Protein AF-A0A840PFW7-F1 (afdb_monomer)

Organism: NCBI:txid1073253

pLDDT: mean 84.64, std 14.19, range [33.84, 98.75]

Solvent-accessible surface area (backbone atoms only — not comparable to full-atom values): 25858 Å² total; per-residue (Å²): 127,57,93,66,44,46,68,50,74,43,65,90,55,100,63,45,54,35,30,38,37,31,68,19,96,83,47,12,40,34,32,40,43,28,38,37,36,69,55,19,37,50,51,53,52,53,48,34,71,78,39,75,85,53,45,71,45,33,34,38,40,28,43,68,51,62,42,33,45,44,3,53,70,33,62,46,54,100,86,50,59,48,51,75,46,33,21,41,46,25,34,53,49,29,65,75,56,61,69,59,58,80,94,44,68,87,52,66,64,69,74,63,93,66,42,60,46,68,47,47,81,44,73,43,63,82,44,62,34,38,40,38,48,46,60,39,21,44,31,57,11,32,25,30,41,38,27,72,92,65,28,35,33,37,36,30,66,68,37,40,38,68,38,42,60,65,29,82,47,46,33,70,74,46,27,32,53,49,38,53,60,54,53,73,71,56,30,63,31,28,42,26,14,33,58,64,76,41,28,46,65,49,54,48,53,49,31,53,50,46,51,49,47,53,56,53,50,51,54,33,51,75,73,68,49,53,62,77,57,41,48,72,65,58,85,52,70,87,59,65,79,28,43,55,66,34,23,38,29,27,36,46,38,42,48,41,43,76,76,63,49,94,68,55,71,68,54,37,51,46,49,20,53,50,32,56,56,31,82,45,53,73,46,74,47,63,56,58,53,82,92,75,54,51,73,65,44,33,50,68,71,59,72,51,96,76,94,51,79,82,49,55,67,41,72,80,55,72,55,42,66,57,33,33,45,37,80,42,46,76,57,34,68,66,50,50,59,55,59,50,48,58,75,72,43,86,57,57,67,56,64,48,38,53,44,49,43,38,33,16,47,79,60,34,18,64,49,58,33,52,57,45,52,59,51,30,47,74,62,67,50,49,72,70,58,60,48,44,53,70,51,62,74,88,78,46,95,60,54,75,58,54,48,25,46,53,48,46,40,53,36,39,76,73,68,74,46,79,54,72,65,46,50,53,51,37,60,76,77,41,53,72,70,38,50,53,46,51,58,49,42,46,54,50,44,46,52,48,30,50,51,40,61,69,27,22,47,58,70,56,77,89,75,50,84,85,80,79,55,84,84,67,65,44,83,73,130

InterPro domains:
  IPR001279 Metallo-beta-lactamase [PF00753] (83-194)
  IPR003779 Alkyl hydroperoxide reductase AhpD/CMD-like [PF02627] (329-400)
  IPR029032 AhpD-like [G3DSA:1.20.1290.10] (322-461)
  IPR029032 AhpD-like [SSF69118] (283-462)
  IPR036866 Ribonuclease Z/Hydroxyacylglutathione hydrolase-like [G3DSA:3.60.15.10] (1-219)
  IPR036866 Ribonuclease Z/Hydroxyacylglutathione hydrolase-like [SSF56281] (13-244)

Radius of gyration: 27.75 Å; Cα contacts (8 Å, |Δi|>4): 831; chains: 1; bounding box: 67×52×81 Å

Secondary structure (DSSP, 8-state):
--SS-EEEPPPSSTT---EEEE--SS-EEEE---SSHHHHHHHHHHHHHHSTT--EEEEE-----GGGTGGGGGG-BTTB-PEEE--HHHHHHHHH--SPPGGGTTPPP---S---TTEEEEEETTEEEEEEEE-SSSSSSEEEEEETTTTEEEEEEEEETTB----SSS-HHHHHHHHHHHHTT--SEEEEEESS-B-HHHHHHHHHHHHHHHHHHHHHHHTT--HHHHHHH---GGGGGSB-GGGHHHHHHHHHHHTT----HHHHHHHHHHHHHHTSPPPSS----GGG--HHHHHHTT-SS---HHHHHHHHS--HHHHHHTTSHHHHHHHHHHHHHHHTSSS-HHHHHHHHHHHHHHTT-HHHHHHHHHHHHHTT--HHHHHHTTS-GGGS---HHHHHHHHHHHHHHHHS---HHHHHHHHTTS-HHHHHHHHHHHHHHHHHHHHHHHHTPPPPGGG-S--PPTT------

Foldseek 3Di:
DFPFKDKDADDQPDFFWIKIKGFAQPEIEIEFAALALVSRLVVVVVCCVVPPPYAHQEYEYFAQDNGGFQNQCNQDDPNDGHHYAYEQQRLVVLVVVQAHDPVSHPGGGDRDPHHPYQKDWDDHNNFIKIWGWAALALARIGIKIAGLVRLEIEGAQLAAFLAQAQSLHGDLVSSLVVLVVSLVSQRQWYRYRHDDIDGSVSSVVRSVQSVLCVVQLVVCVVVVHDLLRSLVPRDSDVSVRGPDSLSSSNVSVNVSVVVPDPDDSVNSVVSSVCSSVCVLPDFLQWFADPVNQDPLLCVLLVVPDDDDPVVPVCNVPPASLSSRCSVVSVVSNVLVVLVVDLCPDDDQQLLLLLLLLLLCQLLLQLQSNLVSVVVNVVSPDDPVNSLCSNDDLVVDPDDQLSSLLSQLLVCCSPPVDDDPVSVVSNVVPDDPRVVVSSNSSSVSSNVVSCSCVVRSRGHDCVSPDRDDHPPRVHRDD

Nearest PDB structures (foldseek):
  8d2z-assembly2_B  TM=8.231E-01  e=5.778E-14  Burkholderia cenocepacia
  5ls3-assembly2_A  TM=8.507E-01  e=9.630E-10  Pseudomonas aeruginosa
  4bp0-assembly1_A  TM=8.178E-01  e=1.299E-09  Pseudomonas aeruginosa
  5ls3-assembly1_B  TM=8.412E-01  e=3.520E-09  Pseudomonas aeruginosa
  2cg2-assembly1_A-2  TM=4.890E-01  e=1.698E-11  Pseudomonas aeruginosa PAO1

Sequence (477 aa):
MSRHVWAGVGDDGRQGGNHAFLPNATESLLVNVARDEWSTRRLAAALTAVLPGASVGRVVVTDAASYRTWGHRGLAEDGAGPAFLVSDLVAAELRRRPAPPAELAGAEALLPAAGFGTGVELRAGGTVVELMELGPAFADGNTVVWVPEDRTLITGDVVCAGTHPAAWSGSLPAWHAACERLAALRPAVVVPGHGPVTGHAGLIDFRDYLEHLLTEVDARFARGMPVEEAAVDIPLGGWSEWAHPENLAVTVATRYRELGATMSESESETVAAEIAAGLRPRPRIAPLPPGERDARTRMALGVADGDSAIFEFHRANLPNIHTTLVRHPDLYEQTVPIARGVVSGVLPPRDRELTILRSAWRCGAVYQWSHHRHVALGVGLTEAEIDLLSHDIDKGAWAPHEAAVLSLVDELNATAAVTEETWAALAAHFTTQQLIELVTLVGEYHKVSFQLNAWRVPVEAWVGPIRLPSGWPGLRP

Mean predicted aligned error: 14.56 Å

Structure (mmCIF, N/CA/C/O backbone):
data_AF-A0A840PFW7-F1
#
_entry.id   AF-A0A840PFW7-F1
#
loop_
_atom_site.group_PDB
_atom_site.id
_atom_site.type_symbol
_atom_site.label_atom_id
_atom_site.label_alt_id
_atom_site.label_comp_id
_atom_site.label_asym_id
_atom_site.label_entity_id
_atom_site.label_seq_id
_atom_site.pdbx_PDB_ins_code
_atom_site.Cartn_x
_atom_site.Cartn_y
_atom_site.Cartn_z
_atom_site.occupancy
_atom_site.B_iso_or_equiv
_atom_site.auth_seq_id
_atom_site.auth_comp_id
_atom_site.auth_asym_id
_atom_site.auth_atom_id
_atom_site.pdbx_PDB_model_num
ATOM 1 N N . MET A 1 1 ? -24.369 1.161 4.594 1.00 69.25 1 MET A N 1
ATOM 2 C CA . MET A 1 1 ? -24.560 1.380 6.047 1.00 69.25 1 MET A CA 1
ATOM 3 C C . MET A 1 1 ? -25.753 0.578 6.534 1.00 69.25 1 MET A C 1
ATOM 5 O O . MET A 1 1 ? -26.565 0.188 5.698 1.00 69.25 1 MET A O 1
ATOM 9 N N . SER A 1 2 ? -25.823 0.297 7.839 1.00 80.25 2 SER A N 1
ATOM 10 C CA . SER A 1 2 ? -26.935 -0.436 8.459 1.00 80.25 2 SER A CA 1
ATOM 11 C C . SER A 1 2 ? -27.941 0.522 9.101 1.00 80.25 2 SER A C 1
ATOM 13 O O . SER A 1 2 ? -27.800 1.740 9.007 1.00 80.25 2 SER A O 1
ATOM 15 N N . ARG A 1 3 ? -28.985 -0.027 9.727 1.00 82.75 3 ARG A N 1
ATOM 16 C CA . ARG A 1 3 ? -30.076 0.757 10.315 1.00 82.75 3 ARG A CA 1
ATOM 17 C C . ARG A 1 3 ? -29.603 1.665 11.455 1.00 82.75 3 ARG A C 1
ATOM 19 O O . ARG A 1 3 ? -30.127 2.767 11.593 1.00 82.75 3 ARG A O 1
ATOM 26 N N . HIS A 1 4 ? -28.634 1.213 12.247 1.00 86.56 4 HIS A N 1
ATOM 27 C CA . HIS A 1 4 ? -28.192 1.882 13.470 1.00 86.56 4 HIS A CA 1
ATOM 28 C C . HIS A 1 4 ? -26.725 2.334 13.443 1.00 86.56 4 HIS A C 1
ATOM 30 O O . HIS A 1 4 ? -26.284 2.978 14.392 1.00 86.56 4 HIS A O 1
ATOM 36 N N . VAL A 1 5 ? -25.961 2.021 12.389 1.00 89.12 5 VAL A N 1
ATOM 37 C CA . VAL A 1 5 ? -24.526 2.338 12.309 1.00 89.12 5 VAL A CA 1
ATOM 38 C C . VAL A 1 5 ? -24.219 3.178 11.079 1.00 89.12 5 VAL A C 1
ATOM 40 O O . VAL A 1 5 ? -24.452 2.758 9.941 1.00 89.12 5 VAL A O 1
ATOM 43 N N . TRP A 1 6 ? -23.607 4.332 11.328 1.00 88.94 6 TRP A N 1
ATOM 44 C CA . TRP A 1 6 ? -23.008 5.193 10.321 1.00 88.94 6 TRP A CA 1
ATOM 45 C C . TRP A 1 6 ? -21.493 4.993 10.289 1.00 88.94 6 TRP A C 1
ATOM 47 O O . TRP A 1 6 ? -20.883 4.759 11.326 1.00 88.94 6 TRP A O 1
ATOM 57 N N . ALA A 1 7 ? -20.876 5.082 9.114 1.00 88.56 7 ALA A N 1
ATOM 58 C CA . ALA A 1 7 ? -19.428 4.958 8.939 1.00 88.56 7 ALA A CA 1
ATOM 59 C C . ALA A 1 7 ? -18.844 6.224 8.298 1.00 88.56 7 ALA A C 1
ATOM 61 O O . ALA A 1 7 ? -19.289 6.654 7.236 1.00 88.56 7 ALA A O 1
ATOM 62 N N . GLY A 1 8 ? -17.838 6.812 8.935 1.00 81.81 8 GLY A N 1
ATOM 63 C CA . GLY A 1 8 ? -16.985 7.816 8.311 1.00 81.81 8 GLY A CA 1
ATOM 64 C C . GLY A 1 8 ? -15.821 7.101 7.644 1.00 81.81 8 GLY A C 1
ATOM 65 O O . GLY A 1 8 ? -14.981 6.549 8.350 1.00 81.81 8 GLY A O 1
ATOM 66 N N . VAL A 1 9 ? -15.798 7.075 6.313 1.00 78.38 9 VAL A N 1
ATOM 67 C CA . VAL A 1 9 ? -14.682 6.496 5.555 1.00 78.38 9 VAL A CA 1
ATOM 68 C C . VAL A 1 9 ? -13.654 7.598 5.329 1.00 78.38 9 VAL A C 1
ATOM 70 O O . VAL A 1 9 ? -14.006 8.656 4.805 1.00 78.38 9 VAL A O 1
ATOM 73 N N . GLY A 1 10 ? -12.426 7.384 5.798 1.00 66.88 10 GLY A N 1
ATOM 74 C CA . GLY A 1 10 ? -11.323 8.310 5.544 1.00 66.88 10 GLY A CA 1
ATOM 75 C C . GLY A 1 10 ? -10.890 8.248 4.079 1.00 66.88 10 GLY A C 1
ATOM 76 O O . GLY A 1 10 ? -11.031 7.204 3.446 1.00 66.88 10 GLY A O 1
ATOM 77 N N . ASP A 1 11 ? -10.355 9.346 3.537 1.00 57.59 11 ASP A N 1
ATOM 78 C CA . ASP A 1 11 ? -9.577 9.256 2.297 1.00 57.59 11 ASP A CA 1
ATOM 79 C C . ASP A 1 11 ? -8.350 8.385 2.607 1.00 57.59 11 ASP A C 1
ATOM 81 O O . ASP A 1 11 ? -7.602 8.686 3.541 1.00 57.59 11 ASP A O 1
ATOM 85 N N . ASP A 1 12 ? -8.129 7.339 1.813 1.00 49.19 12 ASP A N 1
ATOM 86 C CA . ASP A 1 12 ? -7.020 6.367 1.867 1.00 49.19 12 ASP A CA 1
ATOM 87 C C . ASP A 1 12 ? -5.623 6.984 1.612 1.00 49.19 12 ASP A C 1
ATOM 89 O O . ASP A 1 12 ? -4.639 6.309 1.314 1.00 49.19 12 ASP A O 1
ATOM 93 N N . GLY A 1 13 ? -5.505 8.302 1.776 1.00 47.62 13 GLY A N 1
ATOM 94 C CA . GLY A 1 13 ? -4.243 8.996 1.942 1.00 47.62 13 GLY A CA 1
ATOM 95 C C . GLY A 1 13 ? -3.579 8.679 3.284 1.00 47.62 13 GLY A C 1
ATOM 96 O O . GLY A 1 13 ? -4.109 7.999 4.156 1.00 47.62 13 GLY A O 1
ATOM 97 N N . ARG A 1 14 ? -2.375 9.226 3.470 1.00 43.28 14 ARG A N 1
ATOM 98 C CA . ARG A 1 14 ? -1.397 8.707 4.435 1.00 43.28 14 ARG A CA 1
ATOM 99 C C . ARG A 1 14 ? -1.840 8.518 5.897 1.00 43.28 14 ARG A C 1
ATOM 101 O O . ARG A 1 14 ? -1.081 7.827 6.556 1.00 43.28 14 ARG A O 1
ATOM 108 N N . GLN A 1 15 ? -2.926 9.095 6.449 1.00 47.41 15 GLN A N 1
ATOM 109 C CA . GLN A 1 15 ? -3.142 9.095 7.920 1.00 47.41 15 GLN A CA 1
ATOM 110 C C . GLN A 1 15 ? -4.601 9.181 8.464 1.00 47.41 15 GLN A C 1
ATOM 112 O O . GLN A 1 15 ? -4.779 9.630 9.599 1.00 47.41 15 GLN A O 1
ATOM 117 N N . GLY A 1 16 ? -5.652 8.772 7.736 1.00 60.75 16 GLY A N 1
ATOM 118 C CA . GLY A 1 16 ? -7.042 8.807 8.246 1.00 60.75 16 GLY A CA 1
ATOM 119 C C . GLY A 1 16 ? -7.728 7.439 8.273 1.00 60.75 16 GLY A C 1
ATOM 120 O O . GLY A 1 16 ? -8.198 6.986 7.240 1.00 60.75 16 GLY A O 1
ATOM 121 N N . GLY A 1 17 ? -7.814 6.791 9.441 1.00 77.69 17 GLY A N 1
ATOM 122 C CA . GLY A 1 17 ? -8.575 5.542 9.590 1.00 77.69 17 GLY A CA 1
ATOM 123 C C . GLY A 1 17 ? -10.091 5.766 9.560 1.00 77.69 17 GLY A C 1
ATOM 124 O O . GLY A 1 17 ? -10.577 6.869 9.792 1.00 77.69 17 GLY A O 1
ATOM 125 N N . ASN A 1 18 ? -10.856 4.704 9.327 1.00 89.06 18 ASN A N 1
ATOM 126 C CA . ASN A 1 18 ? -12.312 4.744 9.385 1.00 89.06 18 ASN A CA 1
ATOM 127 C C . ASN A 1 18 ? -12.826 4.963 10.815 1.00 89.06 18 ASN A C 1
ATOM 129 O O . ASN A 1 18 ? -12.234 4.518 11.809 1.00 89.06 18 ASN A O 1
ATOM 133 N N . HIS A 1 19 ? -14.001 5.584 10.878 1.00 90.00 19 HIS A N 1
ATOM 134 C CA . HIS A 1 19 ? -14.769 5.862 12.085 1.00 90.00 19 HIS A CA 1
ATOM 135 C C . HIS A 1 19 ? -16.154 5.230 11.978 1.00 90.00 19 HIS A C 1
ATOM 137 O O . HIS A 1 19 ? -16.695 5.075 10.880 1.00 90.00 19 HIS A O 1
ATOM 143 N N . ALA A 1 20 ? -16.777 4.930 13.115 1.00 91.31 20 ALA A N 1
ATOM 144 C CA . ALA A 1 20 ? -18.183 4.540 13.144 1.00 91.31 20 ALA A CA 1
ATOM 145 C C . ALA A 1 20 ? -18.962 5.359 14.165 1.00 91.31 20 ALA A C 1
ATOM 147 O O . ALA A 1 20 ? -18.426 5.778 15.185 1.00 91.31 20 ALA A O 1
ATOM 148 N N . PHE A 1 21 ? -20.239 5.580 13.893 1.00 90.00 21 PHE A N 1
ATOM 149 C CA . PHE A 1 21 ? -21.115 6.375 14.729 1.00 90.00 21 PHE A CA 1
ATOM 150 C C . PHE A 1 21 ? -22.456 5.677 14.913 1.00 90.00 21 PHE A C 1
ATOM 152 O O . PHE A 1 21 ? -23.112 5.295 13.942 1.00 90.00 21 PHE A O 1
ATOM 159 N N . LEU A 1 22 ? -22.858 5.516 16.171 1.00 90.00 22 LEU A N 1
ATOM 160 C CA . LEU A 1 22 ? -24.139 4.941 16.550 1.00 90.00 22 LEU A CA 1
ATOM 161 C C . LEU A 1 22 ? -24.967 6.039 17.235 1.00 90.00 22 LEU A C 1
ATOM 163 O O . LEU A 1 22 ? -24.693 6.373 18.395 1.00 90.00 22 LEU A O 1
ATOM 167 N N . PRO A 1 23 ? -25.946 6.636 16.529 1.00 82.31 23 PRO A N 1
ATOM 168 C CA . PRO A 1 23 ? -26.764 7.702 17.082 1.00 82.31 23 PRO A CA 1
ATOM 169 C C . PRO A 1 23 ? -27.674 7.226 18.208 1.00 82.31 23 PRO A C 1
ATOM 171 O O . PRO A 1 23 ? -28.191 6.110 18.204 1.00 82.31 23 PRO A O 1
ATOM 174 N N . ASN A 1 24 ? -27.948 8.138 19.133 1.00 74.56 24 ASN A N 1
ATOM 175 C CA . ASN A 1 24 ? -28.931 7.977 20.194 1.00 74.56 24 ASN A CA 1
ATOM 176 C C . ASN A 1 24 ? -29.612 9.327 20.452 1.00 74.56 24 ASN A C 1
ATOM 178 O O . ASN A 1 24 ? -28.971 10.371 20.369 1.00 74.56 24 ASN A O 1
ATOM 182 N N . ALA A 1 25 ? -30.897 9.295 20.808 1.00 64.25 25 ALA A N 1
ATOM 183 C CA . ALA A 1 25 ? -31.677 10.475 21.167 1.00 64.25 25 ALA A CA 1
ATOM 184 C C . ALA A 1 25 ? -31.125 11.242 22.386 1.00 64.25 25 ALA A C 1
ATOM 186 O O . ALA A 1 25 ? -31.429 12.421 22.533 1.00 64.25 25 ALA A O 1
ATOM 187 N N . THR A 1 26 ? -30.347 10.590 23.262 1.00 64.12 26 THR A N 1
ATOM 188 C CA . THR A 1 26 ? -29.738 11.230 24.443 1.00 64.12 26 THR A CA 1
ATOM 189 C C . THR A 1 26 ? -28.213 11.310 24.393 1.00 64.12 26 THR A C 1
ATOM 191 O O . THR A 1 26 ? -27.660 12.347 24.740 1.00 64.12 26 THR A O 1
ATOM 194 N N . GLU A 1 27 ? -27.526 10.234 23.997 1.00 71.06 27 GLU A N 1
ATOM 195 C CA . GLU A 1 27 ? -26.059 10.150 24.050 1.00 71.06 27 GLU A CA 1
ATOM 196 C C . GLU A 1 27 ? -25.512 9.166 23.004 1.00 71.06 27 GLU A C 1
ATOM 198 O O . GLU A 1 27 ? -25.718 7.953 23.130 1.00 71.06 27 GLU A O 1
ATOM 203 N N . SER A 1 28 ? -24.842 9.668 21.963 1.00 83.81 28 SER A N 1
ATOM 204 C CA . SER A 1 28 ? -24.348 8.842 20.851 1.00 83.81 28 SER A CA 1
ATOM 205 C C . SER A 1 28 ? -22.973 8.233 21.137 1.00 83.81 28 SER A C 1
ATOM 207 O O . SER A 1 28 ? -22.177 8.789 21.902 1.00 83.81 28 SER A O 1
ATOM 209 N N . LEU A 1 29 ? -22.695 7.096 20.494 1.00 89.94 29 LEU A N 1
ATOM 210 C CA . LEU A 1 29 ? -21.421 6.385 20.583 1.00 89.94 29 LEU A CA 1
ATOM 211 C C . LEU A 1 29 ? -20.590 6.654 19.328 1.00 89.94 29 LEU A C 1
ATOM 213 O O . LEU A 1 29 ? -21.018 6.340 18.216 1.00 89.94 29 LEU A O 1
ATOM 217 N N . LEU A 1 30 ? -19.391 7.196 19.513 1.00 91.44 30 LEU A N 1
ATOM 218 C CA . LEU A 1 30 ? -18.383 7.304 18.464 1.00 91.44 30 LEU A CA 1
ATOM 219 C C . LEU A 1 30 ? -17.370 6.167 18.617 1.00 91.44 30 LEU A C 1
ATOM 221 O O . LEU A 1 30 ? -16.937 5.863 19.724 1.00 91.44 30 LEU A O 1
ATOM 225 N N . VAL A 1 31 ? -16.964 5.552 17.516 1.00 92.88 31 VAL A N 1
ATOM 226 C CA . VAL A 1 31 ? -15.852 4.604 17.470 1.00 92.88 31 VAL A CA 1
ATOM 227 C C . VAL A 1 31 ? -14.697 5.292 16.765 1.00 92.88 31 VAL A C 1
ATOM 229 O O . VAL A 1 31 ? -14.806 5.612 15.580 1.00 92.88 31 VAL A O 1
ATOM 232 N N . ASN A 1 32 ? -13.609 5.475 17.514 1.00 91.88 32 ASN A N 1
ATOM 233 C CA . ASN A 1 32 ? -12.382 6.171 17.148 1.00 91.88 32 ASN A CA 1
ATOM 234 C C . ASN A 1 32 ? -12.543 7.676 16.914 1.00 91.88 32 ASN A C 1
ATOM 236 O O . ASN A 1 32 ? -13.381 8.129 16.136 1.00 91.88 32 ASN A O 1
ATOM 240 N N . VAL A 1 33 ? -11.672 8.459 17.549 1.00 88.94 33 VAL A N 1
ATOM 241 C CA . VAL A 1 33 ? -11.466 9.872 17.196 1.00 88.94 33 VAL A CA 1
ATOM 242 C C . VAL A 1 33 ? -10.490 9.969 16.030 1.00 88.94 33 VAL A C 1
ATOM 244 O O . VAL A 1 33 ? -9.912 8.962 15.631 1.00 88.94 33 VAL A O 1
ATOM 247 N N . ALA A 1 34 ? -10.308 11.159 15.463 1.00 86.25 34 ALA A N 1
ATOM 248 C CA . ALA A 1 34 ? -9.293 11.364 14.440 1.00 86.25 34 ALA A CA 1
ATOM 249 C C . ALA A 1 34 ? -7.901 11.560 15.063 1.00 86.25 34 ALA A C 1
ATOM 251 O O . ALA A 1 34 ? -7.736 11.661 16.284 1.00 86.25 34 ALA A O 1
ATOM 252 N N . ARG A 1 35 ? -6.895 11.637 14.191 1.00 84.00 35 ARG A N 1
ATOM 253 C CA . ARG A 1 35 ? -5.484 11.795 14.549 1.00 84.00 35 ARG A CA 1
ATOM 254 C C . ARG A 1 35 ? -5.212 12.999 15.448 1.00 84.00 35 ARG A C 1
ATOM 256 O O . ARG A 1 35 ? -4.419 12.903 16.375 1.00 84.00 35 ARG A O 1
ATOM 263 N N . ASP A 1 36 ? -5.833 14.130 15.154 1.00 85.06 36 ASP A N 1
ATOM 264 C CA . ASP A 1 36 ? -5.580 15.407 15.814 1.00 85.06 36 ASP A CA 1
ATOM 265 C C . ASP A 1 36 ? -6.899 16.111 16.161 1.00 85.06 36 ASP A C 1
ATOM 267 O O . ASP A 1 36 ? -7.971 15.761 15.661 1.00 85.06 36 ASP A O 1
ATOM 271 N N . GLU A 1 37 ? -6.835 17.101 17.052 1.00 86.44 37 GLU A N 1
ATOM 272 C CA . GLU A 1 37 ? -8.031 17.789 17.542 1.00 86.44 37 GLU A CA 1
ATOM 273 C C . GLU A 1 37 ? -8.816 18.491 16.432 1.00 86.44 37 GLU A C 1
ATOM 275 O O . GLU A 1 37 ? -10.044 18.547 16.489 1.00 86.44 37 GLU A O 1
ATOM 280 N N . TRP A 1 38 ? -8.131 19.050 15.432 1.00 84.62 38 TRP A N 1
ATOM 281 C CA . TRP A 1 38 ? -8.783 19.753 14.331 1.00 84.62 38 TRP A CA 1
ATOM 282 C C . TRP A 1 38 ? -9.580 18.776 13.468 1.00 84.62 38 TRP A C 1
ATOM 284 O O . TRP A 1 38 ? -10.758 19.015 13.188 1.00 84.62 38 TRP A O 1
ATOM 294 N N . SER A 1 39 ? -8.976 17.642 13.124 1.00 84.94 39 SER A N 1
ATOM 295 C CA . SER A 1 39 ? -9.620 16.558 12.387 1.00 84.94 39 SER A CA 1
ATOM 296 C C . SER A 1 39 ? -10.806 15.989 13.171 1.00 84.94 39 SER A C 1
ATOM 298 O O . SER A 1 39 ? -11.882 15.786 12.606 1.00 84.94 39 SER A O 1
ATOM 300 N N . THR A 1 40 ? -10.671 15.832 14.491 1.00 87.62 40 THR A N 1
ATOM 301 C CA . THR A 1 40 ? -11.763 15.362 15.356 1.00 87.62 40 THR A CA 1
ATOM 302 C C . THR A 1 40 ? -12.915 16.364 15.430 1.00 87.62 40 THR A C 1
ATOM 304 O O . THR A 1 40 ? -14.073 15.959 15.336 1.00 87.62 40 THR A O 1
ATOM 307 N N . ARG A 1 41 ? -12.640 17.674 15.522 1.00 86.56 41 ARG A N 1
ATOM 308 C CA . ARG A 1 41 ? -13.688 18.712 15.461 1.00 86.56 41 ARG A CA 1
ATOM 309 C C . ARG A 1 41 ? -14.433 18.681 14.129 1.00 86.56 41 ARG A C 1
ATOM 311 O O . ARG A 1 41 ? -15.648 18.852 14.104 1.00 86.56 41 ARG A O 1
ATOM 318 N N . ARG A 1 42 ? -13.731 18.435 13.017 1.00 85.50 42 ARG A N 1
ATOM 319 C CA . ARG A 1 42 ? -14.366 18.287 11.698 1.00 85.50 42 ARG A CA 1
ATOM 320 C C . ARG A 1 42 ? -15.238 17.043 11.611 1.00 85.50 42 ARG A C 1
ATOM 322 O O . ARG A 1 42 ? -16.341 17.140 11.080 1.00 85.50 42 ARG A O 1
ATOM 329 N N . LEU A 1 43 ? -14.775 15.915 12.149 1.00 84.56 43 LEU A N 1
ATOM 330 C CA . LEU A 1 43 ? -15.575 14.697 12.261 1.00 84.56 43 LEU A CA 1
ATOM 331 C C . LEU A 1 43 ? -16.854 14.965 13.067 1.00 84.56 43 LEU A C 1
ATOM 333 O O . LEU A 1 43 ? -17.945 14.681 12.583 1.00 84.56 43 LEU A O 1
ATOM 337 N N . ALA A 1 44 ? -16.738 15.591 14.241 1.00 82.88 44 ALA A N 1
ATOM 338 C CA . ALA A 1 44 ? -17.885 15.961 15.070 1.00 82.88 44 ALA A CA 1
ATOM 339 C C . ALA A 1 44 ? -18.856 16.904 14.337 1.00 82.88 44 ALA A C 1
ATOM 341 O O . ALA A 1 44 ? -20.060 16.662 14.328 1.00 82.88 44 ALA A O 1
ATOM 342 N N . ALA A 1 45 ? -18.347 17.930 13.649 1.00 82.31 45 ALA A N 1
ATOM 343 C CA . ALA A 1 45 ? -19.174 18.848 12.869 1.00 82.31 45 ALA A CA 1
ATOM 344 C C . ALA A 1 45 ? -19.916 18.143 11.718 1.00 82.31 45 ALA A C 1
ATOM 346 O O . ALA A 1 45 ? -21.091 18.423 11.480 1.00 82.31 45 ALA A O 1
ATOM 347 N N . ALA A 1 46 ? -19.255 17.210 11.023 1.00 81.44 46 ALA A N 1
ATOM 348 C CA . ALA A 1 46 ? -19.881 16.408 9.974 1.00 81.44 46 ALA A CA 1
ATOM 349 C C . ALA A 1 46 ? -20.991 15.507 10.538 1.00 81.44 46 ALA A C 1
ATOM 351 O O . ALA A 1 46 ? -22.062 15.407 9.941 1.00 81.44 46 ALA A O 1
ATOM 352 N N . LEU A 1 47 ? -20.774 14.910 11.715 1.00 79.81 47 LEU A N 1
ATOM 353 C CA . LEU A 1 47 ? -21.789 14.117 12.410 1.00 79.81 47 LEU A CA 1
ATOM 354 C C . LEU A 1 47 ? -23.009 14.964 12.782 1.00 79.81 47 LEU A C 1
ATOM 356 O O . LEU A 1 47 ? -24.127 14.582 12.447 1.00 79.81 47 LEU A O 1
ATOM 360 N N . THR A 1 48 ? -22.807 16.140 13.382 1.00 80.75 48 THR A N 1
ATOM 361 C CA . THR A 1 48 ? -23.897 17.066 13.736 1.00 80.75 48 THR A CA 1
ATOM 362 C C . THR A 1 48 ? -24.681 17.538 12.511 1.00 80.75 48 THR A C 1
ATOM 364 O O . THR A 1 48 ? -25.893 17.733 12.591 1.00 80.75 48 THR A O 1
ATOM 367 N N . ALA A 1 49 ? -24.021 17.705 11.362 1.00 81.88 49 ALA A N 1
ATOM 368 C CA . ALA A 1 49 ? -24.685 18.094 10.120 1.00 81.88 49 ALA A CA 1
ATOM 369 C C . ALA A 1 49 ? -25.606 16.991 9.567 1.00 81.88 49 ALA A C 1
ATOM 371 O O . ALA A 1 49 ? -26.681 17.294 9.050 1.00 81.88 49 ALA A O 1
ATOM 372 N N . VAL A 1 50 ? -25.201 15.721 9.678 1.00 77.38 50 VAL A N 1
ATOM 373 C CA . VAL A 1 50 ? -25.999 14.570 9.214 1.00 77.38 50 VAL A CA 1
ATOM 374 C C . VAL A 1 50 ? -27.072 14.186 10.237 1.00 77.38 50 VAL A C 1
ATOM 376 O O . VAL A 1 50 ? -28.154 13.736 9.860 1.00 77.38 50 VAL A O 1
ATOM 379 N N . LEU A 1 51 ? -26.795 14.379 11.529 1.00 78.25 51 LEU A N 1
ATOM 380 C CA . LEU A 1 51 ? -27.655 13.990 12.646 1.00 78.25 51 LEU A CA 1
ATOM 381 C C . LEU A 1 51 ? -27.825 15.174 13.616 1.00 78.25 51 LEU A C 1
ATOM 383 O O . LEU A 1 51 ? -27.200 15.205 14.681 1.00 78.25 51 LEU A O 1
ATOM 387 N N . PRO A 1 52 ? -28.671 16.165 13.263 1.00 75.88 52 PRO A N 1
ATOM 388 C CA . PRO A 1 52 ? -28.872 17.355 14.082 1.00 75.88 52 PRO A CA 1
ATOM 389 C C . PRO A 1 52 ? -29.332 17.009 15.502 1.00 75.88 52 PRO A C 1
ATOM 391 O O . PRO A 1 52 ? -30.307 16.283 15.690 1.00 75.88 52 PRO A O 1
ATOM 394 N N . GLY A 1 53 ? -28.639 17.557 16.503 1.00 71.88 53 GLY A N 1
ATOM 395 C CA . GLY A 1 53 ? -28.933 17.332 17.923 1.00 71.88 53 GLY A CA 1
ATOM 396 C C . GLY A 1 53 ? -28.247 16.111 18.541 1.00 71.88 53 GLY A C 1
ATOM 397 O O . GLY A 1 53 ? -28.408 15.881 19.737 1.00 71.88 53 GLY A O 1
ATOM 398 N N . ALA A 1 54 ? -27.467 15.347 17.772 1.00 73.06 54 ALA A N 1
ATOM 399 C CA . ALA A 1 54 ? -26.644 14.284 18.329 1.00 73.06 54 ALA A CA 1
ATOM 400 C C . ALA A 1 54 ? -25.430 14.864 19.077 1.00 73.06 54 ALA A C 1
ATOM 402 O O . ALA A 1 54 ? -24.674 15.659 18.523 1.00 73.06 54 ALA A O 1
ATOM 403 N N . SER A 1 55 ? -25.221 14.433 20.321 1.00 77.12 55 SER A N 1
ATOM 404 C CA . SER A 1 55 ? -23.996 14.683 21.088 1.00 77.12 55 SER A CA 1
ATOM 405 C C . SER A 1 55 ? -23.187 13.390 21.232 1.00 77.12 55 SER A C 1
ATOM 407 O O . SER A 1 55 ? -23.749 12.295 21.351 1.00 77.12 55 SER A O 1
ATOM 409 N N . VAL A 1 56 ? -21.856 13.505 21.207 1.00 85.06 56 VAL A N 1
ATOM 410 C CA . VAL A 1 56 ? -20.942 12.387 21.484 1.00 85.06 56 VAL A CA 1
ATOM 411 C C . VAL A 1 56 ? -20.683 12.356 22.982 1.00 85.06 56 VAL A C 1
ATOM 413 O O . VAL A 1 56 ? -19.933 13.185 23.486 1.00 85.06 56 VAL A O 1
ATOM 416 N N . GLY A 1 57 ? -21.292 11.414 23.700 1.00 84.38 57 GLY A N 1
ATOM 417 C CA . GLY A 1 57 ? -21.014 11.251 25.132 1.00 84.38 57 GLY A CA 1
ATOM 418 C C . GLY A 1 57 ? -20.111 10.067 25.454 1.00 84.38 57 GLY A C 1
ATOM 419 O O . GLY A 1 57 ? -19.455 10.065 26.494 1.00 84.38 57 GLY A O 1
ATOM 420 N N . ARG A 1 58 ? -19.978 9.102 24.532 1.00 90.06 58 ARG A N 1
ATOM 421 C CA . ARG A 1 58 ? -19.029 7.989 24.664 1.00 90.06 58 ARG A CA 1
ATOM 422 C C . ARG A 1 58 ? -18.199 7.798 23.412 1.00 90.06 58 ARG A C 1
ATOM 424 O O . ARG A 1 58 ? -18.712 7.882 22.296 1.00 90.06 58 ARG A O 1
ATOM 431 N N . VAL A 1 59 ? -16.932 7.465 23.620 1.00 92.38 59 VAL A N 1
ATOM 432 C CA . VAL A 1 59 ? -15.986 7.110 22.563 1.00 92.38 59 VAL A CA 1
ATOM 433 C C . VAL A 1 59 ? -15.414 5.729 22.847 1.00 92.38 59 VAL A C 1
ATOM 435 O O . VAL A 1 59 ? -14.809 5.528 23.894 1.00 92.38 59 VAL A O 1
ATOM 438 N N . VAL A 1 60 ? -15.561 4.790 21.916 1.00 94.38 60 VAL A N 1
ATOM 439 C CA . VAL A 1 60 ? -14.812 3.527 21.926 1.00 94.38 60 VAL A CA 1
ATOM 440 C C . VAL A 1 60 ? -13.503 3.737 21.183 1.00 94.38 60 VAL A C 1
ATOM 442 O O . VAL A 1 60 ? -13.515 4.238 20.059 1.00 94.38 60 VAL A O 1
ATOM 445 N N . VAL A 1 61 ? -12.388 3.337 21.784 1.00 93.81 61 VAL A N 1
ATOM 446 C CA . VAL A 1 61 ? -11.079 3.326 21.120 1.00 93.81 61 VAL A CA 1
ATOM 447 C C . VAL A 1 61 ? -10.737 1.890 20.761 1.00 93.81 61 VAL A C 1
ATOM 449 O O . VAL A 1 61 ? -10.685 1.031 21.642 1.00 93.81 61 VAL A O 1
ATOM 452 N N . THR A 1 62 ? -10.531 1.624 19.471 1.00 94.38 62 THR A N 1
ATOM 453 C CA . THR A 1 62 ? -10.293 0.259 18.990 1.00 94.38 62 THR A CA 1
ATOM 454 C C . THR A 1 62 ? -8.893 -0.235 19.303 1.00 94.38 62 THR A C 1
ATOM 456 O O . THR A 1 62 ? -8.731 -1.410 19.580 1.00 94.38 62 THR A O 1
ATOM 459 N N . ASP A 1 63 ? -7.888 0.631 19.301 1.00 91.88 63 ASP A N 1
ATOM 460 C CA . ASP A 1 63 ? -6.488 0.265 19.517 1.00 91.88 63 ASP A CA 1
ATOM 461 C C . ASP A 1 63 ? -5.666 1.524 19.842 1.00 91.88 63 ASP A C 1
ATOM 463 O O . ASP A 1 63 ? -6.170 2.650 19.803 1.00 91.88 63 ASP A O 1
ATOM 467 N N . ALA A 1 64 ? -4.396 1.340 20.203 1.00 88.12 64 ALA A N 1
ATOM 468 C CA . ALA A 1 64 ? -3.511 2.430 20.603 1.00 88.12 64 ALA A CA 1
ATOM 469 C C . ALA A 1 64 ? -2.880 3.201 19.420 1.00 88.12 64 ALA A C 1
ATOM 471 O O . ALA A 1 64 ? -1.974 4.010 19.644 1.00 88.12 64 ALA A O 1
ATOM 472 N N . ALA A 1 65 ? -3.308 2.975 18.170 1.00 85.00 65 ALA A N 1
ATOM 473 C CA . ALA A 1 65 ? -2.690 3.621 17.017 1.00 85.00 65 ALA A CA 1
ATOM 474 C C . ALA A 1 65 ? -2.874 5.146 17.038 1.00 85.00 65 ALA A C 1
ATOM 476 O O . ALA A 1 65 ? -3.912 5.696 17.428 1.00 85.00 65 ALA A O 1
ATOM 477 N N . SER A 1 66 ? -1.838 5.862 16.599 1.00 77.44 66 SER A N 1
ATOM 478 C CA . SER A 1 66 ? -1.755 7.315 16.766 1.00 77.44 66 SER A CA 1
ATOM 479 C C . SER A 1 66 ? -2.814 8.083 15.964 1.00 77.44 66 SER A C 1
ATOM 481 O O . SER A 1 66 ? -3.361 9.084 16.423 1.00 77.44 66 SER A O 1
ATOM 483 N N . TYR A 1 67 ? -3.187 7.595 14.786 1.00 77.88 67 TYR A N 1
ATOM 484 C CA . TYR A 1 67 ? -4.185 8.246 13.936 1.00 77.88 67 TYR A CA 1
ATOM 485 C C . TYR A 1 67 ? -5.628 8.130 14.453 1.00 77.88 67 TYR A C 1
ATOM 487 O O . TYR A 1 67 ? -6.532 8.671 13.818 1.00 77.88 67 TYR A O 1
ATOM 495 N N . ARG A 1 68 ? -5.860 7.471 15.600 1.00 83.62 68 ARG A N 1
ATOM 496 C CA . ARG A 1 68 ? -7.200 7.317 16.188 1.00 83.62 68 ARG A CA 1
ATOM 497 C C . ARG A 1 68 ? -7.327 7.596 17.692 1.00 83.62 68 ARG A C 1
ATOM 499 O O . ARG A 1 68 ? -8.392 7.377 18.269 1.00 83.62 68 ARG A O 1
ATOM 506 N N . THR A 1 69 ? -6.267 8.101 18.329 1.00 84.19 69 THR A N 1
ATOM 507 C CA . THR A 1 69 ? -6.189 8.275 19.797 1.00 84.19 69 THR A CA 1
ATOM 508 C C . THR A 1 69 ? -5.850 9.699 20.248 1.00 84.19 69 THR A C 1
ATOM 510 O O . THR A 1 69 ? -6.333 10.152 21.289 1.00 84.19 69 THR A O 1
ATOM 513 N N . TRP A 1 70 ? -5.060 10.445 19.473 1.00 86.12 70 TRP A N 1
ATOM 514 C CA . TRP A 1 70 ? -4.511 11.735 19.917 1.00 86.12 70 TRP A CA 1
ATOM 515 C C . TRP A 1 70 ? -5.449 12.927 19.711 1.00 86.12 70 TRP A C 1
ATOM 517 O O . TRP A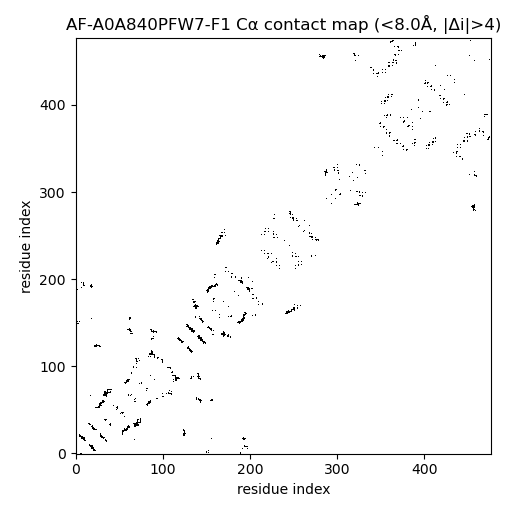 1 70 ? -5.353 13.911 20.437 1.00 86.12 70 TRP A O 1
ATOM 527 N N . GLY A 1 71 ? -6.426 12.841 18.807 1.00 86.25 71 GLY A N 1
ATOM 528 C CA . GLY A 1 71 ? -7.378 13.928 18.572 1.00 86.25 71 GLY A CA 1
ATOM 529 C C . GLY A 1 71 ? -8.501 14.040 19.603 1.00 86.25 71 GLY A C 1
ATOM 530 O O . GLY A 1 71 ? -9.449 14.791 19.380 1.00 86.25 71 GLY A O 1
ATOM 531 N N . HIS A 1 72 ? -8.442 13.293 20.706 1.00 87.88 72 HIS A N 1
ATOM 532 C CA . HIS A 1 72 ? -9.555 13.118 21.639 1.00 87.88 72 HIS A CA 1
ATOM 533 C C . HIS A 1 72 ? -9.990 14.410 22.350 1.00 87.88 72 HIS A C 1
ATOM 535 O O . HIS A 1 72 ? -11.181 14.603 22.595 1.00 87.88 72 HIS A O 1
ATOM 541 N N . ARG A 1 73 ? -9.058 15.340 22.608 1.00 87.19 73 ARG A N 1
ATOM 542 C CA . ARG A 1 73 ? -9.360 16.671 23.165 1.00 87.19 73 ARG A CA 1
ATOM 543 C C . ARG A 1 73 ? -10.201 17.545 22.231 1.00 87.19 73 ARG A C 1
ATOM 545 O O . ARG A 1 73 ? -10.861 18.466 22.700 1.00 87.19 73 ARG A O 1
ATOM 552 N N . GLY A 1 74 ? -10.273 17.209 20.941 1.00 86.06 74 GLY A N 1
ATOM 553 C CA . GLY A 1 74 ? -11.148 17.881 19.981 1.00 86.06 74 GLY A CA 1
ATOM 554 C C . GLY A 1 74 ? -12.646 17.746 20.286 1.00 86.06 74 GLY A C 1
ATOM 555 O O . GLY A 1 74 ? -13.423 18.516 19.733 1.00 86.06 74 GLY A O 1
ATOM 556 N N . LEU A 1 75 ? -13.046 16.809 21.158 1.00 86.44 75 LEU A N 1
ATOM 557 C CA . LEU A 1 75 ? -14.434 16.615 21.607 1.00 86.44 75 LEU A CA 1
ATOM 558 C C . LEU A 1 75 ? -14.748 17.252 22.970 1.00 86.44 75 LEU A C 1
ATOM 560 O O . LEU A 1 75 ? -15.863 17.095 23.458 1.00 86.44 75 LEU A O 1
ATOM 564 N N . ALA A 1 76 ? -13.785 17.905 23.628 1.00 83.62 76 ALA A N 1
ATOM 565 C CA . ALA A 1 76 ? -14.035 18.543 24.917 1.00 83.62 76 ALA A CA 1
ATOM 566 C C . ALA A 1 76 ? -14.721 19.907 24.719 1.00 83.62 76 ALA A C 1
ATOM 568 O O . ALA A 1 76 ? -14.146 20.801 24.098 1.00 83.62 76 ALA A O 1
ATOM 569 N N . GLU A 1 77 ? -15.915 20.077 25.287 1.00 68.56 77 GLU A N 1
ATOM 570 C CA . GLU A 1 77 ? -16.640 21.353 25.351 1.00 68.56 77 GLU A CA 1
ATOM 571 C C . GLU A 1 77 ? -16.700 21.821 26.814 1.00 68.56 77 GLU A C 1
ATOM 573 O O . GLU A 1 77 ? -16.983 21.035 27.717 1.00 68.56 77 GLU A O 1
ATOM 578 N N . ASP A 1 78 ? -16.368 23.090 27.079 1.00 64.31 78 ASP A N 1
ATOM 579 C CA . ASP A 1 78 ? -16.417 23.718 28.415 1.00 64.31 78 ASP A CA 1
ATOM 580 C C . ASP A 1 78 ? -15.698 22.949 29.550 1.00 64.31 78 ASP A C 1
ATOM 582 O O . ASP A 1 78 ? -16.005 23.098 30.734 1.00 64.31 78 ASP A O 1
ATOM 586 N N . GLY A 1 79 ? -14.700 22.131 29.200 1.00 59.88 79 GLY A N 1
ATOM 587 C CA . GLY A 1 79 ? -13.910 21.332 30.143 1.00 59.88 79 GLY A CA 1
ATOM 588 C C . GLY A 1 79 ? -14.497 19.955 30.482 1.00 59.88 79 GLY A C 1
ATOM 589 O O . GLY A 1 79 ? -13.834 19.186 31.180 1.00 59.88 79 GLY A O 1
ATOM 590 N N . ALA A 1 80 ? -15.677 19.606 29.960 1.00 68.88 80 ALA A N 1
ATOM 591 C CA . ALA A 1 80 ? -16.233 18.256 30.012 1.00 68.88 80 ALA A CA 1
ATOM 592 C C . ALA A 1 80 ? -16.011 17.544 28.663 1.00 68.88 80 ALA A C 1
ATOM 594 O O . ALA A 1 80 ? -16.299 18.085 27.599 1.00 68.88 80 ALA A O 1
ATOM 595 N N . GLY A 1 81 ? -15.459 16.331 28.697 1.00 79.69 81 GLY A N 1
ATOM 596 C CA . GLY A 1 81 ? -15.265 15.487 27.512 1.00 79.69 81 GLY A CA 1
ATOM 597 C C . GLY A 1 81 ? -16.113 14.215 27.577 1.00 79.69 81 GLY A C 1
ATOM 598 O O . GLY A 1 81 ? -16.634 13.890 28.648 1.00 79.69 81 GLY A O 1
ATOM 599 N N . PRO A 1 82 ? -16.239 13.473 26.464 1.00 88.00 82 PRO A N 1
ATOM 600 C CA . PRO A 1 82 ? -16.933 12.191 26.463 1.00 88.00 82 PRO A CA 1
ATOM 601 C C . PRO A 1 82 ? -16.222 11.166 27.355 1.00 88.00 82 PRO A C 1
ATOM 603 O O . PRO A 1 82 ? -15.016 11.247 27.601 1.00 88.00 82 PRO A O 1
ATOM 606 N N . ALA A 1 83 ? -16.961 10.153 27.799 1.00 89.25 83 ALA A N 1
ATOM 607 C CA . ALA A 1 83 ? -16.383 8.990 28.454 1.00 89.25 83 ALA A CA 1
ATOM 608 C C . ALA A 1 83 ? -15.689 8.087 27.420 1.00 89.25 83 ALA A C 1
ATOM 610 O O . ALA A 1 83 ? -16.302 7.650 26.444 1.00 89.25 83 ALA A O 1
ATOM 611 N N . PHE A 1 84 ? -14.414 7.779 27.649 1.00 91.50 84 PHE A N 1
ATOM 612 C CA . PHE A 1 84 ? -13.646 6.872 26.797 1.00 91.50 84 PHE A CA 1
ATOM 613 C C . PHE A 1 84 ? -13.771 5.436 27.297 1.00 91.50 84 PHE A C 1
ATOM 615 O O . PHE A 1 84 ? -13.526 5.145 28.467 1.00 91.50 84 PHE A O 1
ATOM 622 N N . LEU A 1 85 ? -14.147 4.542 26.391 1.00 93.44 85 LEU A N 1
ATOM 623 C CA . LEU A 1 85 ? -14.286 3.113 26.603 1.00 93.44 85 LEU A CA 1
ATOM 624 C C . LEU A 1 85 ? -13.149 2.414 25.868 1.00 93.44 85 LEU A C 1
ATOM 626 O O . LEU A 1 85 ? -13.050 2.473 24.641 1.00 93.44 85 LEU A O 1
ATOM 630 N N . VAL A 1 86 ? -12.293 1.757 26.636 1.00 93.69 86 VAL A N 1
ATOM 631 C CA . VAL A 1 86 ? -11.144 1.003 26.138 1.00 93.69 86 VAL A CA 1
ATOM 632 C C . VAL A 1 86 ? -11.126 -0.360 26.815 1.00 93.69 86 VAL A C 1
ATOM 634 O O . VAL A 1 86 ? -11.584 -0.482 27.954 1.00 93.69 86 VAL A O 1
ATOM 637 N N . SER A 1 87 ? -10.598 -1.382 26.149 1.00 95.19 87 SER A N 1
ATOM 638 C CA . SER A 1 87 ? -10.361 -2.666 26.809 1.00 95.19 87 SER A CA 1
ATOM 639 C C . SER A 1 87 ? -9.162 -2.590 27.768 1.00 95.19 87 SER A C 1
ATOM 641 O O . SER A 1 87 ? -8.408 -1.610 27.760 1.00 95.19 87 SER A O 1
ATOM 643 N N . ASP A 1 88 ? -8.958 -3.618 28.593 1.00 94.81 88 ASP A N 1
ATOM 644 C CA . ASP A 1 88 ? -7.831 -3.667 29.533 1.00 94.81 88 ASP A CA 1
ATOM 645 C C . ASP A 1 88 ? -6.479 -3.716 28.806 1.00 94.81 88 ASP A C 1
ATOM 647 O O . ASP A 1 88 ? -5.530 -3.036 29.212 1.00 94.81 88 ASP A O 1
ATOM 651 N N . LEU A 1 89 ? -6.395 -4.461 27.701 1.00 93.75 89 LEU A N 1
ATOM 652 C CA . LEU A 1 89 ? -5.213 -4.528 26.844 1.00 93.75 89 LEU A CA 1
ATOM 653 C C . LEU A 1 89 ? -4.923 -3.186 26.162 1.00 93.75 89 LEU A C 1
ATOM 655 O O . LEU A 1 89 ? -3.778 -2.731 26.197 1.00 93.75 89 LEU A O 1
ATOM 659 N N . VAL A 1 90 ? -5.944 -2.510 25.617 1.00 93.19 90 VAL A N 1
ATOM 660 C CA . VAL A 1 90 ? -5.781 -1.175 25.010 1.00 93.19 90 VAL A CA 1
ATOM 661 C C . VAL A 1 90 ? -5.331 -0.159 26.066 1.00 93.19 90 VAL A C 1
ATOM 663 O O . VAL A 1 90 ? -4.380 0.590 25.843 1.00 93.19 90 VAL A O 1
ATOM 666 N N . ALA A 1 91 ? -5.940 -0.164 27.258 1.00 92.88 91 ALA A N 1
ATOM 667 C CA . ALA A 1 91 ? -5.524 0.694 28.370 1.00 92.88 91 ALA A CA 1
ATOM 668 C C . ALA A 1 91 ? -4.077 0.419 28.810 1.00 92.88 91 ALA A C 1
ATOM 670 O O . ALA A 1 91 ? -3.329 1.336 29.160 1.00 92.88 91 ALA A O 1
ATOM 671 N N . ALA A 1 92 ? -3.665 -0.851 28.836 1.00 91.50 92 ALA A N 1
ATOM 672 C CA . ALA A 1 92 ? -2.294 -1.230 29.151 1.00 91.50 92 ALA A CA 1
ATOM 673 C C . ALA A 1 92 ? -1.304 -0.730 28.088 1.00 91.50 92 ALA A C 1
ATOM 675 O O . ALA A 1 92 ? -0.242 -0.231 28.458 1.00 91.50 92 ALA A O 1
ATOM 676 N N . GLU A 1 93 ? -1.642 -0.828 26.801 1.00 89.88 93 GLU A N 1
ATOM 677 C CA . GLU A 1 93 ? -0.799 -0.352 25.699 1.00 89.88 93 GLU A CA 1
ATOM 678 C C . GLU A 1 93 ? -0.662 1.177 25.691 1.00 89.88 93 GLU A C 1
ATOM 680 O O . GLU A 1 93 ? 0.460 1.687 25.672 1.00 89.88 93 GLU A O 1
ATOM 685 N N . LEU A 1 94 ? -1.770 1.914 25.838 1.00 88.94 94 LEU A N 1
ATOM 686 C CA . LEU A 1 94 ? -1.764 3.382 25.939 1.00 88.94 94 LEU A CA 1
ATOM 687 C C . LEU A 1 94 ? -0.878 3.884 27.092 1.00 88.94 94 LEU A C 1
ATOM 689 O O . LEU A 1 94 ? -0.135 4.850 26.938 1.00 88.94 94 LEU A O 1
ATOM 693 N N . ARG A 1 95 ? -0.881 3.190 28.239 1.00 88.69 95 ARG A N 1
ATOM 694 C CA . ARG A 1 95 ? -0.012 3.533 29.381 1.00 88.69 95 ARG A CA 1
ATOM 695 C C . ARG A 1 95 ? 1.473 3.282 29.119 1.00 88.69 95 ARG A C 1
ATOM 697 O O . ARG A 1 95 ? 2.302 3.964 29.716 1.00 88.69 95 ARG A O 1
ATOM 704 N N . ARG A 1 96 ? 1.825 2.324 28.252 1.00 85.50 96 ARG A N 1
ATOM 705 C CA . ARG A 1 96 ? 3.223 2.070 27.856 1.00 85.50 96 ARG A CA 1
ATOM 706 C C . ARG A 1 96 ? 3.752 3.114 26.872 1.00 85.50 96 ARG A C 1
ATOM 708 O O . ARG A 1 96 ? 4.963 3.310 26.817 1.00 85.50 96 ARG A O 1
ATOM 715 N N . ARG A 1 97 ? 2.870 3.792 26.128 1.00 76.25 97 ARG A N 1
ATOM 716 C CA . ARG A 1 97 ? 3.216 4.780 25.091 1.00 76.25 97 ARG A CA 1
ATOM 717 C C . ARG A 1 97 ? 2.625 6.174 25.396 1.00 76.25 97 ARG A C 1
ATOM 719 O O . ARG A 1 97 ? 1.817 6.675 24.620 1.00 76.25 97 ARG A O 1
ATOM 726 N N . PRO A 1 98 ? 3.018 6.838 26.504 1.00 69.75 98 PRO A N 1
ATOM 727 C CA . PRO A 1 98 ? 2.380 8.083 26.940 1.00 69.75 98 PRO A CA 1
ATOM 728 C C . PRO A 1 98 ? 2.834 9.336 26.171 1.00 69.75 98 PRO A C 1
ATOM 730 O O . PRO A 1 98 ? 2.312 10.417 26.428 1.00 69.75 98 PRO A O 1
ATOM 733 N N . ALA A 1 99 ? 3.824 9.240 25.278 1.00 75.69 99 ALA A N 1
ATOM 734 C CA . ALA A 1 99 ? 4.345 10.386 24.534 1.00 75.69 99 ALA A CA 1
ATOM 735 C C . ALA A 1 99 ? 3.729 10.462 23.125 1.00 75.69 99 ALA A C 1
ATOM 737 O O . ALA A 1 99 ? 3.668 9.431 22.449 1.00 75.69 99 ALA A O 1
ATOM 738 N N . PRO A 1 100 ? 3.306 11.654 22.659 1.00 75.38 100 PRO A N 1
ATOM 739 C CA . PRO A 1 100 ? 2.810 11.811 21.300 1.00 75.38 100 PRO A CA 1
ATOM 740 C C . PRO A 1 100 ? 3.927 11.589 20.274 1.00 75.38 100 PRO A C 1
ATOM 742 O O . PRO A 1 100 ? 5.093 11.887 20.557 1.00 75.38 100 PRO A O 1
ATOM 745 N N . PRO A 1 101 ? 3.585 11.139 19.053 1.00 71.75 101 PRO A N 1
ATOM 746 C CA . PRO A 1 101 ? 4.495 11.220 17.916 1.00 71.75 101 PRO A CA 1
ATOM 747 C C . PRO A 1 101 ? 5.030 12.648 17.743 1.00 71.75 101 PRO A C 1
ATOM 749 O O . PRO A 1 101 ? 4.323 13.612 18.037 1.00 71.75 101 PRO A O 1
ATOM 752 N N . ALA A 1 102 ? 6.246 12.801 17.209 1.00 74.38 102 ALA A N 1
ATOM 753 C CA . ALA A 1 102 ? 6.901 14.109 17.059 1.00 74.38 102 ALA A CA 1
ATOM 754 C C . ALA A 1 102 ? 6.045 15.141 16.294 1.00 74.38 102 ALA A C 1
ATOM 756 O O . ALA A 1 102 ? 6.054 16.327 16.610 1.00 74.38 102 ALA A O 1
ATOM 7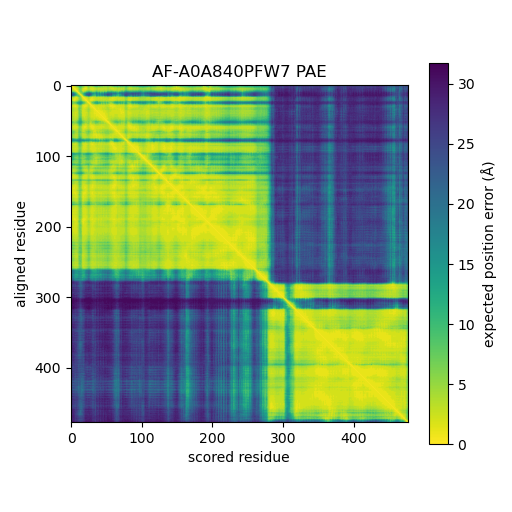57 N N . GLU A 1 103 ? 5.266 14.675 15.318 1.00 71.75 103 GLU A N 1
ATOM 758 C CA . GLU A 1 103 ? 4.343 15.478 14.505 1.00 71.75 103 GLU A CA 1
ATOM 759 C C . GLU A 1 103 ? 3.157 16.051 15.304 1.00 71.75 103 GLU A C 1
ATOM 761 O O . GLU A 1 103 ? 2.533 17.017 14.875 1.00 71.75 103 GLU A O 1
ATOM 766 N N . LEU A 1 104 ? 2.847 15.458 16.459 1.00 75.62 104 LEU A N 1
ATOM 767 C CA . LEU A 1 104 ? 1.768 15.843 17.371 1.00 75.62 104 LEU A CA 1
ATOM 768 C C . LEU A 1 104 ? 2.334 16.362 18.703 1.00 75.62 104 LEU A C 1
ATOM 770 O O . LEU A 1 104 ? 1.717 16.206 19.758 1.00 75.62 104 LEU A O 1
ATOM 774 N N . ALA A 1 105 ? 3.530 16.960 18.672 1.00 78.38 105 ALA A N 1
ATOM 775 C CA . ALA A 1 105 ? 4.174 17.511 19.857 1.00 78.38 105 ALA A CA 1
ATOM 776 C C . ALA A 1 105 ? 3.241 18.485 20.601 1.00 78.38 105 ALA A C 1
ATOM 778 O O . ALA A 1 105 ? 2.736 19.449 20.027 1.00 78.38 105 ALA A O 1
ATOM 779 N N . GLY A 1 106 ? 3.028 18.228 21.894 1.00 79.25 106 GLY A N 1
ATOM 780 C CA . GLY A 1 106 ? 2.131 19.013 22.748 1.00 79.25 106 GLY A CA 1
ATOM 781 C C . GLY A 1 106 ? 0.701 18.476 22.854 1.00 79.25 106 GLY A C 1
ATOM 782 O O . GLY A 1 106 ? -0.043 18.972 23.696 1.00 79.25 106 GLY A O 1
ATOM 783 N N . ALA A 1 107 ? 0.323 17.456 22.072 1.00 83.44 107 ALA A N 1
ATOM 784 C CA . ALA A 1 107 ? -0.932 16.743 22.289 1.00 83.44 107 ALA A CA 1
ATOM 785 C C . ALA A 1 107 ? -0.913 16.019 23.645 1.00 83.44 107 ALA A C 1
ATOM 787 O O . ALA A 1 107 ? 0.100 15.447 24.055 1.00 83.44 107 ALA A O 1
ATOM 788 N N . GLU A 1 108 ? -2.045 16.044 24.343 1.00 85.19 108 GLU A N 1
ATOM 789 C CA . GLU A 1 108 ? -2.205 15.318 25.598 1.00 85.19 108 GLU A CA 1
ATOM 790 C C . GLU A 1 108 ? -2.459 13.836 25.320 1.00 85.19 108 GLU A C 1
ATOM 792 O O . GLU A 1 108 ? -3.113 13.491 24.338 1.00 85.19 108 GLU A O 1
ATOM 797 N N . ALA A 1 109 ? -1.937 12.952 26.169 1.00 84.38 109 ALA A N 1
ATOM 798 C CA . ALA A 1 109 ? -2.165 11.520 26.045 1.00 84.38 109 ALA A CA 1
ATOM 799 C C . ALA A 1 109 ? -3.526 11.126 26.621 1.00 84.38 109 ALA A C 1
ATOM 801 O O . ALA A 1 109 ? -3.894 11.538 27.722 1.00 84.38 109 ALA A O 1
ATOM 802 N N . LEU A 1 110 ? -4.245 10.257 25.909 1.00 85.44 110 LEU A N 1
ATOM 803 C CA . LEU A 1 110 ? -5.407 9.587 26.476 1.00 85.44 110 LEU A CA 1
ATOM 804 C C . LEU A 1 110 ? -4.910 8.517 27.455 1.00 85.44 110 LEU A C 1
ATOM 806 O O . LEU A 1 110 ? -4.319 7.522 27.040 1.00 85.44 110 LEU A O 1
ATOM 810 N N . LEU A 1 111 ? -5.167 8.711 28.750 1.00 85.25 111 LEU A N 1
ATOM 811 C CA . LEU A 1 111 ? -4.758 7.789 29.815 1.00 85.25 111 LEU A CA 1
ATOM 812 C C . LEU A 1 111 ? -5.985 7.255 30.573 1.00 85.25 111 LEU A C 1
ATOM 814 O O . LEU A 1 111 ? -6.356 7.801 31.615 1.00 85.25 111 LEU A O 1
ATOM 818 N N . PRO A 1 112 ? -6.639 6.193 30.070 1.00 82.56 112 PRO A N 1
ATOM 819 C CA . PRO A 1 112 ? -7.797 5.598 30.727 1.00 82.56 112 PRO A CA 1
ATOM 820 C C . PRO A 1 112 ? -7.421 5.022 32.098 1.00 82.56 112 PRO A C 1
ATOM 822 O O . PRO A 1 112 ? -6.433 4.296 32.233 1.00 82.56 112 PRO A O 1
ATOM 825 N N . ALA A 1 113 ? -8.220 5.326 33.126 1.00 76.31 113 ALA A N 1
ATOM 826 C CA . ALA A 1 113 ? -7.973 4.844 34.489 1.00 76.31 113 ALA A CA 1
ATOM 827 C C . ALA A 1 113 ? -8.174 3.321 34.622 1.00 76.31 113 ALA A C 1
ATOM 829 O O . ALA A 1 113 ? -7.437 2.657 35.352 1.00 76.31 113 ALA A O 1
ATOM 830 N N . ALA A 1 114 ? -9.151 2.772 33.896 1.00 85.06 114 ALA A N 1
ATOM 831 C CA . ALA A 1 114 ? -9.476 1.351 33.831 1.00 85.06 114 ALA A CA 1
ATOM 832 C C . ALA A 1 114 ? -10.041 1.010 32.444 1.00 85.06 114 ALA A C 1
ATOM 834 O O . ALA A 1 114 ? -10.607 1.886 31.784 1.00 85.06 114 ALA A O 1
ATOM 835 N N . GLY A 1 115 ? -9.880 -0.242 32.016 1.00 91.69 115 GLY A N 1
ATOM 836 C CA . GLY A 1 115 ? -10.586 -0.781 30.860 1.00 91.69 115 GLY A CA 1
ATOM 837 C C . GLY A 1 115 ? -11.876 -1.495 31.270 1.00 91.69 115 GLY A C 1
ATOM 838 O O . GLY A 1 115 ? -12.214 -1.583 32.453 1.00 91.69 115 GLY A O 1
ATOM 839 N N . PHE A 1 116 ? -12.627 -1.980 30.281 1.00 93.50 116 PHE A N 1
ATOM 840 C CA . PHE A 1 116 ? -13.871 -2.728 30.503 1.00 93.50 116 PHE A CA 1
ATOM 841 C C . PHE A 1 116 ? -13.673 -4.250 30.661 1.00 93.50 116 PHE A C 1
ATOM 843 O O . PHE A 1 116 ? -14.659 -4.986 30.707 1.00 93.50 116 PHE A O 1
ATOM 850 N N . GLY A 1 117 ? -12.434 -4.749 30.740 1.00 92.69 117 GLY A N 1
ATOM 851 C CA . GLY A 1 117 ? -12.145 -6.187 30.739 1.00 92.69 117 GLY A CA 1
ATOM 852 C C . GLY A 1 117 ? -12.293 -6.846 29.363 1.00 92.69 117 GLY A C 1
ATOM 853 O O . GLY A 1 117 ? -12.070 -6.221 28.328 1.00 92.69 117 GLY A O 1
ATOM 854 N N . THR A 1 118 ? -12.687 -8.125 29.351 1.00 90.81 118 THR A N 1
ATOM 855 C CA . THR A 1 118 ? -12.736 -8.962 28.132 1.00 90.81 118 THR A CA 1
ATOM 856 C C . THR A 1 118 ? -13.913 -8.650 27.200 1.00 90.81 118 THR A C 1
ATOM 858 O O . THR A 1 118 ? -13.906 -9.026 26.025 1.00 90.81 118 THR A O 1
ATOM 861 N N . GLY A 1 119 ? -14.929 -7.954 27.706 1.00 93.94 119 GLY A N 1
ATOM 862 C CA . GLY A 1 119 ? -16.062 -7.482 26.927 1.00 93.94 119 GLY A CA 1
ATOM 863 C C . GLY A 1 119 ? -17.145 -6.850 27.793 1.00 93.94 119 GLY A C 1
ATOM 864 O O . GLY A 1 119 ? -17.257 -7.142 28.984 1.00 93.94 119 GLY A O 1
ATOM 865 N N . VAL A 1 120 ? -17.950 -5.981 27.188 1.00 95.44 120 VAL A N 1
ATOM 866 C CA . VAL A 1 120 ? -19.071 -5.311 27.855 1.00 95.44 120 VAL A CA 1
ATOM 867 C C . VAL A 1 120 ? -20.231 -5.109 26.889 1.00 95.44 120 VAL A C 1
ATOM 869 O O . VAL A 1 120 ? -20.042 -4.710 25.741 1.00 95.44 120 VAL A O 1
ATOM 872 N N . GLU A 1 121 ? -21.447 -5.366 27.365 1.00 94.62 121 GLU A N 1
ATOM 873 C CA . GLU A 1 121 ? -22.673 -5.008 26.655 1.00 94.62 121 GLU A CA 1
ATOM 874 C C . GLU A 1 121 ? -23.103 -3.592 27.050 1.00 94.62 121 GLU A C 1
ATOM 876 O O . GLU A 1 121 ? -23.174 -3.242 28.231 1.00 94.62 121 GLU A O 1
ATOM 881 N N . LEU A 1 122 ? -23.418 -2.772 26.053 1.00 89.62 122 LEU A N 1
ATOM 882 C CA . LEU A 1 122 ? -23.892 -1.407 26.206 1.00 89.62 122 LEU A CA 1
ATOM 883 C C . LEU A 1 122 ? -25.186 -1.218 25.421 1.00 89.62 122 LEU A C 1
ATOM 885 O O . LEU A 1 122 ? -25.434 -1.866 24.407 1.00 89.62 122 LEU A O 1
ATOM 889 N N . ARG A 1 123 ? -26.003 -0.264 25.866 1.00 85.31 123 ARG A N 1
ATOM 890 C CA . ARG A 1 123 ? -27.160 0.207 25.104 1.00 85.31 123 ARG A CA 1
ATOM 891 C C . ARG A 1 123 ? -26.873 1.586 24.531 1.00 85.31 123 ARG A C 1
ATOM 893 O O . ARG A 1 123 ? -26.654 2.524 25.294 1.00 85.31 123 ARG A O 1
ATOM 900 N N . ALA A 1 124 ? -26.931 1.702 23.208 1.00 78.56 124 ALA A N 1
ATOM 901 C CA . ALA A 1 124 ? -26.853 2.965 22.479 1.00 78.56 124 ALA A CA 1
ATOM 902 C C . ALA A 1 124 ? -28.185 3.182 21.749 1.00 78.56 124 ALA A C 1
ATOM 904 O O . ALA A 1 124 ? -28.510 2.455 20.817 1.00 78.56 124 ALA A O 1
ATOM 905 N N . GLY A 1 125 ? -29.012 4.118 22.226 1.00 68.50 125 GLY A N 1
ATOM 906 C CA . GLY A 1 125 ? -30.304 4.421 21.590 1.00 68.50 125 GLY A CA 1
ATOM 907 C C . GLY A 1 125 ? -31.328 3.281 21.606 1.00 68.50 125 GLY A C 1
ATOM 908 O O . GLY A 1 125 ? -32.225 3.259 20.774 1.00 68.50 125 GLY A O 1
ATOM 909 N N . GLY A 1 126 ? -31.204 2.331 22.540 1.00 77.44 126 GLY A N 1
ATOM 910 C CA . GLY A 1 126 ? -32.045 1.128 22.606 1.00 77.44 126 GLY A CA 1
ATOM 911 C C . GLY A 1 126 ? -31.446 -0.090 21.897 1.00 77.44 126 GLY A C 1
ATOM 912 O O . GLY A 1 126 ? -31.795 -1.213 22.265 1.00 77.44 126 GLY A O 1
ATOM 913 N N . THR A 1 127 ? -30.488 0.123 20.993 1.00 87.25 127 THR A N 1
ATOM 914 C CA . THR A 1 127 ? -29.723 -0.922 20.305 1.00 87.25 127 THR A CA 1
ATOM 915 C C . THR A 1 127 ? -28.685 -1.528 21.246 1.00 87.25 127 THR A C 1
ATOM 917 O O . THR A 1 127 ? -27.979 -0.804 21.956 1.00 87.25 127 THR A O 1
ATOM 920 N N . VAL A 1 128 ? -28.600 -2.858 21.264 1.00 92.31 128 VAL A N 1
ATOM 921 C CA . VAL A 1 128 ? -27.557 -3.590 21.993 1.00 92.31 128 VAL A CA 1
ATOM 922 C C . VAL A 1 128 ? -26.252 -3.521 21.206 1.00 92.31 128 VAL A C 1
ATOM 924 O O . VAL A 1 128 ? -26.227 -3.786 20.004 1.00 92.31 128 VAL A O 1
ATOM 927 N N . VAL A 1 129 ? -25.180 -3.152 21.897 1.00 94.38 129 VAL A N 1
ATOM 928 C CA . VAL A 1 129 ? -23.825 -3.033 21.364 1.00 94.38 129 VAL A CA 1
ATOM 929 C C . VAL A 1 129 ? -22.897 -3.838 22.260 1.00 94.38 129 VAL A C 1
ATOM 931 O O . VAL A 1 129 ? -22.820 -3.587 23.459 1.00 94.38 129 VAL A O 1
ATOM 934 N N . GLU A 1 130 ? -22.177 -4.787 21.685 1.00 96.69 130 GLU A N 1
ATOM 935 C CA . GLU A 1 130 ? -21.202 -5.612 22.391 1.00 96.69 130 GLU A CA 1
ATOM 936 C C . GLU A 1 130 ? -19.795 -5.118 22.059 1.00 96.69 130 GLU A C 1
ATOM 938 O O . GLU A 1 130 ? -19.380 -5.120 20.898 1.00 96.69 130 GLU A O 1
ATOM 943 N N . LEU A 1 131 ? -19.052 -4.686 23.075 1.00 97.31 131 LEU A N 1
ATOM 944 C CA . LEU A 1 131 ? -17.620 -4.437 22.958 1.00 97.31 131 LEU A CA 1
ATOM 945 C C . LEU A 1 131 ? -16.883 -5.718 23.323 1.00 97.31 131 LEU A C 1
ATOM 947 O O . LEU A 1 131 ? -17.149 -6.302 24.373 1.00 97.31 131 LEU A O 1
ATOM 951 N N . MET A 1 132 ? -15.953 -6.146 22.477 1.00 96.94 132 MET A N 1
ATOM 952 C CA . MET A 1 132 ? -15.145 -7.341 22.712 1.00 96.94 132 MET A CA 1
ATOM 953 C C . MET A 1 132 ? -13.667 -6.982 22.683 1.00 96.94 132 MET A C 1
ATOM 955 O O . MET A 1 132 ? -13.200 -6.345 21.738 1.00 96.94 132 MET A O 1
ATOM 959 N N . GLU A 1 133 ? -12.933 -7.436 23.694 1.00 96.31 133 GLU A N 1
ATOM 960 C CA . GLU A 1 133 ? -11.477 -7.391 23.689 1.00 96.31 133 GLU A CA 1
ATOM 961 C C . GLU A 1 133 ? -10.910 -8.534 22.835 1.00 96.31 133 GLU A C 1
ATOM 963 O O . GLU A 1 133 ? -11.321 -9.697 22.946 1.00 96.31 133 GLU A O 1
ATOM 968 N N . LEU A 1 134 ? -9.940 -8.191 21.992 1.00 94.62 134 LEU A N 1
ATOM 969 C CA . LEU A 1 134 ? -9.117 -9.098 21.204 1.00 94.62 134 LEU A CA 1
ATOM 970 C C . LEU A 1 134 ? -7.653 -8.705 21.401 1.00 94.62 134 LEU A C 1
ATOM 972 O O . LEU A 1 134 ? -7.314 -7.523 21.403 1.00 94.62 134 LEU A O 1
ATOM 976 N N . GLY A 1 135 ? -6.756 -9.671 21.523 1.00 85.25 135 GLY A N 1
ATOM 977 C CA . GLY A 1 135 ? -5.344 -9.337 21.612 1.00 85.25 135 GLY A CA 1
ATOM 978 C C . GLY A 1 135 ? -4.470 -10.493 22.082 1.00 85.25 135 GLY A C 1
ATOM 979 O O . GLY A 1 135 ? -4.933 -11.307 22.887 1.00 85.25 135 GLY A O 1
ATOM 980 N N . PRO A 1 136 ? -3.216 -10.562 21.606 1.00 92.19 136 PRO A N 1
ATOM 981 C CA . PRO A 1 136 ? -2.647 -9.706 20.555 1.00 92.19 136 PRO A CA 1
ATOM 982 C C . PRO A 1 136 ? -3.298 -9.961 19.178 1.00 92.19 136 PRO A C 1
ATOM 984 O O . PRO A 1 136 ? -3.760 -11.065 18.902 1.00 92.19 136 PRO A O 1
ATOM 987 N N . ALA A 1 137 ? -3.386 -8.928 18.336 1.00 94.25 137 ALA A N 1
ATOM 988 C CA . ALA A 1 137 ? -3.826 -9.018 16.937 1.00 94.25 137 ALA A CA 1
ATOM 989 C C . ALA A 1 137 ? -3.056 -7.989 16.086 1.00 94.25 137 ALA A C 1
ATOM 991 O O . ALA A 1 137 ? -1.842 -8.129 15.986 1.00 94.25 137 ALA A O 1
ATOM 992 N N . PHE A 1 138 ? -3.715 -6.962 15.529 1.00 91.94 138 PHE A N 1
ATOM 993 C CA . PHE A 1 138 ? -3.046 -5.834 14.856 1.00 91.94 138 PHE A CA 1
ATOM 994 C C . PHE A 1 138 ? -2.176 -5.010 15.815 1.00 91.94 138 PHE A C 1
ATOM 996 O O . PHE A 1 138 ? -1.106 -4.546 15.441 1.00 91.94 138 PHE A O 1
ATOM 1003 N N . ALA A 1 139 ? -2.657 -4.823 17.043 1.00 91.19 139 ALA A N 1
ATOM 1004 C CA . ALA A 1 139 ? -1.921 -4.246 18.163 1.00 91.19 139 ALA A CA 1
ATOM 1005 C C . ALA A 1 139 ? -1.898 -5.230 19.347 1.00 91.19 139 ALA A C 1
ATOM 1007 O O . ALA A 1 139 ? -2.504 -6.311 19.279 1.00 91.19 139 ALA A O 1
ATOM 1008 N N . ASP A 1 140 ? -1.235 -4.869 20.452 1.00 90.75 140 ASP A N 1
ATOM 1009 C CA . ASP A 1 140 ? -1.218 -5.711 21.658 1.00 90.75 140 ASP A CA 1
ATOM 1010 C C . ASP A 1 140 ? -2.635 -5.845 22.235 1.00 90.75 140 ASP A C 1
ATOM 1012 O O . ASP A 1 140 ? -3.046 -6.929 22.654 1.00 90.75 140 ASP A O 1
ATOM 1016 N N . GLY A 1 141 ? -3.389 -4.741 22.224 1.00 93.19 141 GLY A N 1
ATOM 1017 C CA . GLY A 1 141 ? -4.799 -4.694 22.592 1.00 93.19 141 GLY A CA 1
ATOM 1018 C C . GLY A 1 141 ? -5.671 -4.149 21.474 1.00 93.19 141 GLY A C 1
ATOM 1019 O O . GLY A 1 141 ? -5.337 -3.154 20.840 1.00 93.19 141 GLY A O 1
ATOM 1020 N N . ASN A 1 142 ? -6.816 -4.790 21.258 1.00 95.31 142 ASN A N 1
ATOM 1021 C CA . ASN A 1 142 ? -7.781 -4.411 20.238 1.00 95.31 142 ASN A CA 1
ATOM 1022 C C . ASN A 1 142 ? -9.195 -4.515 20.829 1.00 95.31 142 ASN A C 1
ATOM 1024 O O . ASN A 1 142 ? -9.518 -5.443 21.568 1.00 95.31 142 ASN A O 1
ATOM 1028 N N . THR A 1 143 ? -10.058 -3.571 20.488 1.00 96.56 143 THR A N 1
ATOM 1029 C CA . THR A 1 143 ? -11.482 -3.562 20.807 1.00 96.56 143 THR A CA 1
ATOM 1030 C C . THR A 1 143 ? -12.260 -3.582 19.508 1.00 96.56 143 THR A C 1
ATOM 1032 O O . THR A 1 143 ? -12.038 -2.748 18.632 1.00 96.56 143 THR A O 1
ATOM 1035 N N . VAL A 1 144 ? -13.213 -4.499 19.405 1.00 97.38 144 VAL A N 1
ATOM 1036 C CA . VAL A 1 144 ? -14.176 -4.528 18.302 1.00 97.38 144 VAL A CA 1
ATOM 1037 C C . VAL A 1 144 ? -15.580 -4.272 18.827 1.00 97.38 144 VAL A C 1
ATOM 1039 O O . VAL A 1 144 ? -15.896 -4.589 19.975 1.00 97.38 144 VAL A O 1
ATOM 1042 N N . VAL A 1 145 ? -16.425 -3.703 17.974 1.00 97.44 145 VAL A N 1
ATOM 1043 C CA . VAL A 1 145 ? -17.809 -3.355 18.296 1.00 97.44 145 VAL A CA 1
ATOM 1044 C C . VAL A 1 145 ? -18.738 -4.200 17.441 1.00 97.44 145 VAL A C 1
ATOM 1046 O O . VAL A 1 145 ? -18.701 -4.126 16.213 1.00 97.44 145 VAL A O 1
ATOM 1049 N N . TRP A 1 146 ? -19.585 -4.993 18.082 1.00 97.69 146 TRP A N 1
ATOM 1050 C CA . TRP A 1 146 ? -20.585 -5.819 17.424 1.00 97.69 146 TRP A CA 1
ATOM 1051 C C . TRP A 1 146 ? -21.988 -5.299 17.717 1.00 97.69 146 TRP A C 1
ATOM 1053 O O . TRP A 1 146 ? -22.342 -5.030 18.862 1.00 97.69 146 TRP A O 1
ATOM 1063 N N . VAL A 1 147 ? -22.790 -5.152 16.665 1.00 97.00 147 VAL A N 1
ATOM 1064 C CA . VAL A 1 147 ? -24.197 -4.750 16.747 1.00 97.00 147 VAL A CA 1
ATOM 1065 C C . VAL A 1 147 ? -25.043 -5.921 16.238 1.00 97.00 147 VAL A C 1
ATOM 1067 O O . VAL A 1 147 ? -25.258 -6.024 15.025 1.00 97.00 147 VAL A O 1
ATOM 1070 N N . PRO A 1 148 ? -25.510 -6.826 17.126 1.00 96.31 148 PRO A N 1
ATOM 1071 C CA . PRO A 1 148 ? -26.159 -8.075 16.725 1.00 96.31 148 PRO A CA 1
ATOM 1072 C C . PRO A 1 148 ? -27.405 -7.876 15.860 1.00 96.31 148 PRO A C 1
ATOM 1074 O O . PRO A 1 148 ? -27.594 -8.603 14.887 1.00 96.31 148 PRO A O 1
ATOM 1077 N N . GLU A 1 149 ? -28.234 -6.881 16.196 1.00 94.56 149 GLU A N 1
ATOM 1078 C CA . GLU A 1 149 ? -29.491 -6.597 15.488 1.00 94.56 149 GLU A CA 1
ATOM 1079 C C . GLU A 1 149 ? -29.253 -6.266 14.008 1.00 94.56 149 GLU A C 1
ATOM 1081 O O . GLU A 1 149 ? -29.973 -6.749 13.135 1.00 94.56 149 GLU A O 1
ATOM 1086 N N . ASP A 1 150 ? -28.194 -5.507 13.723 1.00 95.12 150 ASP A N 1
ATOM 1087 C CA . ASP A 1 150 ? -27.820 -5.107 12.365 1.00 95.12 150 ASP A CA 1
ATOM 1088 C C . ASP A 1 150 ? -26.876 -6.106 11.685 1.00 95.12 150 ASP A C 1
ATOM 1090 O O . ASP A 1 150 ? -26.632 -6.018 10.480 1.00 95.12 150 ASP A O 1
ATOM 1094 N N . ARG A 1 151 ? -26.308 -7.035 12.460 1.00 97.69 151 ARG A N 1
ATOM 1095 C CA . ARG A 1 151 ? -25.140 -7.837 12.086 1.00 97.69 151 ARG A CA 1
ATOM 1096 C C . ARG A 1 151 ? -23.988 -6.975 11.552 1.00 97.69 151 ARG A C 1
ATOM 1098 O O . ARG A 1 151 ? -23.323 -7.357 10.584 1.00 97.69 151 ARG A O 1
ATOM 1105 N N . THR A 1 152 ? -23.759 -5.823 12.178 1.00 98.06 152 THR A N 1
ATOM 1106 C CA . THR A 1 152 ? -22.678 -4.896 11.819 1.00 98.06 152 THR A CA 1
ATOM 1107 C C . THR A 1 152 ? -21.510 -5.057 12.779 1.00 98.06 152 THR A C 1
ATOM 1109 O O . THR A 1 152 ? -21.684 -4.962 13.994 1.00 98.06 152 THR A O 1
ATOM 1112 N N . LEU A 1 153 ? -20.317 -5.272 12.228 1.00 98.31 153 LEU A N 1
ATOM 1113 C CA . LEU A 1 153 ? -19.068 -5.387 12.971 1.00 98.31 153 LEU A CA 1
ATOM 1114 C C . LEU A 1 153 ? -18.151 -4.207 12.640 1.00 98.31 153 LEU A C 1
ATOM 1116 O O . LEU A 1 153 ? -17.855 -3.974 11.472 1.00 98.31 153 LEU A O 1
ATOM 1120 N N . ILE A 1 154 ? -17.681 -3.484 13.652 1.00 97.62 154 ILE A N 1
ATOM 1121 C CA . ILE A 1 154 ? -16.660 -2.438 13.516 1.00 97.62 154 ILE A CA 1
ATOM 1122 C C . ILE A 1 154 ? -15.381 -2.966 14.152 1.00 97.62 154 ILE A C 1
ATOM 1124 O O . ILE A 1 154 ? -15.363 -3.282 15.342 1.00 97.62 154 ILE A O 1
ATOM 1128 N N . THR A 1 155 ? -14.328 -3.109 13.357 1.00 96.12 155 THR A N 1
ATOM 1129 C CA . THR A 1 155 ? -13.173 -3.935 13.745 1.00 96.12 155 THR A CA 1
ATOM 1130 C C . THR A 1 155 ? -11.958 -3.140 14.196 1.00 96.12 155 THR A C 1
ATOM 1132 O O . THR A 1 155 ? -11.002 -3.738 14.682 1.00 96.12 155 THR A O 1
ATOM 1135 N N . GLY A 1 156 ? -11.941 -1.822 13.969 1.00 92.19 156 GLY A N 1
ATOM 1136 C CA . GLY A 1 156 ? -10.666 -1.108 13.911 1.00 92.19 156 GLY A CA 1
ATOM 1137 C C . GLY A 1 156 ? -9.720 -1.810 12.934 1.00 92.19 156 GLY A C 1
ATOM 1138 O O . GLY A 1 156 ? -10.167 -2.484 11.999 1.00 92.19 156 GLY A O 1
ATOM 1139 N N . ASP A 1 157 ? -8.423 -1.718 13.186 1.00 92.81 157 ASP A N 1
ATOM 1140 C CA . ASP A 1 157 ? -7.403 -2.262 12.284 1.00 92.81 157 ASP A CA 1
ATOM 1141 C C . ASP A 1 157 ? -7.224 -3.783 12.381 1.00 92.81 157 ASP A C 1
ATOM 1143 O O . ASP A 1 157 ? -6.373 -4.351 11.706 1.00 92.81 157 ASP A O 1
ATOM 1147 N N . VAL A 1 158 ? -8.087 -4.483 13.133 1.00 95.81 158 VAL A N 1
ATOM 1148 C CA . VAL A 1 158 ? -8.179 -5.952 13.060 1.00 95.81 158 VAL A CA 1
ATOM 1149 C C . VAL A 1 158 ? -8.586 -6.408 11.650 1.00 95.81 158 VAL A C 1
ATOM 1151 O O . VAL A 1 158 ? -8.245 -7.520 11.260 1.00 95.81 158 VAL A O 1
ATOM 1154 N N . VAL A 1 159 ? -9.266 -5.562 10.866 1.00 96.38 159 VAL A N 1
ATOM 1155 C CA . VAL A 1 159 ? -9.491 -5.775 9.427 1.00 96.38 159 VAL A CA 1
ATOM 1156 C C . VAL A 1 159 ? -9.150 -4.495 8.672 1.00 96.38 159 VAL A C 1
ATOM 1158 O O . VAL A 1 159 ? -9.692 -3.435 8.990 1.00 96.38 159 VAL A O 1
ATOM 1161 N N . CYS A 1 160 ? -8.324 -4.617 7.632 1.00 93.31 160 CYS A N 1
ATOM 1162 C CA . CYS A 1 160 ? -7.992 -3.543 6.692 1.00 93.31 160 CYS A CA 1
ATOM 1163 C C . CYS A 1 160 ? -8.312 -4.012 5.267 1.00 93.31 160 CYS A C 1
ATOM 1165 O O . CYS A 1 160 ? -7.574 -4.798 4.682 1.00 93.31 160 CYS A O 1
ATOM 1167 N N . ALA A 1 161 ? -9.447 -3.582 4.717 1.00 90.62 161 ALA A N 1
ATOM 1168 C CA . ALA A 1 161 ? -9.941 -4.115 3.449 1.00 90.62 161 ALA A CA 1
ATOM 1169 C C . ALA A 1 161 ? -9.205 -3.481 2.258 1.00 90.62 161 ALA A C 1
ATOM 1171 O O . ALA A 1 161 ? -9.285 -2.272 2.066 1.00 90.62 161 ALA A O 1
ATOM 1172 N N . GLY A 1 162 ? -8.525 -4.279 1.429 1.00 86.50 162 GLY A N 1
ATOM 1173 C CA . GLY A 1 162 ? -7.831 -3.759 0.241 1.00 86.50 162 GLY A CA 1
ATOM 1174 C C . GLY A 1 162 ? -6.564 -2.957 0.557 1.00 86.50 162 GLY A C 1
ATOM 1175 O O . GLY A 1 162 ? -6.137 -2.125 -0.242 1.00 86.50 162 GLY A O 1
ATOM 1176 N N . THR A 1 163 ? -5.983 -3.147 1.740 1.00 87.19 163 THR A N 1
ATOM 1177 C CA . THR A 1 163 ? -4.805 -2.409 2.203 1.00 87.19 163 THR A CA 1
ATOM 1178 C C . THR A 1 163 ? -3.864 -3.346 2.934 1.00 87.19 163 THR A C 1
ATOM 1180 O O . THR A 1 163 ? -4.307 -4.133 3.766 1.00 87.19 163 THR A O 1
ATOM 1183 N N . HIS A 1 164 ? -2.563 -3.215 2.685 1.00 88.88 164 HIS A N 1
ATOM 1184 C CA . HIS A 1 164 ? -1.536 -3.830 3.514 1.00 88.88 164 HIS A CA 1
ATOM 1185 C C . HIS A 1 164 ? -1.366 -3.013 4.808 1.00 88.88 164 HIS A C 1
ATOM 1187 O O . HIS A 1 164 ? -0.953 -1.850 4.761 1.00 88.88 164 HIS A O 1
ATOM 1193 N N . PRO A 1 165 ? -1.695 -3.570 5.984 1.00 88.31 165 PRO A N 1
ATOM 1194 C CA . PRO A 1 165 ? -1.536 -2.870 7.252 1.00 88.31 165 PRO A CA 1
ATOM 1195 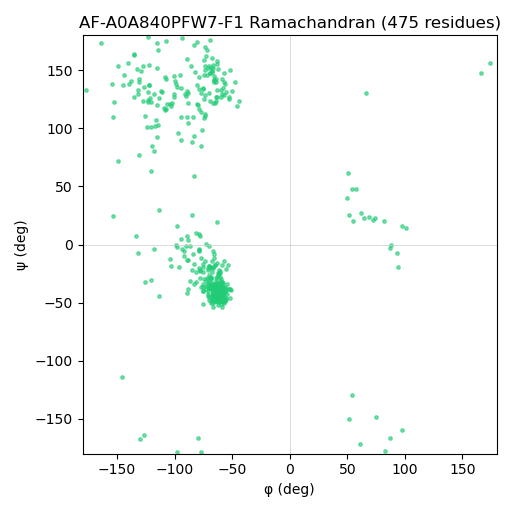C C . PRO A 1 165 ? -0.100 -2.973 7.773 1.00 88.31 165 PRO A C 1
ATOM 1197 O O . PRO A 1 165 ? 0.577 -3.982 7.572 1.00 88.31 165 PRO A O 1
ATOM 1200 N N . ALA A 1 166 ? 0.347 -1.940 8.487 1.00 85.50 166 ALA A N 1
ATOM 1201 C CA . ALA A 1 166 ? 1.622 -1.927 9.198 1.00 85.50 166 ALA A CA 1
ATOM 1202 C C . ALA A 1 166 ? 1.415 -2.345 10.662 1.00 85.50 166 ALA A C 1
ATOM 1204 O O . ALA A 1 166 ? 1.150 -1.499 11.519 1.00 85.50 166 ALA A O 1
ATOM 1205 N N . ALA A 1 167 ? 1.513 -3.644 10.954 1.00 84.75 167 ALA A N 1
ATOM 1206 C CA . ALA A 1 167 ? 1.398 -4.152 12.322 1.00 84.75 167 ALA A CA 1
ATOM 1207 C C . ALA A 1 167 ? 2.737 -4.036 13.065 1.00 84.75 167 ALA A C 1
ATOM 1209 O O . ALA A 1 167 ? 3.607 -4.903 12.968 1.00 84.75 167 ALA A O 1
ATOM 1210 N N . TRP A 1 168 ? 2.913 -2.923 13.781 1.00 79.75 168 TRP A N 1
ATOM 1211 C CA . TRP A 1 168 ? 4.119 -2.620 14.566 1.00 79.75 168 TRP A CA 1
ATOM 1212 C C . TRP A 1 168 ? 4.201 -3.423 15.872 1.00 79.75 168 TRP A C 1
ATOM 1214 O O . TRP A 1 168 ? 5.277 -3.879 16.276 1.00 79.75 168 TRP A O 1
ATOM 1224 N N . SER A 1 169 ? 3.049 -3.577 16.524 1.00 76.94 169 SER A N 1
ATOM 1225 C CA . SER A 1 169 ? 2.816 -4.409 17.707 1.00 76.94 169 SER A CA 1
ATOM 1226 C C . SER A 1 169 ? 1.840 -5.540 17.355 1.00 76.94 169 SER A C 1
ATOM 1228 O O . SER A 1 169 ? 1.339 -5.593 16.238 1.00 76.94 169 SER A O 1
ATOM 1230 N N . GLY A 1 170 ? 1.602 -6.482 18.269 1.00 86.62 170 GLY A N 1
ATOM 1231 C CA . GLY A 1 170 ? 0.676 -7.592 18.029 1.00 86.62 170 GLY A CA 1
ATOM 1232 C C . GLY A 1 170 ? 1.320 -8.908 17.578 1.00 86.62 170 GLY A C 1
ATOM 1233 O O . GLY A 1 170 ? 2.484 -9.179 17.873 1.00 86.62 170 GLY A O 1
ATOM 1234 N N . SER A 1 171 ? 0.510 -9.779 16.964 1.00 92.88 171 SER A N 1
ATOM 1235 C CA . SER A 1 171 ? 0.938 -11.132 16.587 1.00 92.88 171 SER A CA 1
ATOM 1236 C C . SER A 1 171 ? 0.180 -11.679 15.383 1.00 92.88 171 SER A C 1
ATOM 1238 O O . SER A 1 171 ? -1.040 -11.821 15.455 1.00 92.88 171 SER A O 1
ATOM 1240 N N . LEU A 1 172 ? 0.877 -12.059 14.305 1.00 94.19 172 LEU A N 1
ATOM 1241 C CA . LEU A 1 172 ? 0.218 -12.545 13.078 1.00 94.19 172 LEU A CA 1
ATOM 1242 C C . LEU A 1 172 ? -0.625 -13.819 13.308 1.00 94.19 172 LEU A C 1
ATOM 1244 O O . LEU A 1 172 ? -1.783 -13.830 12.883 1.00 94.19 172 LEU A O 1
ATOM 1248 N N . PRO A 1 173 ? -0.140 -14.876 14.001 1.00 96.44 173 PRO A N 1
ATOM 1249 C CA . PRO A 1 173 ? -0.961 -16.059 14.275 1.00 96.44 173 PRO A CA 1
ATOM 1250 C C . PRO A 1 173 ? -2.205 -15.745 15.110 1.00 96.44 173 PRO A C 1
ATOM 1252 O O . PRO A 1 173 ? -3.294 -16.254 14.835 1.00 96.44 173 PRO A O 1
ATOM 1255 N N . ALA A 1 174 ? -2.058 -14.896 16.131 1.00 96.69 174 ALA A N 1
ATOM 1256 C CA . ALA A 1 174 ? -3.171 -14.512 16.992 1.00 96.69 174 ALA A CA 1
ATOM 1257 C C . ALA A 1 174 ? -4.165 -13.595 16.259 1.00 96.69 174 ALA A C 1
ATOM 1259 O O . ALA A 1 174 ? -5.373 -13.711 16.456 1.00 96.69 174 ALA A O 1
ATOM 1260 N N . TRP A 1 175 ? -3.677 -12.749 15.352 1.00 97.31 175 TRP A N 1
ATOM 1261 C CA . TRP A 1 175 ? -4.493 -11.899 14.496 1.00 97.31 175 TRP A CA 1
ATOM 1262 C C . TRP A 1 175 ? -5.323 -12.710 13.500 1.00 97.31 175 TRP A C 1
ATOM 1264 O O . TRP A 1 175 ? -6.531 -12.490 13.381 1.00 97.31 175 TRP A O 1
ATOM 1274 N N . HIS A 1 176 ? -4.717 -13.710 12.858 1.00 97.56 176 HIS A N 1
ATOM 1275 C CA . HIS A 1 176 ? -5.444 -14.668 12.031 1.00 97.56 176 HIS A CA 1
ATOM 1276 C C . HIS A 1 176 ? -6.559 -15.363 12.838 1.00 97.56 176 HIS A C 1
ATOM 1278 O O . HIS A 1 176 ? -7.724 -15.361 12.435 1.00 97.56 176 HIS A O 1
ATOM 1284 N N . ALA A 1 177 ? -6.245 -15.862 14.040 1.00 97.38 177 ALA A N 1
ATOM 1285 C CA . ALA A 1 177 ? -7.231 -16.482 14.931 1.00 97.38 177 ALA A CA 1
ATOM 1286 C C . ALA A 1 177 ? -8.334 -15.508 15.400 1.00 97.38 177 ALA A C 1
ATOM 1288 O O . ALA A 1 177 ? -9.488 -15.904 15.590 1.00 97.38 177 ALA A O 1
ATOM 1289 N N . ALA A 1 178 ? -8.012 -14.224 15.572 1.00 97.44 178 ALA A N 1
ATOM 1290 C CA . ALA A 1 178 ? -9.001 -13.192 15.855 1.00 97.44 178 ALA A CA 1
ATOM 1291 C C . ALA A 1 178 ? -9.967 -13.020 14.671 1.00 97.44 178 ALA A C 1
ATOM 1293 O O . ALA A 1 178 ? -11.180 -12.981 14.883 1.00 97.44 178 ALA A O 1
ATOM 1294 N N . CYS A 1 179 ? -9.461 -13.003 13.434 1.00 98.12 179 CYS A N 1
ATOM 1295 C CA . CYS A 1 179 ? -10.299 -12.928 12.236 1.00 98.12 179 CYS A CA 1
ATOM 1296 C C . CYS A 1 179 ? -11.218 -14.154 12.094 1.00 98.12 179 CYS A C 1
ATOM 1298 O O . CYS A 1 179 ? -12.398 -13.984 11.791 1.00 98.12 179 CYS A O 1
ATOM 1300 N N . GLU A 1 180 ? -10.738 -15.362 12.414 1.00 97.81 180 GLU A N 1
ATOM 1301 C CA . GLU A 1 180 ? -11.564 -16.583 12.496 1.00 97.81 180 GLU A CA 1
ATOM 1302 C C . GLU A 1 180 ? -12.727 -16.438 13.486 1.00 97.81 180 GLU A C 1
ATOM 1304 O O . GLU A 1 180 ? -13.893 -16.703 13.170 1.00 97.81 180 GLU A O 1
ATOM 1309 N N . ARG A 1 181 ? -12.432 -15.956 14.700 1.00 97.44 181 ARG A N 1
ATOM 1310 C CA . ARG A 1 181 ? -13.450 -15.734 15.735 1.00 97.44 181 ARG A CA 1
ATOM 1311 C C . ARG A 1 181 ? -14.502 -14.721 15.278 1.00 97.44 181 ARG A C 1
ATOM 1313 O O . ARG A 1 181 ? -15.689 -14.920 15.531 1.00 97.44 181 ARG A O 1
ATOM 1320 N N . LEU A 1 182 ? -14.088 -13.653 14.598 1.00 98.12 182 LEU A N 1
ATOM 1321 C CA . LEU A 1 182 ? -15.000 -12.644 14.055 1.00 98.12 182 LEU A CA 1
ATOM 1322 C C . LEU A 1 182 ? -15.813 -13.170 12.871 1.00 98.12 182 LEU A C 1
ATOM 1324 O O . LEU A 1 182 ? -16.997 -12.852 12.744 1.00 98.12 182 LEU A O 1
ATOM 1328 N N . ALA A 1 183 ? -15.219 -14.022 12.035 1.00 98.00 183 ALA A N 1
ATOM 1329 C CA . ALA A 1 183 ? -15.907 -14.663 10.925 1.00 98.00 183 ALA A CA 1
ATOM 1330 C C . ALA A 1 183 ? -17.076 -15.533 11.417 1.00 98.00 183 ALA A C 1
ATOM 1332 O O . ALA A 1 183 ? -18.147 -15.528 10.805 1.00 98.00 183 ALA A O 1
ATOM 1333 N N . ALA A 1 184 ? -16.939 -16.191 12.573 1.00 97.75 184 ALA A N 1
ATOM 1334 C CA . ALA A 1 184 ? -18.007 -16.994 13.171 1.00 97.75 184 ALA A CA 1
ATOM 1335 C C . ALA A 1 184 ? -19.285 -16.192 13.506 1.00 97.75 184 ALA A C 1
ATOM 1337 O O . ALA A 1 184 ? -20.382 -16.758 13.503 1.00 97.75 184 ALA A O 1
ATOM 1338 N N . LEU A 1 185 ? -19.181 -14.871 13.719 1.00 97.56 185 LEU A N 1
ATOM 1339 C CA . LEU A 1 185 ? -20.342 -13.988 13.922 1.00 97.56 185 LEU A CA 1
ATOM 1340 C C . LEU A 1 185 ? -21.172 -13.809 12.642 1.00 97.56 185 LEU A C 1
ATOM 1342 O O . LEU A 1 185 ? -22.346 -13.437 12.706 1.00 97.56 185 LEU A O 1
ATOM 1346 N N . ARG A 1 186 ? -20.582 -14.094 11.471 1.00 97.62 186 ARG A N 1
ATOM 1347 C CA . ARG A 1 186 ? -21.167 -13.883 10.140 1.00 97.62 186 ARG A CA 1
ATOM 1348 C C . ARG A 1 186 ? -21.706 -12.450 9.993 1.00 97.62 186 ARG A C 1
ATOM 1350 O O . ARG A 1 186 ? -22.913 -12.276 9.794 1.00 97.62 186 ARG A O 1
ATOM 1357 N N . PRO A 1 187 ? -20.863 -11.409 10.103 1.00 98.06 187 PRO A N 1
ATOM 1358 C CA . PRO A 1 187 ? -21.303 -10.029 9.913 1.00 98.06 187 PRO A CA 1
ATOM 1359 C C . PRO A 1 187 ? -21.913 -9.823 8.522 1.00 98.06 187 PRO A C 1
ATOM 1361 O O . PRO A 1 187 ? -21.365 -10.272 7.520 1.00 98.06 187 PRO A O 1
ATOM 1364 N N . ALA A 1 188 ? -23.052 -9.140 8.448 1.00 97.88 188 ALA A N 1
ATOM 1365 C CA . ALA A 1 188 ? -23.599 -8.680 7.174 1.00 97.88 188 ALA A CA 1
ATOM 1366 C C . ALA A 1 188 ? -22.810 -7.468 6.657 1.00 97.88 188 ALA A C 1
ATOM 1368 O O . ALA A 1 188 ? -22.562 -7.361 5.458 1.00 97.88 188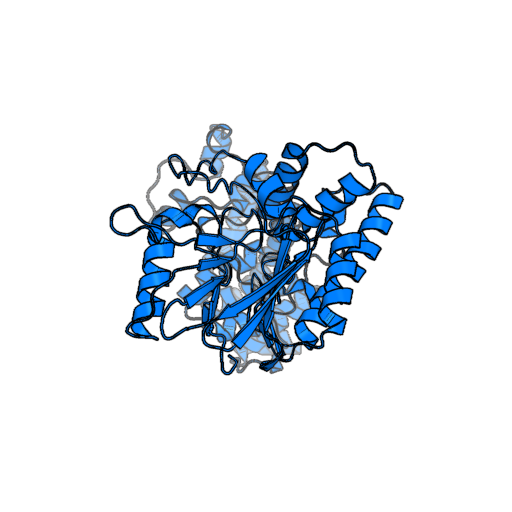 ALA A O 1
ATOM 1369 N N . VAL A 1 189 ? -22.382 -6.595 7.574 1.00 98.06 189 VAL A N 1
ATOM 1370 C CA . VAL A 1 189 ? -21.584 -5.397 7.295 1.00 98.06 189 VAL A CA 1
ATOM 1371 C C . VAL A 1 189 ? -20.341 -5.409 8.177 1.00 98.06 189 VAL A C 1
ATOM 1373 O O . VAL A 1 189 ? -20.430 -5.681 9.374 1.00 98.06 189 VAL A O 1
ATOM 1376 N N . VAL A 1 190 ? -19.193 -5.086 7.591 1.00 97.88 190 VAL A N 1
ATOM 1377 C CA . VAL A 1 190 ? -17.926 -4.875 8.291 1.00 97.88 190 VAL A CA 1
ATOM 1378 C C . VAL A 1 190 ? -17.458 -3.454 8.004 1.00 97.88 190 VAL A C 1
ATOM 1380 O O . VAL A 1 190 ? -17.298 -3.073 6.845 1.00 97.88 190 VAL A O 1
ATOM 1383 N N . VAL A 1 191 ? -17.254 -2.672 9.060 1.00 96.94 191 VAL A N 1
ATOM 1384 C CA . VAL A 1 191 ? -16.590 -1.368 9.011 1.00 96.94 191 VAL A CA 1
ATOM 1385 C C . VAL A 1 191 ? -15.129 -1.600 9.413 1.00 96.94 191 VAL A C 1
ATOM 1387 O O . VAL A 1 191 ? -14.853 -1.710 10.615 1.00 96.94 191 VAL A O 1
ATOM 1390 N N . PRO A 1 192 ? -14.214 -1.754 8.435 1.00 95.06 192 PRO A N 1
ATOM 1391 C CA . PRO A 1 192 ? -12.805 -2.006 8.709 1.00 95.06 192 PRO A CA 1
ATOM 1392 C C . PRO A 1 192 ? -12.131 -0.747 9.249 1.00 95.06 192 PRO A C 1
ATOM 1394 O O . PRO A 1 192 ? -12.697 0.341 9.150 1.00 95.06 192 PRO A O 1
ATOM 1397 N N . GLY A 1 193 ? -10.924 -0.876 9.791 1.00 90.19 193 GLY A N 1
ATOM 1398 C CA . GLY A 1 193 ? -10.124 0.253 10.263 1.00 90.19 193 GLY A CA 1
ATOM 1399 C C . GLY A 1 193 ? -9.552 1.103 9.130 1.00 90.19 193 GLY A C 1
ATOM 1400 O O . GLY A 1 193 ? -9.436 2.316 9.305 1.00 90.19 193 GLY A O 1
ATOM 1401 N N . HIS A 1 194 ? -9.312 0.483 7.969 1.00 88.94 194 HIS A N 1
ATOM 1402 C CA . HIS A 1 194 ? -8.928 1.109 6.699 1.00 88.94 194 HIS A CA 1
ATOM 1403 C C . HIS A 1 194 ? -9.623 0.435 5.515 1.00 88.94 194 HIS A C 1
ATOM 1405 O O . HIS A 1 194 ? -10.001 -0.740 5.587 1.00 88.94 194 HIS A O 1
ATOM 1411 N N . GLY A 1 195 ? -9.755 1.185 4.422 1.00 87.00 195 GLY A N 1
ATOM 1412 C CA . GLY A 1 195 ? -10.379 0.721 3.188 1.00 87.00 195 GLY A CA 1
ATOM 1413 C C . GLY A 1 195 ? -11.909 0.815 3.185 1.00 87.00 195 GLY A C 1
ATOM 1414 O O . GLY A 1 195 ? -12.520 1.316 4.137 1.00 87.00 195 GLY A O 1
ATOM 1415 N N . PRO A 1 196 ? -12.563 0.358 2.105 1.00 89.50 196 PRO A N 1
ATOM 1416 C CA . PRO A 1 196 ? -14.004 0.489 1.950 1.00 89.50 196 PRO A CA 1
ATOM 1417 C C . PRO A 1 196 ? -14.777 -0.392 2.939 1.00 89.50 196 PRO A C 1
ATOM 1419 O O . PRO A 1 196 ? -14.376 -1.509 3.267 1.00 89.50 196 PRO A O 1
ATOM 1422 N N . VAL A 1 197 ? -15.953 0.086 3.360 1.00 92.62 197 VAL A N 1
ATOM 1423 C CA . VAL A 1 197 ? -1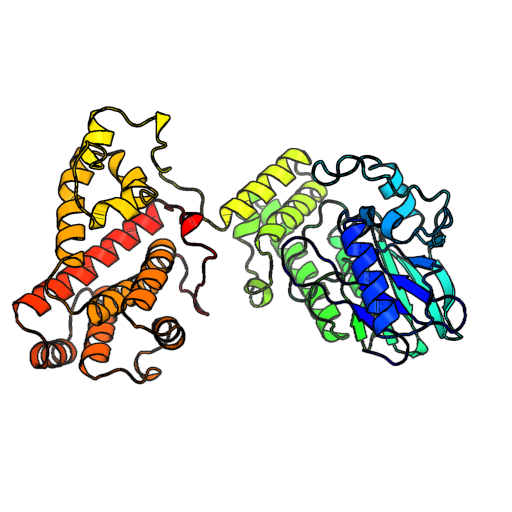6.933 -0.739 4.084 1.00 92.62 197 VAL A CA 1
ATOM 1424 C C . VAL A 1 197 ? -17.257 -1.979 3.253 1.00 92.62 197 VAL A C 1
ATOM 1426 O O . VAL A 1 197 ? -17.579 -1.878 2.069 1.00 92.62 197 VAL A O 1
ATOM 1429 N N . THR A 1 198 ? -17.206 -3.144 3.890 1.00 94.56 198 THR A N 1
ATOM 1430 C CA . THR A 1 198 ? -17.354 -4.446 3.233 1.00 94.56 198 THR A CA 1
ATOM 1431 C C . THR A 1 198 ? -18.387 -5.314 3.962 1.00 94.56 198 THR A C 1
ATOM 1433 O O . THR A 1 198 ? -19.173 -4.825 4.777 1.00 94.56 198 THR A O 1
ATOM 1436 N N . GLY A 1 199 ? -18.434 -6.605 3.647 1.00 94.56 199 GLY A N 1
ATOM 1437 C CA . GLY A 1 199 ? -19.242 -7.607 4.336 1.00 94.56 199 GLY A CA 1
ATOM 1438 C C . GLY A 1 199 ? -18.400 -8.798 4.781 1.00 94.56 199 GLY A C 1
ATOM 1439 O O . GLY A 1 199 ? -17.171 -8.746 4.786 1.00 94.56 199 GLY A O 1
ATOM 1440 N N . HIS A 1 200 ? -19.064 -9.906 5.111 1.00 97.38 200 HIS A N 1
ATOM 1441 C CA . HIS A 1 200 ? -18.392 -11.135 5.539 1.00 97.38 200 HIS A CA 1
ATOM 1442 C C . HIS A 1 200 ? -17.270 -11.589 4.591 1.00 97.38 200 HIS A C 1
ATOM 1444 O O . HIS A 1 200 ? -16.222 -12.019 5.055 1.00 97.38 200 HIS A O 1
ATOM 1450 N N . ALA A 1 201 ? -17.475 -11.449 3.277 1.00 94.19 201 ALA A N 1
ATOM 1451 C CA . ALA A 1 201 ? -16.494 -11.840 2.268 1.00 94.19 201 ALA A CA 1
ATOM 1452 C C . ALA A 1 201 ? -15.179 -11.052 2.373 1.00 94.19 201 ALA A C 1
ATOM 1454 O O . ALA A 1 201 ? -14.123 -11.652 2.246 1.00 94.19 201 ALA A O 1
ATOM 1455 N N . GLY A 1 202 ? -15.223 -9.745 2.664 1.00 93.25 202 GLY A N 1
ATOM 1456 C CA . GLY A 1 202 ? -14.001 -8.950 2.836 1.00 93.25 202 GLY A CA 1
ATOM 1457 C C . GLY A 1 202 ? -13.237 -9.293 4.116 1.00 93.25 202 GLY A C 1
ATOM 1458 O O . GLY A 1 202 ? -12.014 -9.256 4.128 1.00 93.25 202 GLY A O 1
ATOM 1459 N N . LEU A 1 203 ? -13.945 -9.687 5.182 1.00 97.56 203 LEU A N 1
ATOM 1460 C CA . LEU A 1 203 ? -13.308 -10.247 6.379 1.00 97.56 203 LEU A CA 1
ATOM 1461 C C . LEU A 1 203 ? -12.632 -11.593 6.074 1.00 97.56 203 LEU A C 1
ATOM 1463 O O . LEU A 1 203 ? -11.534 -11.832 6.565 1.00 97.56 203 LEU A O 1
ATOM 1467 N N . ILE A 1 204 ? -13.271 -12.454 5.275 1.00 97.56 204 ILE A N 1
ATOM 1468 C CA . ILE A 1 204 ? -12.665 -13.720 4.844 1.00 97.56 204 ILE A CA 1
ATOM 1469 C C . ILE A 1 204 ? -11.423 -13.464 3.984 1.00 97.56 204 ILE A C 1
ATOM 1471 O O . ILE A 1 204 ? -10.384 -14.032 4.280 1.00 97.56 204 ILE A O 1
ATOM 1475 N N . ASP A 1 205 ? -11.497 -12.568 3.001 1.00 95.62 205 ASP A N 1
ATOM 1476 C CA . ASP A 1 205 ? -10.362 -12.226 2.132 1.00 95.62 205 ASP A CA 1
ATOM 1477 C C . ASP A 1 205 ? -9.157 -11.709 2.940 1.00 95.62 205 ASP A C 1
ATOM 1479 O O . ASP A 1 205 ? -8.023 -12.135 2.740 1.00 95.62 205 ASP A O 1
ATOM 1483 N N . PHE A 1 206 ? -9.405 -10.867 3.949 1.00 97.44 206 PHE A N 1
ATOM 1484 C CA . PHE A 1 206 ? -8.351 -10.394 4.847 1.00 97.44 206 PHE A CA 1
ATOM 1485 C C . PHE A 1 206 ? -7.786 -11.494 5.766 1.00 97.44 206 PHE A C 1
ATOM 1487 O O . PHE A 1 206 ? -6.585 -11.527 6.030 1.00 97.44 206 PHE A O 1
ATOM 1494 N N . ARG A 1 207 ? -8.631 -12.413 6.247 1.00 97.75 207 ARG A N 1
ATOM 1495 C CA . ARG A 1 207 ? -8.202 -13.586 7.024 1.00 97.75 207 ARG A CA 1
ATOM 1496 C C . ARG A 1 207 ? -7.309 -14.497 6.179 1.00 97.75 207 ARG A C 1
ATOM 1498 O O . ARG A 1 207 ? -6.226 -14.851 6.634 1.00 97.75 207 ARG A O 1
ATOM 1505 N N . ASP A 1 208 ? -7.716 -14.793 4.950 1.00 95.94 208 ASP A N 1
ATOM 1506 C CA . ASP A 1 208 ? -6.966 -15.634 4.011 1.00 95.94 208 ASP A CA 1
ATOM 1507 C C . ASP A 1 208 ? -5.626 -14.967 3.625 1.00 95.94 208 ASP A C 1
ATOM 1509 O O . ASP A 1 208 ? -4.593 -15.633 3.544 1.00 95.94 208 ASP A O 1
ATOM 1513 N N . TYR A 1 209 ? -5.599 -13.635 3.490 1.00 96.56 209 TYR A N 1
ATOM 1514 C CA . TYR A 1 209 ? -4.361 -12.863 3.330 1.00 96.56 209 TYR A CA 1
ATOM 1515 C C . TYR A 1 209 ? -3.388 -13.064 4.506 1.00 96.56 209 TYR A C 1
ATOM 1517 O O . TYR A 1 209 ? -2.198 -13.302 4.290 1.00 96.56 209 TYR A O 1
ATOM 1525 N N . LEU A 1 210 ? -3.867 -13.012 5.756 1.00 97.50 210 LEU A N 1
ATOM 1526 C CA . LEU A 1 210 ? -3.020 -13.262 6.930 1.00 97.50 210 LEU A CA 1
ATOM 1527 C C . LEU A 1 210 ? -2.505 -14.710 6.973 1.00 97.50 210 LEU A C 1
ATOM 1529 O O . LEU A 1 210 ? -1.348 -14.926 7.334 1.00 97.50 210 LEU A O 1
ATOM 1533 N N . GLU A 1 211 ? -3.327 -15.692 6.594 1.00 97.31 211 GLU A N 1
ATOM 1534 C CA . GLU A 1 211 ? -2.916 -17.101 6.487 1.00 97.31 211 GLU A CA 1
ATOM 1535 C C . GLU A 1 211 ? -1.801 -17.292 5.449 1.00 97.31 211 GLU A C 1
ATOM 1537 O O . GLU A 1 211 ? -0.800 -17.976 5.700 1.00 97.31 211 GLU A O 1
ATOM 1542 N N . HIS A 1 212 ? -1.943 -16.635 4.297 1.00 94.50 212 HIS A N 1
ATOM 1543 C CA . HIS A 1 212 ? -0.930 -16.631 3.249 1.00 94.50 212 HIS A CA 1
ATOM 1544 C C . HIS A 1 212 ? 0.380 -16.015 3.734 1.00 94.50 212 HIS A C 1
ATOM 1546 O O . HIS A 1 212 ? 1.443 -16.618 3.579 1.00 94.50 212 HIS A O 1
ATOM 1552 N N . LEU A 1 213 ? 0.316 -14.853 4.393 1.00 96.00 213 LEU A N 1
ATOM 1553 C CA . LEU A 1 213 ? 1.504 -14.228 4.971 1.00 96.00 213 LEU A CA 1
ATOM 1554 C C . LEU A 1 213 ? 2.180 -15.124 6.005 1.00 96.00 213 LEU A C 1
ATOM 1556 O O . LEU A 1 213 ? 3.398 -15.253 5.968 1.00 96.00 213 LEU A O 1
ATOM 1560 N N . LEU A 1 214 ? 1.426 -15.767 6.898 1.00 96.44 214 LEU A N 1
ATOM 1561 C CA . LEU A 1 214 ? 1.992 -16.716 7.860 1.00 96.44 214 LEU A CA 1
ATOM 1562 C C . LEU A 1 214 ? 2.785 -17.818 7.154 1.00 96.44 214 LEU A C 1
ATOM 1564 O O . LEU A 1 214 ? 3.930 -18.082 7.512 1.00 96.44 214 LEU A O 1
ATOM 1568 N N . THR A 1 215 ? 2.200 -18.411 6.115 1.00 95.00 215 THR A N 1
ATOM 1569 C CA . THR A 1 215 ? 2.835 -19.484 5.341 1.00 95.00 215 THR A CA 1
ATOM 1570 C C . THR A 1 215 ? 4.112 -19.005 4.649 1.00 95.00 215 THR A C 1
ATOM 1572 O O . THR A 1 215 ? 5.179 -19.609 4.793 1.00 95.00 215 THR A O 1
ATOM 1575 N N . GLU A 1 216 ? 4.025 -17.903 3.907 1.00 94.31 216 GLU A N 1
ATOM 1576 C CA . GLU A 1 216 ? 5.121 -17.411 3.076 1.00 94.31 216 GLU A CA 1
ATOM 1577 C C . GLU A 1 216 ? 6.263 -16.807 3.910 1.00 94.31 216 GLU A C 1
ATOM 1579 O O . GLU A 1 216 ? 7.441 -17.010 3.589 1.00 94.31 216 GLU A O 1
ATOM 1584 N N . VAL A 1 217 ? 5.946 -16.086 4.986 1.00 95.56 217 VAL A N 1
ATOM 1585 C CA . VAL A 1 217 ? 6.943 -15.459 5.862 1.00 95.56 217 VAL A CA 1
ATOM 1586 C C . VAL A 1 217 ? 7.702 -16.511 6.664 1.00 95.56 217 VAL A C 1
ATOM 1588 O O . VAL A 1 217 ? 8.933 -16.468 6.702 1.00 95.56 217 VAL A O 1
ATOM 1591 N N . ASP A 1 218 ? 7.007 -17.498 7.237 1.00 97.19 218 ASP A N 1
ATOM 1592 C CA . ASP A 1 218 ? 7.647 -18.569 8.005 1.00 97.19 218 ASP A CA 1
ATOM 1593 C C . ASP A 1 218 ? 8.585 -19.404 7.119 1.00 97.19 218 ASP A C 1
ATOM 1595 O O . ASP A 1 218 ? 9.706 -19.727 7.522 1.00 97.19 218 ASP A O 1
ATOM 1599 N N . ALA A 1 219 ? 8.179 -19.698 5.877 1.00 92.25 219 ALA A N 1
ATOM 1600 C CA . ALA A 1 219 ? 9.019 -20.408 4.912 1.00 92.25 219 ALA A CA 1
ATOM 1601 C C . ALA A 1 219 ? 10.301 -19.629 4.565 1.00 92.25 219 ALA A C 1
ATOM 1603 O O . ALA A 1 219 ? 11.385 -20.213 4.461 1.00 92.25 219 ALA A O 1
ATOM 1604 N N . ARG A 1 220 ? 10.195 -18.303 4.411 1.00 93.00 220 ARG A N 1
ATOM 1605 C CA . ARG A 1 220 ? 11.327 -17.398 4.143 1.00 93.00 220 ARG A CA 1
ATOM 1606 C C . ARG A 1 220 ? 12.291 -17.318 5.313 1.00 93.00 220 ARG A C 1
ATOM 1608 O O . ARG A 1 220 ? 13.504 -17.432 5.120 1.00 93.00 220 ARG A O 1
ATOM 1615 N N . PHE A 1 221 ? 11.751 -17.213 6.518 1.00 94.94 221 PHE A N 1
ATOM 1616 C CA . PHE A 1 221 ? 12.546 -17.230 7.732 1.00 94.94 221 PHE A CA 1
ATOM 1617 C C . PHE A 1 221 ? 13.295 -18.561 7.894 1.00 94.94 221 PHE A C 1
ATOM 1619 O O . PHE A 1 221 ? 14.501 -18.567 8.131 1.00 94.94 221 PHE A O 1
ATOM 1626 N N . ALA A 1 222 ? 12.619 -19.695 7.677 1.00 95.44 222 ALA A N 1
ATOM 1627 C CA . ALA A 1 222 ? 13.205 -21.028 7.829 1.00 95.44 222 ALA A CA 1
ATOM 1628 C C . ALA A 1 222 ? 14.403 -21.290 6.895 1.00 95.44 222 ALA A C 1
ATOM 1630 O O . ALA A 1 222 ? 15.300 -22.057 7.248 1.00 95.44 222 ALA A O 1
ATOM 1631 N N . ARG A 1 223 ? 14.454 -20.642 5.722 1.00 93.44 223 ARG A N 1
ATOM 1632 C CA . ARG A 1 223 ? 15.601 -20.704 4.793 1.00 93.44 223 ARG A CA 1
ATOM 1633 C C . ARG A 1 223 ? 16.683 -19.646 5.055 1.00 93.44 223 ARG A C 1
ATOM 1635 O O . ARG A 1 223 ? 17.638 -19.571 4.289 1.00 93.44 223 ARG A O 1
ATOM 1642 N N . GLY A 1 224 ? 16.543 -18.837 6.107 1.00 89.81 224 GLY A N 1
ATOM 1643 C CA . GLY A 1 224 ? 17.502 -17.794 6.479 1.00 89.81 224 GLY A CA 1
ATOM 1644 C C . GLY A 1 224 ? 17.484 -16.561 5.571 1.00 89.81 224 GLY A C 1
ATOM 1645 O O . GLY A 1 224 ? 18.489 -15.859 5.493 1.00 89.81 224 GLY A O 1
ATOM 1646 N N . MET A 1 225 ? 16.377 -16.305 4.864 1.00 85.19 225 MET A N 1
ATOM 1647 C CA . MET A 1 225 ? 16.248 -15.129 3.998 1.00 85.19 225 MET A CA 1
ATOM 1648 C C . MET A 1 225 ? 16.156 -13.851 4.848 1.00 85.19 225 MET A C 1
ATOM 1650 O O . MET A 1 225 ? 15.319 -13.822 5.753 1.00 85.19 225 MET A O 1
ATOM 1654 N N . PRO A 1 226 ? 16.945 -12.796 4.567 1.00 81.81 226 PRO A N 1
ATOM 1655 C CA . PRO A 1 226 ? 16.825 -11.504 5.244 1.00 81.81 226 PRO A CA 1
ATOM 1656 C C . PRO A 1 226 ? 15.420 -10.906 5.115 1.00 81.81 226 PRO A C 1
ATOM 1658 O O . PRO A 1 226 ? 14.746 -11.104 4.105 1.00 81.81 226 PRO A O 1
ATOM 1661 N N . VAL A 1 227 ? 14.977 -10.164 6.130 1.00 81.19 227 VAL A N 1
ATOM 1662 C CA . VAL A 1 227 ? 13.624 -9.581 6.201 1.00 81.19 227 VAL A CA 1
ATOM 1663 C C . VAL A 1 227 ? 13.318 -8.670 5.008 1.00 81.19 227 VAL A C 1
ATOM 1665 O O . VAL A 1 227 ? 12.204 -8.683 4.486 1.00 81.19 227 VAL A O 1
ATOM 1668 N N . GLU A 1 228 ? 14.317 -7.923 4.535 1.00 74.50 228 GLU A N 1
ATOM 1669 C CA . GLU A 1 228 ? 14.185 -6.966 3.442 1.00 74.50 228 GLU A CA 1
ATOM 1670 C C . GLU A 1 228 ? 13.929 -7.678 2.114 1.00 74.50 228 GLU A C 1
ATOM 1672 O O . GLU A 1 228 ? 13.154 -7.212 1.282 1.00 74.50 228 GLU A O 1
ATOM 1677 N N . GLU A 1 229 ? 14.580 -8.827 1.932 1.00 74.19 229 GLU A N 1
ATOM 1678 C CA . GLU A 1 229 ? 14.402 -9.694 0.773 1.00 74.19 229 GLU A CA 1
ATOM 1679 C C . GLU A 1 229 ? 13.082 -10.464 0.869 1.00 74.19 229 GLU A C 1
ATOM 1681 O O . GLU A 1 229 ? 12.346 -10.564 -0.108 1.00 74.19 229 GLU A O 1
ATOM 1686 N N . ALA A 1 230 ? 12.728 -10.938 2.064 1.00 83.25 230 ALA A N 1
ATOM 1687 C CA . ALA A 1 230 ? 11.486 -11.661 2.286 1.00 83.25 230 ALA A CA 1
ATOM 1688 C C . ALA A 1 230 ? 10.258 -10.803 1.978 1.00 83.25 230 ALA A C 1
ATOM 1690 O O . ALA A 1 230 ? 9.357 -11.267 1.286 1.00 83.25 230 ALA A O 1
ATOM 1691 N N . ALA A 1 231 ? 10.238 -9.547 2.428 1.00 82.12 231 ALA A N 1
ATOM 1692 C CA . ALA A 1 231 ? 9.114 -8.641 2.209 1.00 82.12 231 ALA A CA 1
ATOM 1693 C C . ALA A 1 231 ? 8.836 -8.342 0.725 1.00 82.12 231 ALA A C 1
ATOM 1695 O O . ALA A 1 231 ? 7.697 -8.046 0.377 1.00 82.12 231 ALA A O 1
ATOM 1696 N N . VAL A 1 232 ? 9.845 -8.440 -0.148 1.00 77.06 232 VAL A N 1
ATOM 1697 C CA . VAL A 1 232 ? 9.685 -8.230 -1.599 1.00 77.06 232 VAL A CA 1
ATOM 1698 C C . VAL A 1 232 ? 9.492 -9.528 -2.388 1.00 77.06 232 VAL A C 1
ATOM 1700 O O . VAL A 1 232 ? 9.017 -9.485 -3.518 1.00 77.06 232 VAL A O 1
ATOM 1703 N N . ASP A 1 233 ? 9.865 -10.675 -1.818 1.00 78.19 233 ASP A N 1
ATOM 1704 C CA . ASP A 1 233 ? 9.807 -11.992 -2.466 1.00 78.19 233 ASP A CA 1
ATOM 1705 C C . ASP A 1 233 ? 8.452 -12.706 -2.285 1.00 78.19 233 ASP A C 1
ATOM 1707 O O . ASP A 1 233 ? 8.186 -13.711 -2.944 1.00 78.19 233 ASP A O 1
ATOM 1711 N N . ILE A 1 234 ? 7.587 -12.240 -1.378 1.00 80.69 234 ILE A N 1
ATOM 1712 C CA . ILE A 1 234 ? 6.288 -12.880 -1.105 1.00 80.69 234 ILE A CA 1
ATOM 1713 C C . ILE A 1 234 ? 5.353 -12.760 -2.327 1.00 80.69 234 ILE A C 1
ATOM 1715 O O . ILE A 1 234 ? 5.018 -11.647 -2.736 1.00 80.69 234 ILE A O 1
ATOM 1719 N N . PRO A 1 235 ? 4.866 -13.879 -2.903 1.00 77.88 235 PRO A N 1
ATOM 1720 C CA . PRO A 1 235 ? 3.928 -13.856 -4.017 1.00 77.88 235 PRO A CA 1
ATOM 1721 C C . PRO A 1 235 ? 2.530 -13.496 -3.510 1.00 77.88 235 PRO A C 1
ATOM 1723 O O . PRO A 1 235 ? 1.805 -14.350 -3.016 1.00 77.88 235 PRO A O 1
ATOM 1726 N N . LEU A 1 236 ? 2.128 -12.234 -3.634 1.00 79.50 236 LEU A N 1
ATOM 1727 C CA . LEU A 1 236 ? 0.846 -11.751 -3.102 1.00 79.50 236 LEU A CA 1
ATOM 1728 C C . LEU A 1 236 ? -0.383 -12.128 -3.945 1.00 79.50 236 LEU A C 1
ATOM 1730 O O . LEU A 1 236 ? -1.510 -11.953 -3.491 1.00 79.50 236 LEU A O 1
ATOM 1734 N N . GLY A 1 237 ? -0.201 -12.627 -5.170 1.00 79.81 237 GLY A N 1
ATOM 1735 C CA . GLY A 1 237 ? -1.324 -12.926 -6.061 1.00 79.81 237 GLY A CA 1
ATOM 1736 C C . GLY A 1 237 ? -2.235 -11.706 -6.240 1.00 79.81 237 GLY A C 1
ATOM 1737 O O . GLY A 1 237 ? -1.750 -10.616 -6.515 1.00 79.81 237 GLY A O 1
ATOM 1738 N N . GLY A 1 238 ? -3.547 -11.875 -6.048 1.00 67.31 238 GLY A N 1
ATOM 1739 C CA . GLY A 1 238 ? -4.522 -10.781 -6.167 1.00 67.31 238 GLY A CA 1
ATOM 1740 C C . GLY A 1 238 ? -4.368 -9.661 -5.130 1.00 67.31 238 GLY A C 1
ATOM 1741 O O . GLY A 1 238 ? -4.871 -8.562 -5.352 1.00 67.31 238 GLY A O 1
ATOM 1742 N N . TRP A 1 239 ? -3.650 -9.901 -4.029 1.00 84.50 239 TRP A N 1
ATOM 1743 C CA . TRP A 1 239 ? -3.381 -8.886 -3.011 1.00 84.50 239 TRP A CA 1
ATOM 1744 C C . TRP A 1 239 ? -2.251 -7.926 -3.410 1.00 84.50 239 TRP A C 1
ATOM 1746 O O . TRP A 1 239 ? -2.030 -6.957 -2.700 1.00 84.50 239 TRP A O 1
ATOM 1756 N N . SER A 1 240 ? -1.558 -8.133 -4.541 1.00 76.94 240 SER A N 1
ATOM 1757 C CA . SER A 1 240 ? -0.520 -7.201 -5.023 1.00 76.94 240 SER A CA 1
ATOM 1758 C C . SER A 1 240 ? -1.049 -5.802 -5.347 1.00 76.94 240 SER A C 1
ATOM 1760 O O . SER A 1 240 ? -0.285 -4.842 -5.331 1.00 76.94 240 SER A O 1
ATOM 1762 N N . GLU A 1 241 ? -2.343 -5.695 -5.651 1.00 75.94 241 GLU A N 1
ATOM 1763 C CA . GLU A 1 241 ? -3.015 -4.439 -5.999 1.00 75.94 241 GLU A CA 1
ATOM 1764 C C . GLU A 1 241 ? -3.529 -3.676 -4.769 1.00 75.94 241 GLU A C 1
ATOM 1766 O O . GLU A 1 241 ? -4.138 -2.613 -4.904 1.00 75.94 241 GLU A O 1
ATOM 1771 N N . TRP A 1 242 ? -3.347 -4.222 -3.563 1.00 81.62 242 TRP A N 1
ATOM 1772 C CA . TRP A 1 242 ? -3.785 -3.560 -2.341 1.00 81.62 242 TRP A CA 1
ATOM 1773 C C . TRP A 1 242 ? -2.950 -2.313 -2.057 1.00 81.62 242 TRP A C 1
ATOM 1775 O O . TRP A 1 242 ? -1.756 -2.231 -2.351 1.00 81.62 242 TRP A O 1
ATOM 1785 N N . ALA A 1 243 ? -3.598 -1.321 -1.452 1.00 79.56 243 ALA A N 1
ATOM 1786 C CA . ALA A 1 243 ? -2.948 -0.073 -1.096 1.00 79.56 243 ALA A CA 1
ATOM 1787 C C . ALA A 1 243 ? -1.835 -0.294 -0.061 1.00 79.56 243 ALA A C 1
ATOM 1789 O O . ALA A 1 243 ? -1.871 -1.228 0.745 1.00 79.56 243 ALA A O 1
ATOM 1790 N N . HIS A 1 244 ? -0.874 0.626 -0.056 1.00 77.69 244 HIS A N 1
ATOM 1791 C CA . HIS A 1 244 ? 0.256 0.661 0.872 1.00 77.69 244 HIS A CA 1
ATOM 1792 C C . HIS A 1 244 ? 1.158 -0.588 0.895 1.00 77.69 244 HIS A C 1
ATOM 1794 O O . HIS A 1 244 ? 1.485 -1.066 1.984 1.00 77.69 244 HIS A O 1
ATOM 1800 N N . PRO A 1 245 ? 1.609 -1.127 -0.256 1.00 76.19 245 PRO A N 1
ATOM 1801 C CA . PRO A 1 245 ? 2.470 -2.314 -0.288 1.00 76.19 245 PRO A CA 1
ATOM 1802 C C . PRO A 1 245 ? 3.754 -2.170 0.542 1.00 76.19 245 PRO A C 1
ATOM 1804 O O . PRO A 1 245 ? 4.319 -3.165 0.989 1.00 76.19 245 PRO A O 1
ATOM 1807 N N . GLU A 1 246 ? 4.185 -0.943 0.837 1.00 72.44 246 GLU A N 1
ATOM 1808 C CA . GLU A 1 246 ? 5.303 -0.666 1.731 1.00 72.44 246 GLU A CA 1
ATOM 1809 C C . GLU A 1 246 ? 5.115 -1.208 3.149 1.00 72.44 246 GLU A C 1
ATOM 1811 O O . GLU A 1 246 ? 6.082 -1.604 3.799 1.00 72.44 246 GLU A O 1
ATOM 1816 N N . ASN A 1 247 ? 3.873 -1.255 3.629 1.00 83.44 247 ASN A N 1
ATOM 1817 C CA . ASN A 1 247 ? 3.549 -1.684 4.982 1.00 83.44 247 ASN A CA 1
ATOM 1818 C C . ASN A 1 247 ? 3.770 -3.185 5.186 1.00 83.44 247 ASN A C 1
ATOM 1820 O O . ASN A 1 247 ? 3.912 -3.631 6.327 1.00 83.44 247 ASN A O 1
ATOM 1824 N N . LEU A 1 248 ? 3.843 -3.968 4.101 1.00 84.94 248 LEU A N 1
ATOM 1825 C CA . LEU A 1 248 ? 4.137 -5.395 4.180 1.00 84.94 248 LEU A CA 1
ATOM 1826 C C . LEU A 1 248 ? 5.468 -5.643 4.899 1.00 84.94 248 LEU A C 1
ATOM 1828 O O . LEU A 1 248 ? 5.557 -6.550 5.719 1.00 84.94 248 LEU A O 1
ATOM 1832 N N . ALA A 1 249 ? 6.461 -4.779 4.679 1.00 82.50 249 ALA A N 1
ATOM 1833 C CA . ALA A 1 249 ? 7.749 -4.811 5.367 1.00 82.50 249 ALA A CA 1
ATOM 1834 C C . ALA A 1 249 ? 7.628 -4.852 6.891 1.00 82.50 249 ALA A C 1
ATOM 1836 O O . ALA A 1 249 ? 8.295 -5.649 7.547 1.00 82.50 249 ALA A O 1
ATOM 1837 N N . VAL A 1 250 ? 6.758 -4.001 7.443 1.00 84.81 250 VAL A N 1
ATOM 1838 C CA . VAL A 1 250 ? 6.520 -3.898 8.887 1.00 84.81 250 VAL A CA 1
ATOM 1839 C C . VAL A 1 250 ? 5.966 -5.217 9.405 1.00 84.81 250 VAL A C 1
ATOM 1841 O O . VAL A 1 250 ? 6.482 -5.785 10.363 1.00 84.81 250 VAL A O 1
ATOM 1844 N N . THR A 1 251 ? 4.940 -5.731 8.730 1.00 89.69 251 THR A N 1
ATOM 1845 C CA . THR A 1 251 ? 4.246 -6.958 9.127 1.00 89.69 251 THR A CA 1
ATOM 1846 C C . THR A 1 251 ? 5.163 -8.185 9.027 1.00 89.69 251 THR A C 1
ATOM 1848 O O . THR A 1 251 ? 5.183 -9.017 9.935 1.00 89.69 251 THR A O 1
ATOM 1851 N N . VAL A 1 252 ? 6.002 -8.266 7.988 1.00 90.69 252 VAL A N 1
ATOM 1852 C CA . VAL A 1 252 ? 7.023 -9.318 7.832 1.00 90.69 252 VAL A CA 1
ATOM 1853 C C . VAL A 1 252 ? 8.093 -9.215 8.923 1.00 90.69 252 VAL A C 1
ATOM 1855 O O . VAL A 1 252 ? 8.424 -10.225 9.545 1.00 90.69 252 VAL A O 1
ATOM 1858 N N . ALA A 1 253 ? 8.591 -8.010 9.218 1.00 87.44 253 ALA A N 1
ATOM 1859 C CA . ALA A 1 253 ? 9.570 -7.781 10.282 1.00 87.44 253 ALA A CA 1
ATOM 1860 C C . ALA A 1 253 ? 9.022 -8.153 11.668 1.00 87.44 253 ALA A C 1
ATOM 1862 O O . ALA A 1 253 ? 9.718 -8.779 12.470 1.00 87.44 253 ALA A O 1
ATOM 1863 N N . THR A 1 254 ? 7.759 -7.828 11.946 1.00 88.00 254 THR A N 1
ATOM 1864 C CA . THR A 1 254 ? 7.075 -8.240 13.178 1.00 88.00 254 THR A CA 1
ATOM 1865 C C . THR A 1 254 ? 7.034 -9.758 13.304 1.00 88.00 254 THR A C 1
ATOM 1867 O O . THR A 1 254 ? 7.453 -10.290 14.333 1.00 88.00 254 THR A O 1
ATOM 1870 N N . ARG A 1 255 ? 6.669 -10.480 12.241 1.00 92.69 255 ARG A N 1
ATOM 1871 C CA . ARG A 1 255 ? 6.675 -11.946 12.270 1.00 92.69 255 ARG A CA 1
ATOM 1872 C C . ARG A 1 255 ? 8.077 -12.539 12.407 1.00 92.69 255 ARG A C 1
ATOM 1874 O O . ARG A 1 255 ? 8.263 -13.493 13.154 1.00 92.69 255 ARG A O 1
ATOM 1881 N N . TYR A 1 256 ? 9.083 -11.959 11.760 1.00 92.06 256 TYR A N 1
ATOM 1882 C CA . TYR A 1 256 ? 10.478 -12.375 11.929 1.00 92.06 256 TYR A CA 1
ATOM 1883 C C . TYR A 1 256 ? 10.934 -12.269 13.391 1.00 92.06 256 TYR A C 1
ATOM 1885 O O . TYR A 1 256 ? 11.582 -13.185 13.902 1.00 92.06 256 TYR A O 1
ATOM 1893 N N . ARG A 1 257 ? 10.551 -11.194 14.095 1.00 88.75 257 ARG A N 1
ATOM 1894 C CA . ARG A 1 257 ? 10.809 -11.051 15.538 1.00 88.75 257 ARG A CA 1
ATOM 1895 C C . ARG A 1 257 ? 10.103 -12.136 16.352 1.00 88.75 257 ARG A C 1
ATOM 1897 O O . ARG A 1 257 ? 10.732 -12.720 17.231 1.00 88.75 257 ARG A O 1
ATOM 1904 N N . GLU A 1 258 ? 8.844 -12.458 16.041 1.00 91.56 258 GLU A N 1
ATOM 1905 C CA . GLU A 1 258 ? 8.120 -13.563 16.698 1.00 91.56 258 GLU A CA 1
ATOM 1906 C C . GLU A 1 258 ? 8.819 -14.919 16.521 1.00 91.56 258 GLU A C 1
ATOM 1908 O O . GLU A 1 258 ? 8.810 -15.746 17.431 1.00 91.56 258 GLU A O 1
ATOM 1913 N N . LEU A 1 259 ? 9.441 -15.141 15.360 1.00 93.88 259 LEU A N 1
ATOM 1914 C CA . LEU A 1 259 ? 10.193 -16.357 15.043 1.00 93.88 259 LEU A CA 1
ATOM 1915 C C . LEU A 1 259 ? 11.606 -16.383 15.657 1.00 93.88 259 LEU A C 1
ATOM 1917 O O . LEU A 1 259 ? 12.305 -17.391 15.551 1.00 93.88 259 LEU A O 1
ATOM 1921 N N . GLY A 1 260 ? 12.022 -15.306 16.331 1.00 91.75 260 GLY A N 1
ATOM 1922 C CA . GLY A 1 260 ? 13.287 -15.224 17.061 1.00 91.75 260 GLY A CA 1
ATOM 1923 C C . GLY A 1 260 ? 14.413 -14.482 16.339 1.00 91.75 260 GLY A C 1
ATOM 1924 O O . GLY A 1 260 ? 15.564 -14.591 16.766 1.00 91.75 260 GLY A O 1
ATOM 1925 N N . ALA A 1 261 ? 14.126 -13.722 15.275 1.00 86.75 261 ALA A N 1
ATOM 1926 C CA . ALA A 1 261 ? 15.113 -12.814 14.692 1.00 86.75 261 ALA A CA 1
ATOM 1927 C C . ALA A 1 261 ? 15.582 -11.787 15.736 1.00 86.75 261 ALA A C 1
ATOM 1929 O O . ALA A 1 261 ? 14.773 -11.102 16.365 1.00 86.75 261 ALA A O 1
ATOM 1930 N N . THR A 1 262 ? 16.898 -11.634 15.895 1.00 80.62 262 THR A N 1
ATOM 1931 C CA . THR A 1 262 ? 17.477 -10.560 16.709 1.00 80.62 262 THR A CA 1
ATOM 1932 C C . THR A 1 262 ? 17.425 -9.254 15.923 1.00 80.62 262 THR A C 1
ATOM 1934 O O . THR A 1 262 ? 18.383 -8.904 15.239 1.00 80.62 262 THR A O 1
ATOM 1937 N N . MET A 1 263 ? 16.286 -8.570 16.001 1.00 70.50 263 MET A N 1
ATOM 1938 C CA . MET A 1 263 ? 16.041 -7.267 15.388 1.00 70.50 263 MET A CA 1
ATOM 1939 C C . MET A 1 263 ? 15.407 -6.318 16.406 1.00 70.50 263 MET A C 1
ATOM 1941 O O . MET A 1 263 ? 14.448 -6.673 17.094 1.00 70.50 263 MET A O 1
ATOM 1945 N N . SER A 1 264 ? 15.925 -5.099 16.488 1.00 65.94 264 SER A N 1
ATOM 1946 C CA . SER A 1 264 ? 15.328 -4.002 17.246 1.00 65.94 264 SER A CA 1
ATOM 1947 C C . SER A 1 264 ? 14.099 -3.418 16.533 1.00 65.94 264 SER A C 1
ATOM 1949 O O . SER A 1 264 ? 13.922 -3.551 15.318 1.00 65.94 264 SER A O 1
ATOM 1951 N N . GLU A 1 265 ? 13.238 -2.735 17.290 1.00 60.91 265 GLU A N 1
ATOM 1952 C CA . GLU A 1 265 ? 12.089 -1.995 16.742 1.00 60.91 265 GLU A CA 1
ATOM 1953 C C . GLU A 1 265 ? 12.565 -0.890 15.778 1.00 60.91 265 GLU A C 1
ATOM 1955 O O . GLU A 1 265 ? 12.015 -0.758 14.690 1.00 60.91 265 GLU A O 1
ATOM 1960 N N . SER A 1 266 ? 13.684 -0.217 16.084 1.00 62.38 266 SER A N 1
ATOM 1961 C CA . SER A 1 266 ? 14.317 0.772 15.196 1.00 62.38 266 SER A CA 1
ATOM 1962 C C . SER A 1 266 ? 14.856 0.180 13.891 1.00 62.38 266 SER A C 1
ATOM 1964 O O . SER A 1 266 ? 14.808 0.837 12.854 1.00 62.38 266 SER A O 1
ATOM 1966 N N . GLU A 1 267 ? 15.365 -1.057 13.907 1.00 63.69 267 GLU A N 1
ATOM 1967 C CA . GLU A 1 267 ? 15.758 -1.753 12.673 1.00 63.69 267 GLU A CA 1
ATOM 1968 C C . GLU A 1 267 ? 14.526 -2.127 11.848 1.00 63.69 267 GLU A C 1
ATOM 1970 O O . GLU A 1 267 ? 14.552 -1.972 10.636 1.00 63.69 267 GLU A O 1
ATOM 1975 N N . SER A 1 268 ? 13.422 -2.524 12.489 1.00 61.50 268 SER A N 1
ATOM 1976 C CA . SER A 1 268 ? 12.151 -2.800 11.800 1.00 61.50 268 SER A CA 1
ATOM 1977 C C . SER A 1 268 ? 11.558 -1.533 11.171 1.00 61.50 268 SER A C 1
ATOM 1979 O O . SER A 1 268 ? 11.116 -1.566 10.027 1.00 61.50 268 SER A O 1
ATOM 1981 N N . GLU A 1 269 ? 11.603 -0.400 11.879 1.00 62.50 269 GLU A N 1
ATOM 1982 C CA . GLU A 1 269 ? 11.224 0.921 11.356 1.00 62.50 269 GLU A CA 1
ATOM 1983 C C . GLU A 1 269 ? 12.126 1.363 10.209 1.00 62.50 269 GLU A C 1
ATOM 1985 O O . GLU A 1 269 ? 11.636 1.896 9.217 1.00 62.50 269 GLU A O 1
ATOM 1990 N N . THR A 1 270 ? 13.432 1.110 10.313 1.00 64.25 270 THR A N 1
ATOM 1991 C CA . THR A 1 270 ? 14.386 1.416 9.245 1.00 64.25 270 THR A CA 1
ATOM 1992 C C . THR A 1 270 ? 14.109 0.551 8.025 1.00 64.25 270 THR A C 1
ATOM 1994 O O . THR A 1 270 ? 13.982 1.098 6.944 1.00 64.25 270 THR A O 1
ATOM 1997 N N . VAL A 1 271 ? 13.915 -0.760 8.181 1.00 61.50 271 VAL A N 1
ATOM 1998 C CA . VAL A 1 271 ? 13.542 -1.682 7.097 1.00 61.50 271 VAL A CA 1
ATOM 1999 C C . VAL A 1 271 ? 12.219 -1.276 6.454 1.00 61.50 271 VAL A C 1
ATOM 2001 O O . VAL A 1 271 ? 12.115 -1.229 5.233 1.00 61.50 271 VAL A O 1
ATOM 2004 N N . ALA A 1 272 ? 11.215 -0.921 7.252 1.00 56.22 272 ALA A N 1
ATOM 2005 C CA . ALA A 1 272 ? 9.933 -0.444 6.755 1.00 56.22 272 ALA A CA 1
ATOM 2006 C C . ALA A 1 272 ? 10.044 0.896 6.025 1.00 56.22 272 ALA A C 1
ATOM 2008 O O . ALA A 1 272 ? 9.468 1.053 4.955 1.00 56.22 272 ALA A O 1
ATOM 2009 N N . ALA A 1 273 ? 10.815 1.850 6.549 1.00 57.19 273 ALA A N 1
ATOM 2010 C CA . ALA A 1 273 ? 11.101 3.114 5.880 1.00 57.19 273 ALA A CA 1
ATOM 2011 C C . ALA A 1 273 ? 11.942 2.904 4.611 1.00 57.19 273 ALA A C 1
ATOM 2013 O O . ALA A 1 273 ? 11.717 3.574 3.605 1.00 57.19 273 ALA A O 1
ATOM 2014 N N . GLU A 1 274 ? 12.873 1.952 4.629 1.00 53.81 274 GLU A N 1
ATOM 2015 C CA . GLU A 1 274 ? 13.717 1.563 3.504 1.00 53.81 274 GLU A CA 1
ATOM 2016 C C . GLU A 1 274 ? 12.940 0.795 2.439 1.00 53.81 274 GLU A C 1
ATOM 2018 O O . GLU A 1 274 ? 13.269 0.967 1.276 1.00 53.81 274 GLU A O 1
ATOM 2023 N N . ILE A 1 275 ? 11.902 0.022 2.780 1.00 52.00 275 ILE A N 1
ATOM 2024 C CA . ILE A 1 275 ? 10.984 -0.636 1.834 1.00 52.00 275 ILE A CA 1
ATOM 2025 C C . ILE A 1 275 ? 9.886 0.326 1.364 1.00 52.00 275 ILE A C 1
ATOM 2027 O O . ILE A 1 275 ? 9.543 0.319 0.187 1.00 52.00 275 ILE A O 1
ATOM 2031 N N . ALA A 1 276 ? 9.416 1.248 2.204 1.00 49.47 276 ALA A N 1
ATOM 2032 C CA . ALA A 1 276 ? 8.571 2.368 1.784 1.00 49.47 276 ALA A CA 1
ATOM 2033 C C . ALA A 1 276 ? 9.291 3.304 0.814 1.00 49.47 276 ALA A C 1
ATOM 2035 O O . ALA A 1 276 ? 8.704 3.795 -0.151 1.00 49.47 276 ALA A O 1
ATOM 2036 N N . ALA A 1 277 ? 10.591 3.501 1.022 1.00 44.62 277 ALA A N 1
ATOM 2037 C CA . ALA A 1 277 ? 11.476 4.095 0.034 1.00 44.62 277 ALA A CA 1
ATOM 2038 C C . ALA A 1 277 ? 11.815 3.111 -1.110 1.00 44.62 277 ALA A C 1
ATOM 2040 O O . ALA A 1 277 ? 12.033 3.544 -2.239 1.00 44.62 277 ALA A O 1
ATOM 2041 N N . GLY A 1 278 ? 11.835 1.808 -0.811 1.00 39.84 278 GLY A N 1
ATOM 2042 C CA . GLY A 1 278 ? 12.400 0.674 -1.558 1.00 39.84 278 GLY A CA 1
ATOM 2043 C C . GLY A 1 278 ? 11.465 -0.058 -2.522 1.00 39.84 278 GLY A C 1
ATOM 2044 O O . GLY A 1 278 ? 11.949 -0.787 -3.387 1.00 39.84 278 GLY A O 1
ATOM 2045 N N . LEU A 1 279 ? 10.159 0.230 -2.494 1.00 45.25 279 LEU A N 1
ATOM 2046 C CA . LEU A 1 279 ? 9.280 0.079 -3.661 1.00 45.25 279 LEU A CA 1
ATOM 2047 C C . LEU A 1 279 ? 9.801 0.904 -4.853 1.00 45.25 279 LEU A C 1
ATOM 2049 O O . LEU A 1 279 ? 9.410 0.669 -5.995 1.00 45.25 279 LEU A O 1
ATOM 2053 N N . ARG A 1 280 ? 10.745 1.831 -4.621 1.00 49.88 280 ARG A N 1
ATOM 2054 C CA . ARG A 1 280 ? 11.754 2.205 -5.617 1.00 49.88 280 ARG A CA 1
ATOM 2055 C C . ARG A 1 280 ? 13.013 1.374 -5.349 1.00 49.88 280 ARG A C 1
ATOM 2057 O O . ARG A 1 280 ? 13.677 1.617 -4.344 1.00 49.88 280 ARG A O 1
ATOM 2064 N N . PRO A 1 281 ? 13.370 0.407 -6.210 1.00 50.25 281 PRO A N 1
ATOM 2065 C CA . PRO A 1 281 ? 14.502 -0.477 -5.960 1.00 50.25 281 PRO A CA 1
ATOM 2066 C C . PRO A 1 281 ? 15.767 0.319 -5.596 1.00 50.25 281 PRO A C 1
ATOM 2068 O O . PRO A 1 281 ? 16.107 1.280 -6.287 1.00 50.25 281 PRO A O 1
ATOM 2071 N N . ARG A 1 282 ? 16.468 -0.075 -4.516 1.00 60.38 282 ARG A N 1
ATOM 2072 C CA . ARG A 1 282 ? 17.691 0.611 -4.055 1.00 60.38 282 ARG A CA 1
ATOM 2073 C C . ARG A 1 282 ? 18.680 0.724 -5.225 1.00 60.38 282 ARG A C 1
ATOM 2075 O O . ARG A 1 282 ? 18.970 -0.310 -5.846 1.00 60.38 282 ARG A O 1
ATOM 2082 N N . PRO A 1 283 ? 19.198 1.928 -5.539 1.00 75.12 283 PRO A N 1
ATOM 2083 C CA . PRO A 1 283 ? 20.071 2.105 -6.687 1.00 75.12 283 PRO A CA 1
ATOM 2084 C C . PRO A 1 283 ? 21.319 1.237 -6.549 1.00 75.12 283 PRO A C 1
ATOM 2086 O O . PRO A 1 283 ? 22.028 1.323 -5.547 1.00 75.12 283 PRO A O 1
ATOM 2089 N N . ARG A 1 284 ? 21.613 0.419 -7.569 1.00 82.81 284 ARG A N 1
ATOM 2090 C CA . ARG A 1 284 ? 22.898 -0.300 -7.661 1.00 82.81 284 ARG A CA 1
ATOM 2091 C C . ARG A 1 284 ? 24.045 0.679 -7.905 1.00 82.81 284 ARG A C 1
ATOM 2093 O O . ARG A 1 284 ? 25.164 0.432 -7.474 1.00 82.81 284 ARG A O 1
ATOM 2100 N N . ILE A 1 285 ? 23.751 1.794 -8.575 1.00 87.50 285 ILE A N 1
ATOM 2101 C CA . ILE A 1 285 ? 24.636 2.954 -8.686 1.00 87.50 285 ILE A CA 1
ATOM 2102 C C . ILE A 1 285 ? 23.841 4.171 -8.225 1.00 87.50 285 ILE A C 1
ATOM 2104 O O . ILE A 1 285 ? 22.892 4.584 -8.887 1.00 87.50 285 ILE A O 1
ATOM 2108 N N . ALA A 1 286 ? 24.205 4.734 -7.074 1.00 86.38 286 ALA A N 1
ATOM 2109 C CA . ALA A 1 286 ? 23.523 5.905 -6.539 1.00 86.38 286 ALA A CA 1
ATOM 2110 C C . ALA A 1 286 ? 23.739 7.136 -7.444 1.00 86.38 286 ALA A C 1
ATOM 2112 O O . ALA A 1 286 ? 24.866 7.350 -7.900 1.00 86.38 286 ALA A O 1
ATOM 2113 N N . PRO A 1 287 ? 22.728 7.998 -7.651 1.00 84.88 287 PRO A N 1
ATOM 2114 C CA . PRO A 1 287 ? 22.914 9.324 -8.244 1.00 84.88 287 PRO A CA 1
ATOM 2115 C C . PRO A 1 287 ? 24.080 10.094 -7.594 1.00 84.88 287 PRO A C 1
ATOM 2117 O O . PRO A 1 287 ? 24.270 10.010 -6.381 1.00 84.88 287 PRO A O 1
ATOM 2120 N N . LEU A 1 288 ? 24.895 10.823 -8.368 1.00 85.12 288 LEU A N 1
ATOM 2121 C CA . LEU A 1 288 ? 25.986 11.656 -7.835 1.00 85.12 288 LEU A CA 1
ATOM 2122 C C . LEU A 1 288 ? 25.421 12.923 -7.156 1.00 85.12 288 LEU A C 1
ATOM 2124 O O . LEU A 1 288 ? 24.903 13.815 -7.856 1.00 85.12 288 LEU A O 1
ATOM 2128 N N . PRO A 1 289 ? 25.501 13.042 -5.814 1.00 81.50 289 PRO A N 1
ATOM 2129 C CA . PRO A 1 289 ? 24.935 14.181 -5.103 1.00 81.50 289 PRO A CA 1
ATOM 2130 C C . PRO A 1 289 ? 25.733 15.461 -5.395 1.00 81.50 289 PR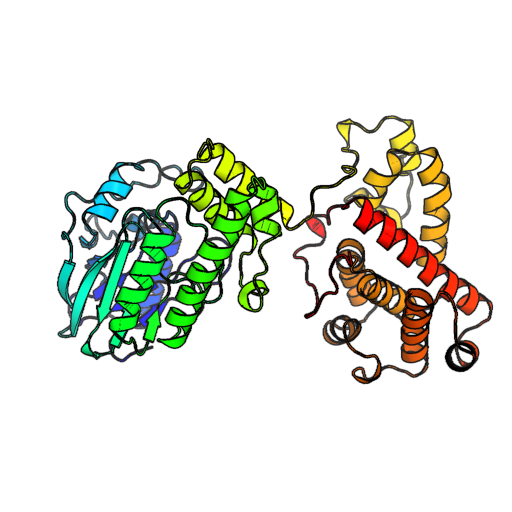O A C 1
ATOM 2132 O O . PRO A 1 289 ? 26.926 15.383 -5.691 1.00 81.50 289 PRO A O 1
ATOM 2135 N N . PRO A 1 290 ? 25.120 16.658 -5.298 1.00 76.44 290 PRO A N 1
ATOM 2136 C CA . PRO A 1 290 ? 25.789 17.925 -5.609 1.00 76.44 290 PRO A CA 1
ATOM 2137 C C . PRO A 1 290 ? 27.135 18.140 -4.899 1.00 76.44 290 PRO A C 1
ATOM 2139 O O . PRO A 1 290 ? 28.065 18.641 -5.525 1.00 76.44 290 PRO A O 1
ATOM 2142 N N . GLY A 1 291 ? 27.255 17.721 -3.633 1.00 79.56 291 GLY A N 1
ATOM 2143 C CA . GLY A 1 291 ? 28.479 17.872 -2.837 1.00 79.56 291 GLY A CA 1
ATOM 2144 C C . GLY A 1 291 ? 29.657 16.994 -3.278 1.00 79.56 291 GLY A C 1
ATOM 2145 O O . GLY A 1 291 ? 30.793 17.310 -2.949 1.00 79.56 291 GLY A O 1
ATOM 2146 N N . GLU A 1 292 ? 29.408 15.931 -4.048 1.00 84.75 292 GLU A N 1
ATOM 2147 C CA . GLU A 1 292 ? 30.444 15.013 -4.553 1.00 84.75 292 GLU A CA 1
ATOM 2148 C C . GLU A 1 292 ? 30.870 15.322 -5.997 1.00 84.75 292 GLU A C 1
ATOM 2150 O O . GLU A 1 292 ? 31.740 14.651 -6.549 1.00 84.75 292 GLU A O 1
ATOM 2155 N N . ARG A 1 293 ? 30.259 16.320 -6.646 1.00 85.31 293 ARG A N 1
ATOM 2156 C CA . ARG A 1 293 ? 30.583 16.675 -8.033 1.00 85.31 293 ARG A CA 1
ATOM 2157 C C . ARG A 1 293 ? 31.867 17.488 -8.050 1.00 85.31 293 ARG A C 1
ATOM 2159 O O . ARG A 1 293 ? 31.893 18.595 -7.523 1.00 85.31 293 ARG A O 1
ATOM 2166 N N . ASP A 1 294 ? 32.917 16.971 -8.672 1.00 86.44 294 ASP A N 1
ATOM 2167 C CA . ASP A 1 294 ? 34.144 17.712 -8.967 1.00 86.44 294 ASP A CA 1
ATOM 2168 C C . ASP A 1 294 ? 33.974 18.665 -10.175 1.00 86.44 294 ASP A C 1
ATOM 2170 O O . ASP A 1 294 ? 32.894 18.801 -10.754 1.00 86.44 294 ASP A O 1
ATOM 2174 N N . ALA A 1 295 ? 35.038 19.377 -10.563 1.00 83.19 295 ALA A N 1
ATOM 2175 C CA . ALA A 1 295 ? 34.976 20.312 -11.692 1.00 83.19 295 ALA A CA 1
ATOM 2176 C C . ALA A 1 295 ? 34.642 19.617 -13.024 1.00 83.19 295 ALA A C 1
ATOM 2178 O O . ALA A 1 295 ? 33.884 20.162 -13.827 1.00 83.19 295 ALA A O 1
ATOM 2179 N N . ARG A 1 296 ? 35.167 18.405 -13.238 1.00 85.62 296 ARG A N 1
ATOM 2180 C CA . ARG A 1 296 ? 34.976 17.637 -14.471 1.00 85.62 296 ARG A CA 1
ATOM 2181 C C . ARG A 1 296 ? 33.535 17.167 -14.620 1.00 85.62 296 ARG A C 1
ATOM 2183 O O . ARG A 1 296 ? 32.927 17.380 -15.659 1.00 85.62 296 ARG A O 1
ATOM 2190 N N . THR A 1 297 ? 32.969 16.577 -13.574 1.00 84.56 297 THR A N 1
ATOM 2191 C CA . THR A 1 297 ? 31.580 16.100 -13.561 1.00 84.56 297 THR A CA 1
ATOM 2192 C C . THR A 1 297 ? 30.580 17.250 -13.673 1.00 84.56 297 THR A C 1
ATOM 2194 O O . THR A 1 297 ? 29.591 17.117 -14.389 1.00 84.56 297 THR A O 1
ATOM 2197 N N . ARG A 1 298 ? 30.843 18.412 -13.054 1.00 80.88 298 ARG A N 1
ATOM 2198 C CA . ARG A 1 298 ? 30.019 19.619 -13.268 1.00 80.88 298 ARG A CA 1
ATOM 2199 C C . ARG A 1 298 ? 30.047 20.092 -14.720 1.00 80.88 298 ARG A C 1
ATOM 2201 O O . ARG A 1 298 ? 28.992 20.407 -15.265 1.00 80.88 298 ARG A O 1
ATOM 2208 N N . MET A 1 299 ? 31.228 20.115 -15.337 1.00 78.31 299 MET A N 1
ATOM 2209 C CA . MET A 1 299 ? 31.389 20.500 -16.740 1.00 78.31 299 MET A CA 1
ATOM 2210 C C . MET A 1 299 ? 30.672 19.519 -17.676 1.00 78.31 299 MET A C 1
ATOM 2212 O O . MET A 1 299 ? 29.891 19.953 -18.518 1.00 78.31 299 MET A O 1
ATOM 2216 N N . ALA A 1 300 ? 30.848 18.210 -17.468 1.00 78.88 300 ALA A N 1
ATOM 2217 C CA . ALA A 1 300 ? 30.188 17.165 -18.250 1.00 78.88 300 ALA A CA 1
ATOM 2218 C C . ALA A 1 300 ? 28.654 17.247 -18.157 1.00 78.88 300 ALA A C 1
ATOM 2220 O O . ALA A 1 300 ? 27.962 17.160 -19.168 1.00 78.88 300 ALA A O 1
ATOM 2221 N N . LEU A 1 301 ? 28.103 17.495 -16.963 1.00 75.38 301 LEU A N 1
ATOM 2222 C CA . LEU A 1 301 ? 26.661 17.700 -16.765 1.00 75.38 301 LEU A CA 1
ATOM 2223 C C . LEU A 1 301 ? 26.123 18.988 -17.416 1.00 75.38 301 LEU A C 1
ATOM 2225 O O . LEU A 1 301 ? 24.915 19.215 -17.380 1.00 75.38 301 LEU A O 1
ATOM 2229 N N . GLY A 1 302 ? 26.983 19.836 -17.989 1.00 65.44 302 GLY A N 1
ATOM 2230 C CA . GLY A 1 302 ? 26.583 21.132 -18.530 1.00 65.44 302 GLY A CA 1
ATOM 2231 C C . GLY A 1 302 ? 26.160 22.121 -17.443 1.00 65.44 302 GLY A C 1
ATOM 2232 O O . GLY A 1 302 ? 25.412 23.047 -17.726 1.00 65.44 302 GLY A O 1
ATOM 2233 N N . VAL A 1 303 ? 26.632 21.942 -16.202 1.00 52.88 303 VAL A N 1
ATOM 2234 C CA . VAL A 1 303 ? 26.413 22.872 -15.071 1.00 52.88 303 VAL A CA 1
ATOM 2235 C C . VAL A 1 303 ? 27.460 24.001 -15.099 1.00 52.88 303 VAL A C 1
ATOM 2237 O O . VAL A 1 303 ? 27.810 24.575 -14.073 1.00 52.88 303 VAL A O 1
ATOM 2240 N N . ALA A 1 304 ? 28.006 24.298 -16.278 1.00 41.22 304 ALA A N 1
ATOM 2241 C CA . ALA A 1 304 ? 28.808 25.487 -16.526 1.00 41.22 304 ALA A CA 1
ATOM 2242 C C . ALA A 1 304 ? 27.886 26.579 -17.088 1.00 41.22 304 ALA A C 1
ATOM 2244 O O . ALA A 1 304 ? 27.061 26.289 -17.952 1.00 41.22 304 ALA A O 1
ATOM 2245 N N . ASP A 1 305 ? 28.012 27.802 -16.569 1.00 37.91 305 ASP A N 1
ATOM 2246 C CA . ASP A 1 305 ? 27.178 28.966 -16.897 1.00 37.91 305 ASP A CA 1
ATOM 2247 C C . ASP A 1 305 ? 26.962 29.136 -18.419 1.00 37.91 305 A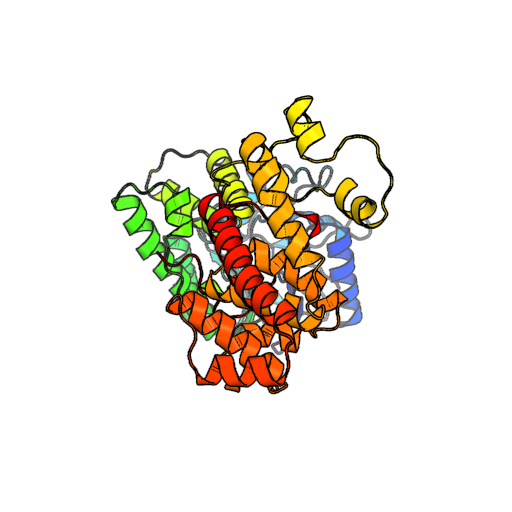SP A C 1
ATOM 2249 O O . ASP A 1 305 ? 27.922 29.324 -19.169 1.00 37.91 305 ASP A O 1
ATOM 2253 N N . GLY A 1 306 ? 25.704 29.076 -18.884 1.00 38.25 306 GLY A N 1
ATOM 2254 C CA . GLY A 1 306 ? 25.348 29.282 -20.295 1.00 38.25 306 GLY A CA 1
ATOM 2255 C C . GLY A 1 306 ? 23.840 29.248 -20.595 1.00 38.25 306 GLY A C 1
ATOM 2256 O O . GLY A 1 306 ? 23.122 28.350 -20.152 1.00 38.25 306 GLY A O 1
ATOM 2257 N N . ASP A 1 307 ? 23.377 30.237 -21.368 1.00 36.31 307 ASP A N 1
ATOM 2258 C CA . ASP A 1 307 ? 21.969 30.577 -21.624 1.00 36.31 307 ASP A CA 1
ATOM 2259 C C . ASP A 1 307 ? 21.318 29.756 -22.753 1.00 36.31 307 ASP A C 1
ATOM 2261 O O . ASP A 1 307 ? 21.585 29.959 -23.939 1.00 36.31 307 ASP A O 1
ATOM 2265 N N . SER A 1 308 ? 20.387 28.863 -22.407 1.00 37.62 308 SER A N 1
ATOM 2266 C CA . SER A 1 308 ? 19.360 28.368 -23.335 1.00 37.62 308 SER A CA 1
ATOM 2267 C C . SER A 1 308 ? 18.111 27.893 -22.578 1.00 37.62 308 SER A C 1
ATOM 2269 O O . SER A 1 308 ? 18.202 27.231 -21.545 1.00 37.62 308 SER A O 1
ATOM 2271 N N . ALA A 1 309 ? 16.926 28.229 -23.100 1.00 34.44 309 ALA A N 1
ATOM 2272 C CA . ALA A 1 309 ? 15.630 28.050 -22.435 1.00 34.44 309 ALA A CA 1
ATOM 2273 C C . ALA A 1 309 ? 15.198 26.579 -22.246 1.00 34.44 309 ALA A C 1
ATOM 2275 O O . ALA A 1 309 ? 14.464 26.275 -21.311 1.00 34.44 309 ALA A O 1
ATOM 2276 N N . ILE A 1 310 ? 15.701 25.639 -23.060 1.00 37.41 310 ILE A N 1
ATOM 2277 C CA . ILE A 1 310 ? 15.482 24.191 -22.841 1.00 37.41 310 ILE A CA 1
ATOM 2278 C C . ILE A 1 310 ? 16.257 23.706 -21.598 1.00 37.41 310 ILE A C 1
ATOM 2280 O O . ILE A 1 310 ? 15.842 22.765 -20.922 1.00 37.41 310 ILE A O 1
ATOM 2284 N N . PHE A 1 311 ? 17.354 24.384 -21.241 1.00 44.34 311 PHE A N 1
ATOM 2285 C CA . PHE A 1 311 ? 18.165 24.057 -20.068 1.00 44.34 311 PHE A CA 1
ATOM 2286 C C . PHE A 1 311 ? 17.628 24.654 -18.767 1.00 44.34 311 PHE A C 1
ATOM 2288 O O . PHE A 1 311 ? 18.001 24.183 -17.701 1.00 44.34 311 PHE A O 1
ATOM 2295 N N . GLU A 1 312 ? 16.740 25.645 -18.803 1.00 37.88 312 GLU A N 1
ATOM 2296 C CA . GLU A 1 312 ? 16.268 26.322 -17.591 1.00 37.88 312 GLU A CA 1
ATOM 2297 C C . GLU A 1 312 ? 15.391 25.427 -16.698 1.00 37.88 312 GLU A C 1
ATOM 2299 O O . GLU A 1 312 ? 15.557 25.420 -15.477 1.00 37.88 312 GLU A O 1
ATOM 2304 N N . PHE A 1 313 ? 14.552 24.580 -17.298 1.00 40.62 313 PHE A N 1
ATOM 2305 C CA . PHE A 1 313 ? 13.710 23.625 -16.570 1.00 40.62 313 PHE A CA 1
ATOM 2306 C C . PHE A 1 313 ? 14.522 22.466 -15.952 1.00 40.62 313 PHE A C 1
ATOM 2308 O O . PHE A 1 313 ? 14.307 22.093 -14.798 1.00 40.62 313 PHE A O 1
ATOM 2315 N N . HIS A 1 314 ? 15.528 21.951 -16.672 1.00 43.41 314 HIS A N 1
ATOM 2316 C CA . HIS A 1 314 ? 16.405 20.870 -16.193 1.00 43.41 314 HIS A CA 1
ATOM 2317 C C . HIS A 1 314 ? 17.540 21.344 -15.271 1.00 43.41 314 HIS A C 1
ATOM 2319 O O . HIS A 1 314 ? 18.023 20.571 -14.448 1.00 43.41 314 HIS A O 1
ATOM 2325 N N . ARG A 1 315 ? 17.950 22.616 -15.342 1.00 44.81 315 ARG A N 1
ATOM 2326 C CA . ARG A 1 315 ? 18.952 23.215 -14.442 1.00 44.81 315 ARG A CA 1
ATOM 2327 C C . ARG A 1 315 ? 18.431 23.355 -13.009 1.00 44.81 315 ARG A C 1
ATOM 2329 O O . ARG A 1 315 ? 19.221 23.259 -12.074 1.00 44.81 315 ARG A O 1
ATOM 2336 N N . ALA A 1 316 ? 17.118 23.508 -12.827 1.00 48.53 316 ALA A N 1
ATOM 2337 C CA . ALA A 1 316 ? 16.485 23.450 -11.510 1.00 48.53 316 ALA A CA 1
ATOM 2338 C C . ALA A 1 316 ? 16.315 22.007 -10.983 1.00 48.53 316 ALA A C 1
ATOM 2340 O O . ALA A 1 316 ? 16.236 21.816 -9.773 1.00 48.53 316 ALA A O 1
ATOM 2341 N N . ASN A 1 317 ? 16.289 20.997 -11.868 1.00 60.44 317 ASN A N 1
ATOM 2342 C CA . ASN A 1 317 ? 15.936 19.607 -11.551 1.00 60.44 317 ASN A CA 1
ATOM 2343 C C . ASN A 1 317 ? 16.683 18.598 -12.454 1.00 60.44 317 ASN A C 1
ATOM 2345 O O . ASN A 1 317 ? 16.096 17.983 -13.346 1.00 60.44 317 ASN A O 1
ATOM 2349 N N . LEU A 1 318 ? 17.996 18.433 -12.248 1.00 72.94 318 LEU A N 1
ATOM 2350 C CA . LEU A 1 318 ? 18.825 17.522 -13.049 1.00 72.94 318 LEU A CA 1
ATOM 2351 C C . LEU A 1 318 ? 18.397 16.051 -12.834 1.00 72.94 318 LEU A C 1
ATOM 2353 O O . LEU A 1 318 ? 18.480 15.584 -11.694 1.00 72.94 318 LEU A O 1
ATOM 2357 N N . PRO A 1 319 ? 18.004 15.302 -13.886 1.00 81.88 319 PRO A N 1
ATOM 2358 C CA . PRO A 1 319 ? 17.529 13.932 -13.717 1.00 81.88 319 PRO A CA 1
ATOM 2359 C C . PRO A 1 319 ? 18.607 12.955 -13.216 1.00 81.88 319 PRO A C 1
ATOM 2361 O O . PRO A 1 319 ? 19.783 13.025 -13.588 1.00 81.88 319 PRO A O 1
ATOM 2364 N N . ASN A 1 320 ? 18.185 11.996 -12.400 1.00 87.25 320 ASN A N 1
ATOM 2365 C CA . ASN A 1 320 ? 18.988 10.965 -11.760 1.00 87.25 320 ASN A CA 1
ATOM 2366 C C . ASN A 1 320 ? 19.719 10.065 -12.755 1.00 87.25 320 ASN A C 1
ATOM 2368 O O . ASN A 1 320 ? 20.812 9.601 -12.442 1.00 87.25 320 ASN A O 1
ATOM 2372 N N . ILE A 1 321 ? 19.191 9.847 -13.964 1.00 89.25 321 ILE A N 1
ATOM 2373 C CA . ILE A 1 321 ? 19.931 9.124 -15.009 1.00 89.25 321 ILE A CA 1
ATOM 2374 C C . ILE A 1 321 ? 21.246 9.837 -15.357 1.00 89.25 321 ILE A C 1
ATOM 2376 O O . ILE A 1 321 ? 22.294 9.194 -15.450 1.00 89.25 321 ILE A O 1
ATOM 2380 N N . HIS A 1 322 ? 21.232 11.171 -15.452 1.00 89.62 322 HIS A N 1
ATOM 2381 C CA . HIS A 1 322 ? 22.424 11.948 -15.780 1.00 89.62 322 HIS A CA 1
ATOM 2382 C C . HIS A 1 322 ? 23.433 11.948 -14.632 1.00 89.62 322 HIS A C 1
ATOM 2384 O O . HIS A 1 322 ? 24.623 11.729 -14.849 1.00 89.62 322 HIS A O 1
ATOM 2390 N N . THR A 1 323 ? 22.967 12.142 -13.399 1.00 88.94 323 THR A N 1
ATOM 2391 C CA . THR A 1 323 ? 23.840 12.132 -12.215 1.00 88.94 323 THR A CA 1
ATOM 2392 C C . THR A 1 323 ? 24.354 10.735 -11.876 1.00 88.94 323 THR A C 1
ATOM 2394 O O . THR A 1 323 ? 25.394 10.616 -11.235 1.00 88.94 323 THR A O 1
ATOM 2397 N N . THR A 1 324 ? 23.676 9.676 -12.314 1.00 92.69 324 THR A N 1
ATOM 2398 C CA . THR A 1 324 ? 24.177 8.300 -12.210 1.00 92.69 324 THR A CA 1
ATOM 2399 C C . THR A 1 324 ? 25.262 8.047 -13.257 1.00 92.69 324 THR A C 1
ATOM 2401 O O . THR A 1 324 ? 26.369 7.644 -12.905 1.00 92.69 324 THR A O 1
ATOM 2404 N N . LEU A 1 325 ? 24.993 8.352 -14.534 1.00 91.81 325 LEU A N 1
ATOM 2405 C CA . LEU A 1 325 ? 25.924 8.094 -15.638 1.00 91.81 325 LEU A CA 1
ATOM 2406 C C . LEU A 1 325 ? 27.195 8.956 -15.568 1.00 91.81 325 LEU A C 1
ATOM 2408 O O . LEU A 1 325 ? 28.272 8.478 -15.921 1.00 91.81 325 LEU A O 1
ATOM 2412 N N . VAL A 1 326 ? 27.118 10.197 -15.070 1.00 91.56 326 VAL A N 1
ATOM 2413 C CA . VAL A 1 326 ? 28.292 11.089 -14.972 1.00 91.56 326 VAL A CA 1
ATOM 2414 C C . VAL A 1 326 ? 29.357 10.585 -13.990 1.00 91.56 326 VAL A C 1
ATOM 2416 O O . VAL A 1 326 ? 30.486 11.068 -14.012 1.00 91.56 326 VAL A O 1
ATOM 2419 N N . ARG A 1 327 ? 29.051 9.576 -13.159 1.00 92.81 327 ARG A N 1
ATOM 2420 C CA . ARG A 1 327 ? 30.088 8.862 -12.396 1.00 92.81 327 ARG A CA 1
ATOM 2421 C C . ARG A 1 327 ? 31.144 8.227 -13.316 1.00 92.81 327 ARG A C 1
ATOM 2423 O O . ARG A 1 327 ? 32.244 7.946 -12.856 1.00 92.81 327 ARG A O 1
ATOM 2430 N N . HIS A 1 328 ? 30.838 8.070 -14.608 1.00 94.25 328 HIS A N 1
ATOM 2431 C CA . HIS A 1 328 ? 31.789 7.789 -15.678 1.00 94.25 328 HIS A CA 1
ATOM 2432 C C . HIS A 1 328 ? 31.793 8.936 -16.719 1.00 94.25 328 HIS A C 1
ATOM 2434 O O . HIS A 1 328 ? 31.189 8.807 -17.787 1.00 94.25 328 HIS A O 1
ATOM 2440 N N . PRO A 1 329 ? 32.494 10.058 -16.461 1.00 88.69 329 PRO A N 1
ATOM 2441 C CA . PRO A 1 329 ? 32.372 11.281 -17.264 1.00 88.69 329 PRO A CA 1
ATOM 2442 C C . PRO A 1 329 ? 32.743 11.091 -18.744 1.00 88.69 329 PRO A C 1
ATOM 2444 O O . PRO A 1 329 ? 32.038 11.597 -19.609 1.00 88.69 329 PRO A O 1
ATOM 2447 N N . ASP A 1 330 ? 33.761 10.279 -19.051 1.00 90.75 330 ASP A N 1
ATOM 2448 C CA . ASP A 1 330 ? 34.146 9.986 -20.444 1.00 90.75 330 ASP A CA 1
ATOM 2449 C C . ASP A 1 330 ? 33.037 9.287 -21.241 1.00 90.75 330 ASP A C 1
ATOM 2451 O O . ASP A 1 330 ? 32.816 9.579 -22.414 1.00 90.75 330 ASP A O 1
ATOM 2455 N N . LEU A 1 331 ? 32.306 8.373 -20.596 1.00 90.38 331 LEU A N 1
ATOM 2456 C CA . LEU A 1 331 ? 31.217 7.638 -21.232 1.00 90.38 331 LEU A CA 1
ATOM 2457 C C . LEU A 1 331 ? 29.972 8.521 -21.345 1.00 90.38 331 LEU A C 1
ATOM 2459 O O . LEU A 1 331 ? 29.259 8.460 -22.347 1.00 90.38 331 LEU A O 1
ATOM 2463 N N . TYR A 1 332 ? 29.726 9.363 -20.340 1.00 88.25 332 TYR A N 1
ATOM 2464 C CA . TYR A 1 332 ? 28.646 10.344 -20.348 1.00 88.25 332 TYR A CA 1
ATOM 2465 C C . TYR A 1 332 ? 28.756 11.289 -21.554 1.00 88.25 332 TYR A C 1
ATOM 2467 O O . TYR A 1 332 ? 27.794 11.433 -22.311 1.00 88.25 332 TYR A O 1
ATOM 2475 N N . GLU A 1 333 ? 29.936 11.877 -21.773 1.00 84.38 333 GLU A N 1
ATOM 2476 C CA . GLU A 1 333 ? 30.190 12.831 -22.862 1.00 84.38 333 GLU A CA 1
ATOM 2477 C C . GLU A 1 333 ? 30.021 12.209 -24.256 1.00 84.38 333 GLU A C 1
ATOM 2479 O O . GLU A 1 333 ? 29.633 12.901 -25.195 1.00 84.38 333 GLU A O 1
ATOM 2484 N N . GLN A 1 334 ? 30.240 10.899 -24.390 1.00 86.00 334 GLN A N 1
ATOM 2485 C CA . GLN A 1 334 ? 30.053 10.172 -25.650 1.00 86.00 334 GLN A CA 1
ATOM 2486 C C . GLN A 1 334 ? 28.611 9.691 -25.863 1.00 86.00 334 GLN A C 1
ATOM 2488 O O . GLN A 1 334 ? 28.148 9.606 -26.998 1.00 86.00 334 GLN A O 1
ATOM 2493 N N . THR A 1 335 ? 27.886 9.379 -24.786 1.00 83.31 335 THR A N 1
ATOM 2494 C CA . THR A 1 335 ? 26.564 8.735 -24.870 1.00 83.31 335 THR A CA 1
ATOM 2495 C C . THR A 1 335 ? 25.423 9.747 -24.972 1.00 83.31 335 THR A C 1
ATOM 2497 O O . THR A 1 335 ? 24.486 9.560 -25.746 1.00 83.31 335 THR A O 1
ATOM 2500 N N . VAL A 1 336 ? 25.486 10.838 -24.204 1.00 82.25 336 VAL A N 1
ATOM 2501 C CA . VAL A 1 336 ? 24.394 11.822 -24.109 1.00 82.25 336 VAL A CA 1
ATOM 2502 C C . VAL A 1 336 ? 24.104 12.570 -25.421 1.00 82.25 336 VAL A C 1
ATOM 2504 O O . VAL A 1 336 ? 22.928 12.844 -25.676 1.00 82.25 336 VAL A O 1
ATOM 2507 N N . PRO A 1 337 ? 25.087 12.886 -26.292 1.00 83.00 337 PRO A N 1
ATOM 2508 C CA . PRO A 1 337 ? 24.798 13.525 -27.577 1.00 83.00 337 PRO A CA 1
ATOM 2509 C C . PRO A 1 337 ? 23.871 12.710 -28.486 1.00 83.00 337 PRO A C 1
ATOM 2511 O O . PRO A 1 337 ? 23.040 13.303 -29.169 1.00 83.00 337 PRO A O 1
ATOM 2514 N N . ILE A 1 338 ? 23.964 11.373 -28.463 1.00 81.12 338 ILE A N 1
ATOM 2515 C CA . ILE A 1 338 ? 23.087 10.492 -29.252 1.00 81.12 338 ILE A CA 1
ATOM 2516 C C . ILE A 1 338 ? 21.647 10.596 -28.742 1.00 81.12 338 ILE A C 1
ATOM 2518 O O . ILE A 1 338 ? 20.745 10.894 -29.524 1.00 81.12 338 ILE A O 1
ATOM 2522 N N . ALA A 1 339 ? 21.445 10.454 -27.426 1.00 81.31 339 ALA A N 1
ATOM 2523 C CA . ALA A 1 339 ? 20.135 10.612 -26.789 1.00 81.31 339 ALA A CA 1
ATOM 2524 C C . ALA A 1 339 ? 19.511 11.985 -27.097 1.00 81.31 339 ALA A C 1
ATOM 2526 O O . ALA A 1 339 ? 18.347 12.086 -27.478 1.00 81.31 339 ALA A O 1
ATOM 2527 N N . ARG A 1 340 ? 20.306 13.058 -27.004 1.00 79.00 340 ARG A N 1
ATOM 2528 C CA . ARG A 1 340 ? 19.857 14.417 -27.339 1.00 79.00 340 ARG A CA 1
ATOM 2529 C C . ARG A 1 340 ? 19.483 14.551 -28.816 1.00 79.00 340 ARG A C 1
ATOM 2531 O O . ARG A 1 340 ? 18.486 15.200 -29.124 1.00 79.00 340 ARG A O 1
ATOM 2538 N N . GLY A 1 341 ? 20.263 13.942 -29.708 1.00 78.19 341 GLY A N 1
ATOM 2539 C CA . GLY A 1 341 ? 20.030 13.971 -31.149 1.00 78.19 341 GLY A CA 1
ATOM 2540 C C . GLY A 1 341 ? 18.671 13.396 -31.541 1.00 78.19 341 GLY A C 1
ATOM 2541 O O . GLY A 1 341 ? 17.959 14.024 -32.316 1.00 78.19 341 GLY A O 1
ATOM 2542 N N . VAL A 1 342 ? 18.274 12.260 -30.959 1.00 82.31 342 VAL A N 1
ATOM 2543 C CA . VAL A 1 342 ? 16.976 11.625 -31.265 1.00 82.31 342 VAL A CA 1
ATOM 2544 C C . VAL A 1 342 ? 15.789 12.302 -30.565 1.00 82.31 342 VAL A C 1
ATOM 2546 O O . VAL A 1 342 ? 14.685 12.339 -31.106 1.00 82.31 342 VAL A O 1
ATOM 2549 N N . VAL A 1 343 ? 16.000 12.911 -29.391 1.00 76.75 343 VAL A N 1
ATOM 2550 C CA . VAL A 1 343 ? 14.951 13.679 -28.690 1.00 76.75 343 VAL A CA 1
ATOM 2551 C C . VAL A 1 343 ? 14.656 15.010 -29.389 1.00 76.75 343 VAL A C 1
ATOM 2553 O O . VAL A 1 343 ? 13.509 15.447 -29.431 1.00 76.75 343 VAL A O 1
ATOM 2556 N N . SER A 1 344 ? 15.673 15.658 -29.961 1.00 78.69 344 SER A N 1
ATOM 2557 C CA . SER A 1 344 ? 15.542 16.914 -30.721 1.00 78.69 344 SER A CA 1
ATOM 2558 C C . SER A 1 344 ? 15.487 16.709 -32.242 1.00 78.69 344 SER A C 1
ATOM 2560 O O . SER A 1 344 ? 15.719 17.658 -32.991 1.00 78.69 344 SER A O 1
ATOM 2562 N N . GLY A 1 345 ? 15.234 15.479 -32.694 1.00 85.50 345 GLY A N 1
ATOM 2563 C CA . GLY A 1 345 ? 15.276 15.102 -34.105 1.00 85.50 345 GLY A CA 1
ATOM 2564 C C . GLY A 1 345 ? 14.032 15.492 -34.915 1.00 85.50 345 GLY A C 1
ATOM 2565 O O . GLY A 1 345 ? 13.199 16.293 -34.485 1.00 85.50 345 GLY A O 1
ATOM 2566 N N . VAL A 1 346 ? 13.911 14.930 -36.119 1.00 93.69 346 VAL A N 1
ATOM 2567 C CA . VAL A 1 346 ? 12.891 15.275 -37.127 1.00 93.69 346 VAL A CA 1
ATOM 2568 C C . VAL A 1 346 ? 11.601 14.455 -37.022 1.00 93.69 346 VAL A C 1
ATOM 2570 O O . VAL A 1 346 ? 10.668 14.673 -37.805 1.00 93.69 346 VAL A O 1
ATOM 2573 N N . LEU A 1 347 ? 11.517 13.507 -36.084 1.00 95.75 347 LEU A N 1
ATOM 2574 C CA . LEU A 1 347 ? 10.263 12.805 -35.809 1.00 95.75 347 LEU A CA 1
ATOM 2575 C C . LEU A 1 347 ? 9.195 13.755 -35.237 1.00 95.75 347 LEU A C 1
ATOM 2577 O O . LEU A 1 347 ? 9.519 14.620 -34.408 1.00 95.75 347 LEU A O 1
ATOM 2581 N N . PRO A 1 348 ? 7.915 13.597 -35.626 1.00 95.94 348 PRO A N 1
ATOM 2582 C CA . PRO A 1 348 ? 6.825 14.303 -34.96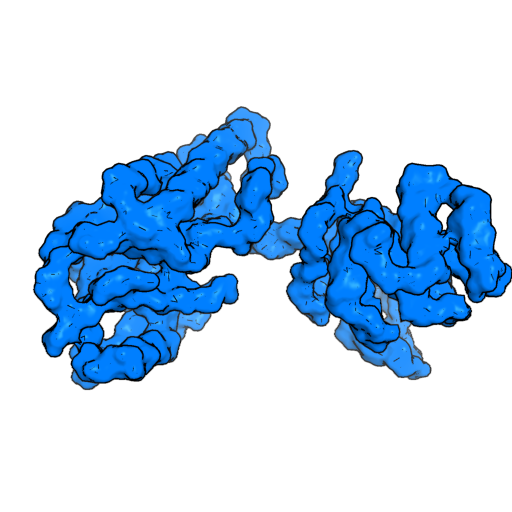9 1.00 95.94 348 PRO A CA 1
ATOM 2583 C C . PRO A 1 348 ? 6.809 14.000 -33.458 1.00 95.94 348 PRO A C 1
ATOM 2585 O O . PRO A 1 348 ? 7.027 12.851 -33.064 1.00 95.94 348 PRO A O 1
ATOM 2588 N N . PRO A 1 349 ? 6.543 14.994 -32.585 1.00 94.12 349 PRO A N 1
ATOM 2589 C CA . PRO A 1 349 ? 6.616 14.804 -31.133 1.00 94.12 349 PRO A CA 1
ATOM 2590 C C . PRO A 1 349 ? 5.738 13.664 -30.608 1.00 94.12 349 PRO A C 1
ATOM 2592 O O . PRO A 1 349 ? 6.148 12.931 -29.714 1.00 94.12 349 PRO A O 1
ATOM 2595 N N . ARG A 1 350 ? 4.552 13.485 -31.197 1.00 95.81 350 ARG A N 1
ATOM 2596 C CA . ARG A 1 350 ? 3.616 12.424 -30.823 1.00 95.81 350 ARG A CA 1
ATOM 2597 C C . ARG A 1 350 ? 4.158 11.025 -31.142 1.00 95.81 350 ARG A C 1
ATOM 2599 O O . ARG A 1 350 ? 4.174 10.183 -30.250 1.00 95.81 350 ARG A O 1
ATOM 2606 N N . ASP A 1 351 ? 4.674 10.800 -32.352 1.00 97.69 351 ASP A N 1
ATOM 2607 C CA . ASP A 1 351 ? 5.290 9.519 -32.745 1.00 97.69 351 ASP A CA 1
ATOM 2608 C C . ASP A 1 351 ? 6.508 9.180 -31.878 1.00 97.69 351 ASP A C 1
ATOM 2610 O O . ASP A 1 351 ? 6.718 8.026 -31.492 1.00 97.69 351 ASP A O 1
ATOM 2614 N N . ARG A 1 352 ? 7.298 10.203 -31.523 1.00 97.25 352 ARG A N 1
ATOM 2615 C CA . ARG A 1 352 ? 8.440 10.056 -30.618 1.00 97.25 352 ARG A CA 1
ATOM 2616 C C . ARG A 1 352 ? 7.995 9.533 -29.250 1.00 97.25 352 ARG A C 1
ATOM 2618 O O . ARG A 1 352 ? 8.537 8.533 -28.787 1.00 97.25 352 ARG A O 1
ATOM 2625 N N . GLU A 1 353 ? 6.997 10.153 -28.622 1.00 96.81 353 GLU A N 1
ATOM 2626 C CA . GLU A 1 353 ? 6.537 9.727 -27.293 1.00 96.81 353 GLU A CA 1
ATOM 2627 C C . GLU A 1 353 ? 5.829 8.362 -27.314 1.00 96.81 353 GLU A C 1
ATOM 2629 O O . GLU A 1 353 ? 6.047 7.564 -26.401 1.00 96.81 353 GLU A O 1
ATOM 2634 N N . LEU A 1 354 ? 5.079 8.028 -28.375 1.00 98.19 354 LEU A N 1
ATOM 2635 C CA . LEU A 1 354 ? 4.536 6.672 -28.575 1.00 98.19 354 LEU A CA 1
ATOM 2636 C C . LEU A 1 354 ? 5.658 5.624 -28.602 1.00 98.19 354 LEU A C 1
ATOM 2638 O O . LEU A 1 354 ? 5.588 4.609 -27.905 1.00 98.19 354 LEU A O 1
ATOM 2642 N N . THR A 1 355 ? 6.728 5.905 -29.353 1.00 98.31 355 THR A N 1
ATOM 2643 C CA . THR A 1 355 ? 7.906 5.032 -29.453 1.00 98.31 355 THR A CA 1
ATOM 2644 C C . THR A 1 355 ? 8.564 4.824 -28.087 1.00 98.31 355 THR A C 1
ATOM 2646 O O . THR A 1 355 ? 8.888 3.695 -27.704 1.00 98.31 355 THR A O 1
ATOM 2649 N N . ILE A 1 356 ? 8.748 5.905 -27.326 1.00 96.69 356 ILE A N 1
ATOM 2650 C CA . ILE A 1 356 ? 9.444 5.884 -26.036 1.00 96.69 356 ILE A CA 1
ATOM 2651 C C . ILE A 1 356 ? 8.627 5.164 -24.963 1.00 96.69 356 ILE A C 1
ATOM 2653 O O . ILE A 1 356 ? 9.167 4.310 -24.252 1.00 96.69 356 ILE A O 1
ATOM 2657 N N . LEU A 1 357 ? 7.337 5.483 -24.840 1.00 96.75 357 LEU A N 1
ATOM 2658 C CA . LEU A 1 357 ? 6.454 4.869 -23.851 1.00 96.75 357 LEU A CA 1
ATOM 2659 C C . LEU A 1 357 ? 6.225 3.387 -24.148 1.00 96.75 357 LEU A C 1
ATOM 2661 O O . LEU A 1 357 ? 6.324 2.568 -23.232 1.00 96.75 357 LEU A O 1
ATOM 2665 N N . ARG A 1 358 ? 6.021 3.006 -25.418 1.00 97.69 358 ARG A N 1
ATOM 2666 C CA . ARG A 1 358 ? 5.916 1.587 -25.785 1.00 97.69 358 ARG A CA 1
ATOM 2667 C C . ARG A 1 358 ? 7.228 0.847 -25.522 1.00 97.69 358 ARG A C 1
ATOM 2669 O O . ARG A 1 358 ? 7.192 -0.260 -24.995 1.00 97.69 358 ARG A O 1
ATOM 2676 N N . SER A 1 359 ? 8.386 1.463 -25.777 1.00 97.12 359 SER A N 1
ATOM 2677 C CA . SER A 1 359 ? 9.688 0.868 -25.424 1.00 97.12 359 SER A CA 1
ATOM 2678 C C . SER A 1 359 ? 9.834 0.689 -23.908 1.00 97.12 359 SER A C 1
ATOM 2680 O O . SER A 1 359 ? 10.291 -0.356 -23.451 1.00 97.12 359 SER A O 1
ATOM 2682 N N . ALA A 1 360 ? 9.387 1.670 -23.115 1.00 95.00 360 ALA A N 1
ATOM 2683 C CA . ALA A 1 360 ? 9.413 1.592 -21.655 1.00 95.00 360 ALA A CA 1
ATOM 2684 C C . ALA A 1 360 ? 8.545 0.438 -21.145 1.00 95.00 360 ALA A C 1
ATOM 2686 O O . ALA A 1 360 ? 8.985 -0.327 -20.289 1.00 95.00 360 ALA A O 1
ATOM 2687 N N . TRP A 1 361 ? 7.346 0.285 -21.713 1.00 94.62 361 TRP A N 1
ATOM 2688 C CA . TRP A 1 361 ? 6.461 -0.843 -21.449 1.00 94.62 361 TRP A CA 1
ATOM 2689 C C . TRP A 1 361 ? 7.134 -2.174 -21.793 1.00 94.62 361 TRP A C 1
ATOM 2691 O O . TRP A 1 361 ? 7.249 -3.042 -20.932 1.00 94.62 361 TRP A O 1
ATOM 2701 N N . ARG A 1 362 ? 7.658 -2.334 -23.017 1.00 94.06 362 ARG A N 1
ATOM 2702 C CA . ARG A 1 362 ? 8.294 -3.588 -23.464 1.00 94.06 362 ARG A CA 1
ATOM 2703 C C . ARG A 1 362 ? 9.476 -4.005 -22.590 1.00 94.06 362 ARG A C 1
ATOM 2705 O O . ARG A 1 362 ? 9.668 -5.202 -22.376 1.00 94.06 362 ARG A O 1
ATOM 2712 N N . CYS A 1 363 ? 10.200 -3.034 -22.041 1.00 91.38 363 CYS A N 1
ATOM 2713 C CA . CYS A 1 363 ? 11.341 -3.255 -21.159 1.00 91.38 363 CYS A CA 1
ATOM 2714 C C . CYS A 1 363 ? 11.005 -3.248 -19.655 1.00 91.38 363 CYS A C 1
ATOM 2716 O O . CYS A 1 363 ? 11.913 -3.437 -18.845 1.00 91.38 363 CYS A O 1
ATOM 2718 N N . GLY A 1 364 ? 9.760 -2.973 -19.251 1.00 86.88 364 GLY A N 1
ATOM 2719 C CA . GLY A 1 364 ? 9.392 -2.809 -17.837 1.00 86.88 364 GLY A CA 1
ATOM 2720 C C . GLY A 1 364 ? 10.096 -1.636 -17.135 1.00 86.88 364 GLY A C 1
ATOM 2721 O O . GLY A 1 364 ? 10.301 -1.669 -15.921 1.00 86.88 364 GLY A O 1
ATOM 2722 N N . ALA A 1 365 ? 10.495 -0.596 -17.875 1.00 89.44 365 ALA A N 1
ATOM 2723 C CA . ALA A 1 365 ? 11.304 0.520 -17.380 1.00 89.44 365 ALA A CA 1
ATOM 2724 C C . ALA A 1 365 ? 10.467 1.630 -16.714 1.00 89.44 365 ALA A C 1
ATOM 2726 O O . ALA A 1 365 ? 10.078 2.616 -17.345 1.00 89.44 365 ALA A O 1
ATOM 2727 N N . VAL A 1 366 ? 10.233 1.490 -15.403 1.00 86.06 366 VAL A N 1
ATOM 2728 C CA . VAL A 1 366 ? 9.396 2.402 -14.589 1.00 86.06 366 VAL A CA 1
ATOM 2729 C C . VAL A 1 366 ? 9.866 3.855 -14.670 1.00 86.06 366 VAL A C 1
ATOM 2731 O O . VAL A 1 366 ? 9.047 4.769 -14.780 1.00 86.06 366 VAL A O 1
ATOM 2734 N N . TYR A 1 367 ? 11.182 4.083 -14.640 1.00 87.38 367 TYR A N 1
ATOM 2735 C CA . TYR A 1 367 ? 11.743 5.432 -14.706 1.00 87.38 367 TYR A CA 1
ATOM 2736 C C . TYR A 1 367 ? 11.433 6.113 -16.034 1.00 87.38 367 TYR A C 1
ATOM 2738 O O . TYR A 1 367 ? 10.924 7.232 -16.048 1.00 87.38 367 TYR A O 1
ATOM 2746 N N . GLN A 1 368 ? 11.676 5.411 -17.140 1.00 90.75 368 GLN A N 1
ATOM 2747 C CA . GLN A 1 368 ? 11.427 5.932 -18.477 1.00 90.75 368 GLN A CA 1
ATOM 2748 C C . GLN A 1 368 ? 9.947 6.264 -18.669 1.00 90.75 368 GLN A C 1
ATOM 2750 O O . GLN A 1 368 ? 9.625 7.365 -19.107 1.00 90.75 368 GLN A O 1
ATOM 2755 N N . TRP A 1 369 ? 9.054 5.353 -18.273 1.00 91.06 369 TRP A N 1
ATOM 2756 C CA . TRP A 1 369 ? 7.610 5.569 -18.352 1.00 91.06 369 TRP A CA 1
ATOM 2757 C C . TRP A 1 369 ? 7.155 6.778 -17.538 1.00 91.06 369 TRP A C 1
ATOM 2759 O O . TRP A 1 369 ? 6.423 7.624 -18.043 1.00 91.06 369 TRP A O 1
ATOM 2769 N N . SER A 1 370 ? 7.625 6.896 -16.294 1.00 84.19 370 SER A N 1
ATOM 2770 C CA . SER A 1 370 ? 7.202 7.969 -15.386 1.00 84.19 370 SER A CA 1
ATOM 2771 C C . SER A 1 370 ? 7.565 9.360 -15.916 1.00 84.19 370 SER A C 1
ATOM 2773 O O . SER A 1 370 ? 6.738 10.267 -15.863 1.00 84.19 370 SER A O 1
ATOM 2775 N N . HIS A 1 371 ? 8.772 9.527 -16.465 1.00 85.62 371 HIS A N 1
ATOM 2776 C CA . HIS A 1 371 ? 9.189 10.793 -17.082 1.00 85.62 371 HIS A CA 1
ATOM 2777 C C . HIS A 1 371 ? 8.422 11.082 -18.366 1.00 85.62 371 HIS A C 1
ATOM 2779 O O . HIS A 1 371 ? 7.866 12.168 -18.532 1.00 85.62 371 HIS A O 1
ATOM 2785 N N . HIS A 1 372 ? 8.368 10.102 -19.266 1.00 91.62 372 HIS A N 1
ATOM 2786 C CA . HIS A 1 372 ? 7.804 10.307 -20.595 1.00 91.62 372 HIS A CA 1
ATOM 2787 C C . HIS A 1 372 ? 6.282 10.380 -20.601 1.00 91.62 372 HIS A C 1
ATOM 2789 O O . HIS A 1 372 ? 5.716 11.003 -21.487 1.00 91.62 372 HIS A O 1
ATOM 2795 N N . ARG A 1 373 ? 5.594 9.884 -19.568 1.00 88.81 373 ARG A N 1
ATOM 2796 C CA . ARG A 1 373 ? 4.158 10.128 -19.389 1.00 88.81 373 ARG A CA 1
ATOM 2797 C C . ARG A 1 373 ? 3.854 11.624 -19.295 1.00 88.81 373 ARG A C 1
ATOM 2799 O O . ARG A 1 373 ? 2.899 12.093 -19.904 1.00 88.81 373 ARG A O 1
ATOM 2806 N N . HIS A 1 374 ? 4.662 12.385 -18.554 1.00 82.06 374 HIS A N 1
ATOM 2807 C CA . HIS A 1 374 ? 4.468 13.831 -18.428 1.00 82.06 374 HIS A CA 1
ATOM 2808 C C . HIS A 1 374 ? 4.717 14.553 -19.761 1.00 82.06 374 HIS A C 1
ATOM 2810 O O . HIS A 1 374 ? 3.958 15.445 -20.138 1.00 82.06 374 HIS A O 1
ATOM 2816 N N . VAL A 1 375 ? 5.747 14.128 -20.498 1.00 85.31 375 VAL A N 1
ATOM 2817 C CA . VAL A 1 375 ? 6.079 14.676 -21.822 1.00 85.31 375 VAL A CA 1
ATOM 2818 C C . VAL A 1 375 ? 4.987 14.346 -22.843 1.00 85.31 375 VAL A C 1
ATOM 2820 O O . VAL A 1 375 ? 4.526 15.242 -23.546 1.00 85.31 375 VAL A O 1
ATOM 2823 N N . ALA A 1 376 ? 4.512 13.100 -22.866 1.00 90.75 376 ALA A N 1
ATOM 2824 C CA . ALA A 1 376 ? 3.435 12.621 -23.727 1.00 90.75 376 ALA A CA 1
ATOM 2825 C C . ALA A 1 376 ? 2.147 13.440 -23.567 1.00 90.75 376 ALA A C 1
ATOM 2827 O O . ALA A 1 376 ? 1.568 13.881 -24.560 1.00 90.75 376 ALA A O 1
ATOM 2828 N N . LEU A 1 377 ? 1.740 13.717 -22.323 1.00 88.50 377 LEU A N 1
ATOM 2829 C CA . LEU A 1 377 ? 0.609 14.606 -22.043 1.00 88.50 377 LEU A CA 1
ATOM 2830 C C . LEU A 1 377 ? 0.857 16.021 -22.587 1.00 88.50 377 LEU A C 1
ATOM 2832 O O . LEU A 1 377 ? -0.031 16.623 -23.189 1.00 88.50 377 LEU A O 1
ATOM 2836 N N . GLY A 1 378 ? 2.077 16.542 -22.424 1.00 85.56 378 GLY A N 1
ATOM 2837 C CA . GLY A 1 378 ? 2.471 17.860 -22.927 1.00 85.56 378 GLY A CA 1
ATOM 2838 C C . GLY A 1 378 ? 2.441 17.990 -24.454 1.00 85.56 378 GLY A C 1
ATOM 2839 O O . GLY A 1 378 ? 2.182 19.080 -24.963 1.00 85.56 378 GLY A O 1
ATOM 2840 N N . VAL A 1 379 ? 2.661 16.896 -25.191 1.00 88.81 379 VAL A N 1
ATOM 2841 C CA . VAL A 1 379 ? 2.593 16.867 -26.666 1.00 88.81 379 VAL A CA 1
ATOM 2842 C C . VAL A 1 379 ? 1.226 16.430 -27.207 1.00 88.81 379 VAL A C 1
ATOM 2844 O O . VAL A 1 379 ? 1.057 16.312 -28.420 1.00 88.81 379 VAL A O 1
ATOM 2847 N N . GLY A 1 380 ? 0.240 16.230 -26.327 1.00 91.88 380 GLY A N 1
ATOM 2848 C CA . GLY A 1 380 ? -1.157 16.015 -26.698 1.00 91.88 380 GLY A CA 1
ATOM 2849 C C . GLY A 1 380 ? -1.623 14.560 -26.753 1.00 91.88 380 GLY A C 1
ATOM 2850 O O . GLY A 1 380 ? -2.676 14.313 -27.336 1.00 91.88 380 GLY A O 1
ATOM 2851 N N . LEU A 1 381 ? -0.892 13.600 -26.171 1.00 95.19 381 LEU A N 1
ATOM 2852 C CA . LEU A 1 381 ? -1.488 12.297 -25.853 1.00 95.19 381 LEU A CA 1
ATOM 2853 C C . LEU A 1 381 ? -2.463 12.449 -24.681 1.00 95.19 381 LEU A C 1
ATOM 2855 O O . LEU A 1 381 ? -2.246 13.248 -23.770 1.00 95.19 381 LEU A O 1
ATOM 2859 N N . THR A 1 382 ? -3.534 11.666 -24.689 1.00 95.12 382 THR A N 1
ATOM 2860 C CA . THR A 1 382 ? -4.469 11.577 -23.562 1.00 95.12 382 THR A CA 1
ATOM 2861 C C . THR A 1 382 ? -4.047 10.491 -22.576 1.00 95.12 382 THR A C 1
ATOM 2863 O O . THR A 1 382 ? -3.333 9.556 -22.930 1.00 95.12 382 THR A O 1
ATOM 2866 N N . GLU A 1 383 ? -4.543 10.570 -21.340 1.00 90.62 383 GLU A N 1
ATOM 2867 C CA . GLU A 1 383 ? -4.323 9.517 -20.337 1.00 90.62 383 GLU A CA 1
ATOM 2868 C C . GLU A 1 383 ? -4.805 8.145 -20.829 1.00 90.62 383 GLU A C 1
ATOM 2870 O O . GLU A 1 383 ? -4.098 7.156 -20.681 1.00 90.62 383 GLU A O 1
ATOM 2875 N N . ALA A 1 384 ? -5.957 8.099 -21.506 1.00 90.75 384 ALA A N 1
ATOM 2876 C CA . ALA A 1 384 ? -6.496 6.866 -22.075 1.00 90.75 384 ALA A CA 1
ATOM 2877 C C . ALA A 1 384 ? -5.596 6.280 -23.177 1.00 90.75 384 ALA A C 1
ATOM 2879 O O . ALA A 1 384 ? -5.426 5.067 -23.252 1.00 90.75 384 ALA A O 1
ATOM 2880 N N . GLU A 1 385 ? -5.001 7.125 -24.025 1.00 95.00 385 GLU A N 1
ATOM 2881 C CA . GLU A 1 385 ? -4.037 6.672 -25.036 1.00 95.00 385 GLU A CA 1
ATOM 2882 C C . GLU A 1 385 ? -2.760 6.139 -24.388 1.00 95.00 385 GLU A C 1
ATOM 2884 O O . GLU A 1 385 ? -2.271 5.088 -24.790 1.00 95.00 385 GLU A O 1
ATOM 2889 N N . ILE A 1 386 ? -2.241 6.822 -23.365 1.00 93.75 386 ILE A N 1
ATOM 2890 C CA . ILE A 1 386 ? -1.063 6.362 -22.622 1.00 93.75 386 ILE A CA 1
ATOM 2891 C C . ILE A 1 386 ? -1.347 5.004 -21.972 1.00 93.75 386 ILE A C 1
ATOM 2893 O O . ILE A 1 386 ? -0.531 4.094 -22.098 1.00 93.75 386 ILE A O 1
ATOM 2897 N N . ASP A 1 387 ? -2.510 4.830 -21.346 1.00 89.19 387 ASP A N 1
ATOM 2898 C CA . ASP A 1 387 ? -2.899 3.555 -20.742 1.00 89.19 387 ASP A CA 1
ATOM 2899 C C . ASP A 1 387 ? -3.001 2.436 -21.796 1.00 89.19 387 ASP A C 1
ATOM 2901 O O . ASP A 1 387 ? -2.502 1.330 -21.569 1.00 89.19 387 ASP A O 1
ATOM 2905 N N . LEU A 1 388 ? -3.538 2.720 -22.991 1.00 92.56 388 LEU A N 1
ATOM 2906 C CA . LEU A 1 388 ? -3.627 1.759 -24.102 1.00 92.56 388 LEU A CA 1
ATOM 2907 C C . LEU A 1 388 ? -2.261 1.261 -24.601 1.00 92.56 388 LEU A C 1
ATOM 2909 O O . LEU A 1 388 ? -2.183 0.161 -25.149 1.00 92.56 388 LEU A O 1
ATOM 2913 N N . LEU A 1 389 ? -1.167 1.996 -24.368 1.00 93.56 389 LEU A N 1
ATOM 2914 C CA . LEU A 1 389 ? 0.188 1.540 -24.717 1.00 93.56 389 LEU A CA 1
ATOM 2915 C C . LEU A 1 389 ? 0.653 0.324 -23.911 1.00 93.56 389 LEU A C 1
ATOM 2917 O O . LEU A 1 389 ? 1.695 -0.244 -24.236 1.00 93.56 389 LEU A O 1
ATOM 2921 N N . SER A 1 390 ? -0.098 -0.093 -22.893 1.00 86.19 390 SER A N 1
ATOM 2922 C CA . SER A 1 390 ? 0.133 -1.336 -22.151 1.00 86.19 390 SER A CA 1
ATOM 2923 C C . SER A 1 390 ? -0.628 -2.547 -22.701 1.00 86.19 390 SER A C 1
ATOM 2925 O O . SER A 1 390 ? -0.451 -3.660 -22.219 1.00 86.19 390 SER A O 1
ATOM 2927 N N . HIS A 1 391 ? -1.497 -2.353 -23.693 1.00 88.94 391 HIS A N 1
ATOM 2928 C CA . HIS A 1 391 ? -2.373 -3.400 -24.221 1.00 88.94 391 HIS A CA 1
ATOM 2929 C C . HIS A 1 391 ? -1.920 -3.857 -25.614 1.00 88.94 391 HIS A C 1
ATOM 2931 O O . HIS A 1 391 ? -0.970 -3.316 -26.193 1.00 88.94 391 HIS A O 1
ATOM 2937 N N . ASP A 1 392 ? -2.583 -4.878 -26.156 1.00 90.31 392 ASP A N 1
ATOM 2938 C CA . ASP A 1 392 ? -2.413 -5.260 -27.557 1.00 90.31 392 ASP A CA 1
ATOM 2939 C C . ASP A 1 392 ? -2.781 -4.083 -28.475 1.00 90.31 392 ASP A C 1
ATOM 2941 O O . ASP A 1 392 ? -3.709 -3.319 -28.193 1.00 90.31 392 ASP A O 1
ATOM 2945 N N . ILE A 1 393 ? -2.030 -3.914 -29.570 1.00 93.25 393 ILE A N 1
ATOM 2946 C CA . ILE A 1 393 ? -2.159 -2.754 -30.472 1.00 93.25 393 ILE A CA 1
ATOM 2947 C C . ILE A 1 393 ? -3.590 -2.646 -31.028 1.00 93.25 393 ILE A C 1
ATOM 2949 O O . ILE A 1 393 ? -4.102 -1.541 -31.187 1.00 93.25 393 ILE A O 1
ATOM 2953 N N . ASP A 1 394 ? -4.266 -3.776 -31.247 1.00 90.88 394 ASP A N 1
ATOM 2954 C CA . ASP A 1 394 ? -5.636 -3.857 -31.770 1.00 90.88 394 ASP A CA 1
ATOM 2955 C C . ASP A 1 394 ? -6.717 -3.306 -30.821 1.00 90.88 394 ASP A C 1
ATOM 2957 O O . ASP A 1 394 ? -7.849 -3.065 -31.245 1.00 90.88 394 ASP A O 1
ATOM 2961 N N . LYS A 1 395 ? -6.386 -3.081 -29.544 1.00 86.88 395 LYS A N 1
ATOM 2962 C CA . LYS A 1 395 ? -7.291 -2.473 -28.558 1.00 86.88 395 LYS A CA 1
ATOM 2963 C C . LYS A 1 395 ? -7.377 -0.959 -28.682 1.00 86.88 395 LYS A C 1
ATOM 2965 O O . LYS A 1 395 ? -8.338 -0.374 -28.183 1.00 86.88 395 LYS A O 1
ATOM 2970 N N . GLY A 1 396 ? -6.392 -0.322 -29.311 1.00 87.88 396 GLY A N 1
ATOM 2971 C CA . GLY A 1 396 ? -6.389 1.120 -29.516 1.00 87.88 396 GLY A CA 1
ATOM 2972 C C . GLY A 1 396 ? -6.935 1.516 -30.882 1.00 87.88 396 GLY A C 1
ATOM 2973 O O . GLY A 1 396 ? -6.723 0.839 -31.886 1.00 87.88 396 GLY A O 1
ATOM 2974 N N . ALA A 1 397 ? -7.611 2.662 -30.932 1.00 92.44 397 ALA A N 1
ATOM 2975 C CA . ALA A 1 397 ? -8.031 3.294 -32.180 1.00 92.44 397 ALA A CA 1
ATOM 2976 C C . ALA A 1 397 ? -6.885 4.135 -32.775 1.00 92.44 397 ALA A C 1
ATOM 2978 O O . ALA A 1 397 ? -7.009 5.349 -32.926 1.00 92.44 397 ALA A O 1
ATOM 2979 N N . TRP A 1 398 ? -5.752 3.489 -33.058 1.00 96.44 398 TRP A N 1
ATOM 2980 C CA . TRP A 1 398 ? -4.543 4.142 -33.568 1.00 96.44 398 TRP A CA 1
ATOM 2981 C C . TRP A 1 398 ? -4.683 4.530 -35.039 1.00 96.44 398 TRP A C 1
ATOM 2983 O O . TRP A 1 398 ? -5.273 3.795 -35.838 1.00 96.44 398 TRP A O 1
ATOM 2993 N N . ALA A 1 399 ? -4.079 5.652 -35.435 1.00 96.19 399 ALA A N 1
ATOM 2994 C CA . ALA A 1 399 ? -3.888 5.927 -36.851 1.00 96.19 399 ALA A CA 1
ATOM 2995 C C . ALA A 1 399 ? -2.975 4.849 -37.479 1.00 96.19 399 ALA A C 1
ATOM 2997 O O . ALA A 1 399 ? -2.097 4.319 -36.794 1.00 96.19 399 ALA A O 1
ATOM 2998 N N . PRO A 1 400 ? -3.106 4.539 -38.785 1.00 96.25 400 PRO A N 1
ATOM 2999 C CA . PRO A 1 400 ? -2.317 3.473 -39.412 1.00 96.25 400 PRO A CA 1
ATOM 3000 C C . PRO A 1 400 ? -0.797 3.609 -39.219 1.00 96.25 400 PRO A C 1
ATOM 3002 O O . PRO A 1 400 ? -0.116 2.618 -38.970 1.00 96.25 400 PRO A O 1
ATOM 3005 N N . HIS A 1 401 ? -0.266 4.837 -39.272 1.00 97.06 401 HIS A N 1
ATOM 3006 C CA . HIS A 1 401 ? 1.158 5.092 -39.035 1.00 97.06 401 HIS A CA 1
ATOM 3007 C C . HIS A 1 401 ? 1.563 4.894 -37.566 1.00 97.06 401 HIS A C 1
ATOM 3009 O O . HIS A 1 401 ? 2.632 4.350 -37.311 1.00 97.06 401 HIS A O 1
ATOM 3015 N N . GLU A 1 402 ? 0.710 5.260 -36.605 1.00 98.25 402 GLU A N 1
ATOM 3016 C CA . GLU A 1 402 ? 0.959 5.047 -35.172 1.00 98.25 402 GLU A CA 1
ATOM 3017 C C . GLU A 1 402 ? 0.971 3.548 -34.841 1.00 98.25 402 GLU A C 1
ATOM 3019 O O . GLU A 1 402 ? 1.868 3.073 -34.150 1.00 98.25 402 GLU A O 1
ATOM 3024 N N . ALA A 1 403 ? 0.033 2.771 -35.395 1.00 98.19 403 ALA A N 1
ATOM 3025 C CA . ALA A 1 403 ? 0.022 1.314 -35.244 1.00 98.19 403 ALA A CA 1
ATOM 3026 C C . ALA A 1 403 ? 1.303 0.670 -35.808 1.00 98.19 403 ALA A C 1
ATOM 3028 O O . ALA A 1 403 ? 1.853 -0.252 -35.199 1.00 98.19 403 ALA A O 1
ATOM 3029 N N . ALA A 1 404 ? 1.817 1.182 -36.932 1.00 98.50 404 ALA A N 1
ATOM 3030 C CA . ALA A 1 404 ? 3.088 0.740 -37.503 1.00 98.50 404 ALA A CA 1
ATOM 3031 C C . ALA A 1 404 ? 4.290 1.113 -36.611 1.00 98.50 404 ALA A C 1
ATOM 3033 O O . ALA A 1 404 ? 5.192 0.297 -36.433 1.00 98.50 404 ALA A O 1
ATOM 3034 N N . VAL A 1 405 ? 4.286 2.299 -35.984 1.00 98.75 405 VAL A N 1
ATOM 3035 C CA . VAL A 1 405 ? 5.293 2.704 -34.981 1.00 98.75 405 VAL A CA 1
ATOM 3036 C C . VAL A 1 405 ? 5.275 1.763 -33.772 1.00 98.75 405 VAL A C 1
ATOM 3038 O O . VAL A 1 405 ? 6.328 1.294 -33.342 1.00 98.75 405 VAL A O 1
ATOM 3041 N N . LEU A 1 406 ? 4.096 1.436 -33.238 1.00 98.75 406 LEU A N 1
ATOM 3042 C CA . LEU A 1 406 ? 3.968 0.508 -32.108 1.00 98.75 406 LEU A CA 1
ATOM 3043 C C . LEU A 1 406 ? 4.420 -0.912 -32.479 1.00 98.75 406 LEU A C 1
ATOM 3045 O O . LEU A 1 406 ? 5.108 -1.559 -31.689 1.00 98.75 406 LEU A O 1
ATOM 3049 N N . SER A 1 407 ? 4.099 -1.367 -33.694 1.00 98.62 407 SER A N 1
ATOM 3050 C CA . SER A 1 407 ? 4.522 -2.676 -34.208 1.00 98.62 407 SER A CA 1
ATOM 3051 C C . SER A 1 407 ? 6.040 -2.751 -34.361 1.00 98.62 407 SER A C 1
ATOM 3053 O O . SER A 1 407 ? 6.654 -3.720 -33.924 1.00 98.62 407 SER A O 1
ATOM 3055 N N . LEU A 1 408 ? 6.673 -1.690 -34.875 1.00 98.75 408 LEU A N 1
ATOM 3056 C CA . LEU A 1 408 ? 8.130 -1.581 -34.952 1.00 98.75 408 LEU A CA 1
ATOM 3057 C C . LEU A 1 408 ? 8.789 -1.729 -33.581 1.00 98.75 408 LEU A C 1
ATOM 3059 O O . LEU A 1 408 ? 9.771 -2.460 -33.442 1.00 98.75 408 LEU A O 1
ATOM 3063 N N . VAL A 1 409 ? 8.263 -1.030 -32.571 1.00 98.69 409 VAL A N 1
ATOM 3064 C CA . VAL A 1 409 ? 8.773 -1.127 -31.199 1.00 98.69 409 VAL A CA 1
ATOM 3065 C C . VAL A 1 409 ? 8.662 -2.567 -30.705 1.00 98.69 409 VAL A C 1
ATOM 3067 O O . VAL A 1 409 ? 9.640 -3.109 -30.187 1.00 98.69 409 VAL A O 1
ATOM 3070 N N . ASP A 1 410 ? 7.503 -3.201 -30.874 1.00 98.31 410 ASP A N 1
ATOM 3071 C CA . ASP A 1 410 ? 7.266 -4.567 -30.411 1.00 98.31 410 ASP A CA 1
ATOM 3072 C C . ASP A 1 410 ? 8.188 -5.586 -31.096 1.00 98.31 410 ASP A C 1
ATOM 3074 O O . ASP A 1 410 ? 8.786 -6.414 -30.401 1.00 98.31 410 ASP A O 1
ATOM 3078 N N . GLU A 1 411 ? 8.346 -5.495 -32.420 1.00 98.38 411 GLU A N 1
ATOM 3079 C CA . GLU A 1 411 ? 9.189 -6.377 -33.236 1.00 98.38 411 GLU A CA 1
ATOM 3080 C C . GLU A 1 411 ? 10.676 -6.234 -32.894 1.00 98.38 411 GLU A C 1
ATOM 3082 O O . GLU A 1 411 ? 11.342 -7.240 -32.620 1.00 98.38 411 GLU A O 1
ATOM 3087 N N . LEU A 1 412 ? 11.193 -5.001 -32.827 1.00 98.50 412 LEU A N 1
ATOM 3088 C CA . LEU A 1 412 ? 12.597 -4.744 -32.498 1.00 98.50 412 LEU A CA 1
ATOM 3089 C C . LEU A 1 412 ? 12.936 -5.193 -31.075 1.00 98.50 412 LEU A C 1
ATOM 3091 O O . LEU A 1 412 ? 13.980 -5.807 -30.863 1.00 98.50 412 LEU A O 1
ATOM 3095 N N . ASN A 1 413 ? 12.049 -4.949 -30.105 1.00 95.94 413 ASN A N 1
ATOM 3096 C CA . ASN A 1 413 ? 12.257 -5.397 -28.726 1.00 95.94 413 ASN A CA 1
ATOM 3097 C C . ASN A 1 413 ? 12.147 -6.926 -28.580 1.00 95.94 413 ASN A C 1
ATOM 3099 O O . ASN A 1 413 ? 12.746 -7.488 -27.667 1.00 95.94 413 ASN A O 1
ATOM 3103 N N . ALA A 1 414 ? 11.365 -7.600 -29.430 1.00 95.38 414 ALA A N 1
ATOM 3104 C CA . ALA A 1 414 ? 11.162 -9.048 -29.352 1.00 95.38 414 ALA A CA 1
ATOM 3105 C C . ALA A 1 414 ? 12.199 -9.860 -30.139 1.00 95.38 414 ALA A C 1
ATOM 3107 O O . ALA A 1 414 ? 12.585 -10.943 -29.706 1.00 95.38 414 ALA A O 1
ATOM 3108 N N . THR A 1 415 ? 12.612 -9.371 -31.309 1.00 96.75 415 THR A N 1
ATOM 3109 C CA . THR A 1 415 ? 13.346 -10.168 -32.306 1.00 96.75 415 THR A CA 1
ATOM 3110 C C . THR A 1 415 ? 14.590 -9.481 -32.860 1.00 96.75 415 THR A C 1
ATOM 3112 O O . THR A 1 415 ? 15.343 -10.109 -33.599 1.00 96.75 415 THR A O 1
ATOM 3115 N N . ALA A 1 416 ? 14.815 -8.207 -32.514 1.00 97.19 416 ALA A N 1
ATOM 3116 C CA . ALA A 1 416 ? 15.858 -7.361 -33.097 1.00 97.19 416 ALA A CA 1
ATOM 3117 C C . ALA A 1 416 ? 15.796 -7.248 -34.638 1.00 97.19 416 ALA A C 1
ATOM 3119 O O . ALA A 1 416 ? 16.785 -6.887 -35.276 1.00 97.19 416 ALA A O 1
ATOM 3120 N N . ALA A 1 417 ? 14.639 -7.540 -35.235 1.00 97.25 417 ALA A N 1
ATOM 3121 C CA . ALA A 1 417 ? 14.373 -7.451 -36.663 1.00 97.25 417 ALA A CA 1
ATOM 3122 C C . ALA A 1 417 ? 13.010 -6.788 -36.902 1.00 97.25 417 ALA 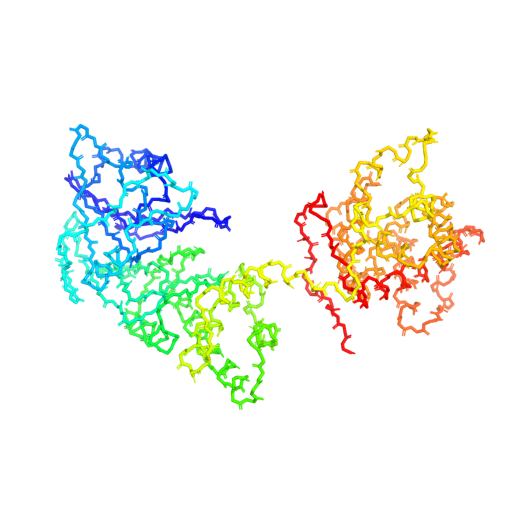A C 1
ATOM 3124 O O . ALA A 1 417 ? 12.206 -6.673 -35.979 1.00 97.25 417 ALA A O 1
ATOM 3125 N N . VAL A 1 418 ? 12.776 -6.345 -38.138 1.00 98.25 418 VAL A N 1
ATOM 3126 C CA . VAL A 1 418 ? 11.517 -5.728 -38.576 1.00 98.25 418 VAL A CA 1
ATOM 3127 C C . VAL A 1 418 ? 10.969 -6.533 -39.744 1.00 98.25 418 VAL A C 1
ATOM 3129 O O . VAL A 1 418 ? 11.729 -6.940 -40.624 1.00 98.25 418 VAL A O 1
ATOM 3132 N N . THR A 1 419 ? 9.667 -6.785 -39.750 1.00 98.44 419 THR A N 1
ATOM 3133 C CA . THR A 1 419 ? 8.987 -7.467 -40.850 1.00 98.44 419 THR A CA 1
ATOM 3134 C C . THR A 1 419 ? 8.843 -6.549 -42.067 1.00 98.44 419 THR A C 1
ATOM 3136 O O . THR A 1 419 ? 8.773 -5.325 -41.950 1.00 98.44 419 THR A O 1
ATOM 3139 N N . GLU A 1 420 ? 8.752 -7.139 -43.264 1.00 98.44 420 GLU A N 1
ATOM 3140 C CA . GLU A 1 420 ? 8.509 -6.378 -44.502 1.00 98.44 420 GLU A CA 1
ATOM 3141 C C . GLU A 1 420 ? 7.173 -5.617 -44.463 1.00 98.44 420 GLU A C 1
ATOM 3143 O O . GLU A 1 420 ? 7.060 -4.533 -45.031 1.00 98.44 420 GLU A O 1
ATOM 3148 N N . GLU A 1 421 ? 6.169 -6.159 -43.768 1.00 98.31 421 GLU A N 1
ATOM 3149 C CA . GLU A 1 421 ? 4.860 -5.524 -43.594 1.00 98.31 421 GLU A CA 1
ATOM 3150 C C . GLU A 1 421 ? 4.964 -4.244 -42.756 1.00 98.31 421 GLU A C 1
ATOM 3152 O O . GLU A 1 421 ? 4.573 -3.170 -43.224 1.00 98.31 421 GLU A O 1
ATOM 3157 N N . THR A 1 422 ? 5.562 -4.332 -41.562 1.00 98.50 422 THR A N 1
ATOM 3158 C CA . THR A 1 422 ? 5.790 -3.172 -40.688 1.00 98.50 422 THR A CA 1
ATOM 3159 C C . THR A 1 422 ? 6.670 -2.130 -41.381 1.00 98.50 422 THR A C 1
ATOM 3161 O O . THR A 1 422 ? 6.361 -0.936 -41.354 1.00 98.50 422 THR A O 1
ATOM 3164 N N . TRP A 1 423 ? 7.729 -2.560 -42.076 1.00 98.62 423 TRP A N 1
ATOM 3165 C CA . TRP A 1 423 ? 8.605 -1.650 -42.813 1.00 98.62 423 TRP A CA 1
ATOM 3166 C C . TRP A 1 423 ? 7.878 -0.915 -43.948 1.00 98.62 423 TRP A C 1
ATOM 3168 O O . TRP A 1 423 ? 8.002 0.306 -44.069 1.00 98.62 423 TRP A O 1
ATOM 3178 N N . ALA A 1 424 ? 7.083 -1.623 -44.757 1.00 98.44 424 ALA A N 1
ATOM 3179 C CA . ALA A 1 424 ? 6.314 -1.020 -45.843 1.00 98.44 424 ALA A CA 1
ATOM 3180 C C . ALA A 1 424 ? 5.273 -0.013 -45.326 1.00 98.44 424 ALA A C 1
ATOM 3182 O O . ALA A 1 424 ? 5.124 1.065 -45.908 1.00 98.44 424 ALA A O 1
ATOM 3183 N N . ALA A 1 425 ? 4.594 -0.327 -44.216 1.00 98.19 425 ALA A N 1
ATOM 3184 C CA . ALA A 1 425 ? 3.630 0.572 -43.584 1.00 98.19 425 ALA A CA 1
ATOM 3185 C C . ALA A 1 425 ? 4.292 1.869 -43.088 1.00 98.19 425 ALA A C 1
ATOM 3187 O O . ALA A 1 425 ? 3.777 2.960 -43.334 1.00 98.19 425 ALA A O 1
ATOM 3188 N N . LEU A 1 426 ? 5.466 1.778 -42.458 1.00 98.56 426 LEU A N 1
ATOM 3189 C CA . LEU A 1 426 ? 6.228 2.956 -42.035 1.00 98.56 426 LEU A CA 1
ATOM 3190 C C . LEU A 1 426 ? 6.727 3.780 -43.229 1.00 98.56 426 LEU A C 1
ATOM 3192 O O . LEU A 1 426 ? 6.594 5.004 -43.233 1.00 98.56 426 LEU A O 1
ATOM 3196 N N . ALA A 1 427 ? 7.275 3.129 -44.258 1.00 98.38 427 ALA A N 1
ATOM 3197 C CA . ALA A 1 427 ? 7.835 3.802 -45.432 1.00 98.38 427 ALA A CA 1
ATOM 3198 C C . ALA A 1 427 ? 6.784 4.534 -46.285 1.00 98.38 427 ALA A C 1
ATOM 3200 O O . ALA A 1 427 ? 7.131 5.437 -47.046 1.00 98.38 427 ALA A O 1
ATOM 3201 N N . ALA A 1 428 ? 5.502 4.191 -46.138 1.00 97.94 428 ALA A N 1
ATOM 3202 C CA . ALA A 1 428 ? 4.401 4.929 -46.751 1.00 97.94 428 ALA A CA 1
ATOM 3203 C C . ALA A 1 428 ? 4.150 6.308 -46.101 1.00 97.94 428 ALA A C 1
ATOM 3205 O O . ALA A 1 428 ? 3.531 7.169 -46.727 1.00 97.94 428 ALA A O 1
ATOM 3206 N N . HIS A 1 429 ? 4.620 6.526 -44.867 1.00 97.50 429 HIS A N 1
ATOM 3207 C CA . HIS A 1 429 ? 4.317 7.719 -44.067 1.00 97.50 429 HIS A CA 1
ATOM 3208 C C . HIS A 1 429 ? 5.550 8.529 -43.654 1.00 97.50 429 HIS A C 1
ATOM 3210 O O . HIS A 1 429 ? 5.463 9.751 -43.532 1.00 97.50 429 HIS A O 1
ATOM 3216 N N . PHE A 1 430 ? 6.694 7.874 -43.463 1.00 98.25 430 PHE A N 1
ATOM 3217 C CA . PHE A 1 430 ? 7.922 8.500 -42.986 1.00 98.25 430 PHE A CA 1
ATOM 3218 C C . PHE A 1 430 ? 8.961 8.634 -44.100 1.00 98.25 430 PHE A C 1
ATOM 3220 O O . PHE A 1 430 ? 9.149 7.749 -44.933 1.00 98.25 430 PHE A O 1
ATOM 3227 N N . THR A 1 431 ? 9.694 9.748 -44.086 1.00 98.44 431 THR A N 1
ATOM 3228 C CA . THR A 1 431 ? 10.872 9.921 -44.947 1.00 98.44 431 THR A CA 1
ATOM 3229 C C . THR A 1 431 ? 11.997 8.969 -44.537 1.00 98.44 431 THR A C 1
ATOM 3231 O O . THR A 1 431 ? 12.068 8.537 -43.388 1.00 98.44 431 THR A O 1
ATOM 3234 N N . THR A 1 432 ? 12.958 8.710 -45.429 1.00 98.38 432 THR A N 1
ATOM 3235 C CA . THR A 1 432 ? 14.158 7.920 -45.091 1.00 98.38 432 THR A CA 1
ATOM 3236 C C . THR A 1 432 ? 14.881 8.452 -43.851 1.00 98.38 432 THR A C 1
ATOM 3238 O O . THR A 1 432 ? 15.337 7.667 -43.026 1.00 98.38 432 THR A O 1
ATOM 3241 N N . GLN A 1 433 ? 14.952 9.777 -43.683 1.00 97.56 433 GLN A N 1
ATOM 3242 C CA . GLN A 1 433 ? 15.576 10.391 -42.511 1.00 97.56 433 GLN A CA 1
ATOM 3243 C C . GLN A 1 433 ? 14.820 10.049 -41.217 1.00 97.56 433 GLN A C 1
ATOM 3245 O O . GLN A 1 433 ? 15.444 9.682 -40.226 1.00 97.56 433 GLN A O 1
ATOM 3250 N N . GLN A 1 434 ? 13.487 10.112 -41.241 1.00 98.06 434 GLN A N 1
ATOM 3251 C CA . GLN A 1 434 ? 12.640 9.758 -40.099 1.00 98.06 434 GLN A CA 1
ATOM 3252 C C . GLN A 1 434 ? 12.670 8.258 -39.795 1.00 98.06 434 GLN A C 1
ATOM 3254 O O . GLN A 1 434 ? 12.703 7.892 -38.629 1.00 98.06 434 GLN A O 1
ATOM 3259 N N . LEU A 1 435 ? 12.721 7.389 -40.810 1.00 98.50 435 LEU A N 1
ATOM 3260 C CA . LEU A 1 435 ? 12.850 5.939 -40.611 1.00 98.50 435 LEU A CA 1
ATOM 3261 C C . LEU A 1 435 ? 14.160 5.576 -39.899 1.00 98.50 435 LEU A C 1
ATOM 3263 O O . LEU A 1 435 ? 14.154 4.776 -38.965 1.00 98.50 435 LEU A O 1
ATOM 3267 N N . ILE A 1 436 ? 15.276 6.193 -40.309 1.00 97.69 436 ILE A N 1
ATOM 3268 C CA . ILE A 1 436 ? 16.575 6.020 -39.641 1.00 97.69 436 ILE A CA 1
ATOM 3269 C C . ILE A 1 436 ? 16.484 6.488 -38.184 1.00 97.69 436 ILE A C 1
ATOM 3271 O O . ILE A 1 436 ? 16.931 5.779 -37.280 1.00 97.69 436 ILE A O 1
ATOM 3275 N N . GLU A 1 437 ? 15.889 7.659 -37.945 1.00 97.06 437 GLU A N 1
ATOM 3276 C CA . GLU A 1 437 ? 15.708 8.194 -36.594 1.00 97.06 437 GLU A CA 1
ATOM 3277 C C . GLU A 1 437 ? 14.815 7.292 -35.734 1.00 97.06 437 GLU A C 1
ATOM 3279 O O . GLU A 1 437 ? 15.155 7.048 -34.583 1.00 97.06 437 GLU A O 1
ATOM 3284 N N . LEU A 1 438 ? 13.733 6.738 -36.285 1.00 97.62 438 LEU A N 1
ATOM 3285 C CA . LEU A 1 438 ? 12.777 5.900 -35.561 1.00 97.62 438 LEU A CA 1
ATOM 3286 C C . LEU A 1 438 ? 13.416 4.597 -35.063 1.00 97.62 438 LEU A C 1
ATOM 3288 O O . LEU A 1 438 ? 13.310 4.273 -33.882 1.00 97.62 438 LEU A O 1
ATOM 3292 N N . VAL A 1 439 ? 14.156 3.889 -35.923 1.00 98.06 439 VAL A N 1
ATOM 3293 C CA . VAL A 1 439 ? 14.905 2.684 -35.516 1.00 98.06 439 VAL A CA 1
ATOM 3294 C C . VAL A 1 439 ? 15.977 3.033 -34.479 1.00 98.06 439 VAL A C 1
ATOM 3296 O O . VAL A 1 439 ? 16.148 2.319 -33.489 1.00 98.06 439 VAL A O 1
ATOM 3299 N N . THR A 1 440 ? 16.667 4.163 -34.669 1.00 97.31 440 THR A N 1
ATOM 3300 C CA . THR A 1 440 ? 17.679 4.647 -33.716 1.00 97.31 440 THR A CA 1
ATOM 3301 C C . THR A 1 440 ? 17.052 4.978 -32.359 1.00 97.31 440 THR A C 1
ATOM 3303 O O . THR A 1 440 ? 17.624 4.639 -31.327 1.00 97.31 440 THR A O 1
ATOM 3306 N N . LEU A 1 441 ? 15.862 5.585 -32.346 1.00 97.06 441 LEU A N 1
ATOM 3307 C CA . LEU A 1 441 ? 15.117 5.947 -31.143 1.00 97.06 441 LEU A CA 1
ATOM 3308 C C . LEU A 1 441 ? 14.697 4.705 -30.345 1.00 97.06 441 LEU A C 1
ATOM 3310 O O . LEU A 1 441 ? 14.898 4.680 -29.132 1.00 97.06 441 LEU A O 1
ATOM 3314 N N . VAL A 1 442 ? 14.182 3.659 -31.008 1.00 98.12 442 VAL A N 1
ATOM 3315 C CA . VAL A 1 442 ? 13.853 2.383 -30.342 1.00 98.12 442 VAL A CA 1
ATOM 3316 C C . VAL A 1 442 ? 15.097 1.780 -29.690 1.00 98.12 442 VAL A C 1
ATOM 3318 O O . VAL A 1 442 ? 15.064 1.429 -28.511 1.00 98.12 442 VAL A O 1
ATOM 3321 N N . GLY A 1 443 ? 16.214 1.704 -30.421 1.00 97.25 443 GLY A N 1
ATOM 3322 C CA . GLY A 1 443 ? 17.474 1.178 -29.888 1.00 97.25 443 GLY A CA 1
ATOM 3323 C C . GLY A 1 443 ? 18.017 1.998 -28.713 1.00 97.25 443 GLY A C 1
ATOM 3324 O O . GLY A 1 443 ? 18.443 1.434 -27.703 1.00 97.25 443 GLY A O 1
ATOM 3325 N N . GLU A 1 444 ? 17.954 3.326 -28.808 1.00 95.25 444 GLU A N 1
ATOM 3326 C CA . GLU A 1 444 ? 18.398 4.232 -27.749 1.00 95.25 444 GLU A CA 1
ATOM 3327 C C . GLU A 1 444 ? 17.572 4.047 -26.473 1.00 95.25 444 GLU A C 1
ATOM 3329 O O . GLU A 1 444 ? 18.140 3.892 -25.393 1.00 95.25 444 GLU A O 1
ATOM 3334 N N . TYR A 1 445 ? 16.245 3.982 -26.583 1.00 95.56 445 TYR A N 1
ATOM 3335 C CA . TYR A 1 445 ? 15.369 3.826 -25.423 1.00 95.56 445 TYR A CA 1
ATOM 3336 C C . TYR A 1 445 ? 15.314 2.394 -24.875 1.00 95.56 445 TYR A C 1
ATOM 3338 O O . TYR A 1 445 ? 15.078 2.204 -23.681 1.00 95.56 445 TYR A O 1
ATOM 3346 N N . HIS A 1 446 ? 15.645 1.387 -25.683 1.00 96.38 446 HIS A N 1
ATOM 3347 C CA . HIS A 1 446 ? 15.944 0.041 -25.194 1.00 96.38 446 HIS A CA 1
ATOM 3348 C C . HIS A 1 446 ? 17.236 0.026 -24.358 1.00 96.38 446 HIS A C 1
ATOM 3350 O O . HIS A 1 446 ? 17.251 -0.459 -23.225 1.00 96.38 446 HIS A O 1
ATOM 3356 N N . LYS A 1 447 ? 18.314 0.647 -24.859 1.00 95.50 447 LYS A N 1
ATOM 3357 C CA . LYS A 1 447 ? 19.580 0.804 -24.123 1.00 95.50 447 LYS A CA 1
ATOM 3358 C C . LYS A 1 447 ? 19.388 1.604 -22.829 1.00 95.50 447 LYS A C 1
ATOM 3360 O O . LYS A 1 447 ? 19.907 1.211 -21.785 1.00 95.50 447 LYS A O 1
ATOM 3365 N N . VAL A 1 448 ? 18.644 2.708 -22.871 1.00 93.25 448 VAL A N 1
ATOM 3366 C CA . VAL A 1 448 ? 18.311 3.505 -21.679 1.00 93.25 448 VAL A CA 1
ATOM 3367 C C . VAL A 1 448 ? 17.512 2.666 -20.683 1.00 93.25 448 VAL A C 1
ATOM 3369 O O . VAL A 1 448 ? 17.843 2.661 -19.500 1.00 93.25 448 VAL A O 1
ATOM 3372 N N . SER A 1 449 ? 16.539 1.876 -21.142 1.00 94.44 449 SER A N 1
ATOM 3373 C CA . SER A 1 449 ? 15.807 0.945 -20.277 1.00 94.44 449 SER A CA 1
ATOM 3374 C C . SER A 1 449 ? 16.731 -0.065 -19.588 1.00 94.44 449 SER A C 1
ATOM 3376 O O . SER A 1 449 ? 16.605 -0.271 -18.380 1.00 94.44 449 SER A O 1
ATOM 3378 N N . PHE A 1 450 ? 17.711 -0.638 -20.299 1.00 94.19 450 PHE A N 1
ATOM 3379 C CA . PHE A 1 450 ? 18.729 -1.500 -19.683 1.00 94.19 450 PHE A CA 1
ATOM 3380 C C . PHE A 1 450 ? 19.497 -0.781 -18.583 1.00 94.19 450 PHE A C 1
ATOM 3382 O O . PHE A 1 450 ? 19.638 -1.317 -17.488 1.00 94.19 450 PHE A O 1
ATOM 3389 N N . GLN A 1 451 ? 19.970 0.433 -18.850 1.00 94.31 451 GLN A N 1
ATOM 3390 C CA . GLN A 1 451 ? 20.718 1.230 -17.881 1.00 94.31 451 GLN A CA 1
ATOM 3391 C C . GLN A 1 451 ? 19.878 1.541 -16.637 1.00 94.31 451 GLN A C 1
ATOM 3393 O O . GLN A 1 451 ? 20.319 1.296 -15.515 1.00 94.31 451 GLN A O 1
ATOM 3398 N N . LEU A 1 452 ? 18.647 2.018 -16.827 1.00 92.06 452 LEU A N 1
ATOM 3399 C CA . LEU A 1 452 ? 17.725 2.371 -15.748 1.00 92.06 452 LEU A CA 1
ATOM 3400 C C . LEU A 1 452 ? 17.398 1.166 -14.862 1.00 92.06 452 LEU A C 1
ATOM 3402 O O . LEU A 1 452 ? 17.522 1.245 -13.638 1.00 92.06 452 LEU A O 1
ATOM 3406 N N . ASN A 1 453 ? 17.042 0.042 -15.482 1.00 87.81 453 ASN A N 1
ATOM 3407 C CA . ASN A 1 453 ? 16.668 -1.181 -14.782 1.00 87.81 453 ASN A CA 1
ATOM 3408 C C . ASN A 1 453 ? 17.876 -1.845 -14.108 1.00 87.81 453 ASN A C 1
ATOM 3410 O O . ASN A 1 453 ? 17.797 -2.267 -12.952 1.00 87.81 453 ASN A O 1
ATOM 3414 N N . ALA A 1 454 ? 19.022 -1.904 -14.794 1.00 89.19 454 ALA A N 1
ATOM 3415 C CA . ALA A 1 454 ? 20.239 -2.498 -14.253 1.00 89.19 454 ALA A CA 1
ATOM 3416 C C . ALA A 1 454 ? 20.805 -1.671 -13.095 1.00 89.19 454 ALA A C 1
ATOM 3418 O O . ALA A 1 454 ? 21.189 -2.242 -12.074 1.00 89.19 454 ALA A O 1
ATOM 3419 N N . TRP A 1 455 ? 20.837 -0.344 -13.209 1.00 92.69 455 TRP A N 1
ATOM 3420 C CA . TRP A 1 455 ? 21.352 0.526 -12.148 1.00 92.69 455 TRP A CA 1
ATOM 3421 C C . TRP A 1 455 ? 20.320 0.846 -11.073 1.00 92.69 455 TRP A C 1
ATOM 3423 O O . TRP A 1 455 ? 20.701 1.380 -10.033 1.00 92.69 455 TRP A O 1
ATOM 3433 N N . ARG A 1 456 ? 19.049 0.470 -11.279 1.00 83.75 456 ARG A N 1
ATOM 3434 C CA . ARG A 1 456 ? 17.925 0.777 -10.383 1.00 83.75 456 ARG A CA 1
ATOM 3435 C C . ARG A 1 456 ? 17.840 2.284 -10.115 1.00 83.75 456 ARG A C 1
ATOM 3437 O O . ARG A 1 456 ? 17.789 2.728 -8.972 1.00 83.75 456 ARG A O 1
ATOM 3444 N N . VAL A 1 457 ? 17.907 3.079 -11.185 1.00 84.44 457 VAL A N 1
ATOM 3445 C CA . VAL A 1 457 ? 17.918 4.544 -11.075 1.00 84.44 457 VAL A CA 1
ATOM 3446 C C . VAL A 1 457 ? 16.587 5.013 -10.472 1.00 84.44 457 VAL A C 1
ATOM 3448 O O . VAL A 1 457 ? 15.530 4.694 -11.022 1.00 84.44 457 VAL A O 1
ATOM 3451 N N . PRO A 1 458 ? 16.600 5.765 -9.357 1.00 79.81 458 PRO A N 1
ATOM 3452 C CA . PRO A 1 458 ? 15.372 6.153 -8.686 1.00 79.81 458 PRO A CA 1
ATOM 3453 C C . PRO A 1 458 ? 14.668 7.268 -9.458 1.00 79.81 458 PRO A C 1
ATOM 3455 O O . PRO A 1 458 ? 15.297 8.256 -9.841 1.00 79.81 458 PRO A O 1
ATOM 3458 N N . VAL A 1 459 ? 13.350 7.140 -9.632 1.00 77.94 459 VAL A N 1
ATOM 3459 C CA . VAL A 1 459 ? 12.509 8.234 -10.142 1.00 77.94 459 VAL A CA 1
ATOM 3460 C C . VAL A 1 459 ? 12.502 9.367 -9.118 1.00 77.94 459 VAL A C 1
ATOM 3462 O O . VAL A 1 459 ? 12.454 9.132 -7.909 1.00 77.94 459 VAL A O 1
ATOM 3465 N N . GLU A 1 460 ? 12.564 10.596 -9.592 1.00 75.62 460 GLU A N 1
ATOM 3466 C CA . GLU A 1 460 ? 12.669 11.812 -8.810 1.00 75.62 460 GLU A CA 1
ATOM 3467 C C . GLU A 1 460 ? 11.335 12.136 -8.143 1.00 75.62 460 GLU A C 1
ATOM 3469 O O . GLU A 1 460 ? 10.260 11.848 -8.668 1.00 75.62 460 GLU A O 1
ATOM 3474 N N . ALA A 1 461 ? 11.398 12.781 -6.978 1.00 68.38 461 ALA A N 1
ATOM 3475 C CA . ALA A 1 461 ? 10.200 13.180 -6.245 1.00 68.38 461 ALA A CA 1
ATOM 3476 C C . ALA A 1 461 ? 9.340 14.191 -7.028 1.00 68.38 461 ALA A C 1
ATOM 3478 O O . ALA A 1 461 ? 8.116 14.153 -6.937 1.00 68.38 461 ALA A O 1
ATOM 3479 N N . TRP A 1 462 ? 9.967 15.063 -7.826 1.00 67.44 462 TRP A N 1
ATOM 3480 C CA . TRP A 1 462 ? 9.281 16.105 -8.599 1.00 67.44 462 TRP A CA 1
ATOM 3481 C C . TRP A 1 462 ? 8.513 15.576 -9.818 1.00 67.44 462 TRP A C 1
ATOM 3483 O O . TRP A 1 462 ? 7.666 16.292 -10.342 1.00 67.44 462 TRP A O 1
ATOM 3493 N N . VAL A 1 463 ? 8.750 14.329 -10.243 1.00 63.03 463 VAL A N 1
ATOM 3494 C CA . VAL A 1 463 ? 7.933 13.660 -11.276 1.00 63.03 463 VAL A CA 1
ATOM 3495 C C . VAL A 1 463 ? 6.520 13.365 -10.747 1.00 63.03 463 VAL A C 1
ATOM 3497 O O . VAL A 1 463 ? 5.579 13.216 -11.521 1.00 63.03 463 VAL A O 1
ATOM 3500 N N . GLY A 1 464 ? 6.348 13.342 -9.421 1.00 60.00 464 GLY A N 1
ATOM 3501 C CA . GLY A 1 464 ? 5.080 13.053 -8.762 1.00 60.00 464 GLY A CA 1
ATOM 3502 C C . GLY A 1 464 ? 4.843 11.554 -8.537 1.00 60.00 464 GLY A C 1
ATOM 3503 O O . GLY A 1 464 ? 5.780 10.747 -8.598 1.00 60.00 464 GLY A O 1
ATOM 3504 N N . PRO A 1 465 ? 3.598 11.163 -8.203 1.00 58.84 465 PRO A N 1
ATOM 3505 C CA . PRO A 1 465 ? 3.234 9.767 -7.989 1.00 58.84 465 PRO A CA 1
ATOM 3506 C C . PRO A 1 465 ? 3.479 8.922 -9.243 1.00 58.84 465 PRO A C 1
ATOM 3508 O O . PRO A 1 465 ? 3.076 9.303 -10.342 1.00 58.84 465 PRO A O 1
ATOM 3511 N N . ILE A 1 466 ? 4.110 7.759 -9.068 1.00 66.69 466 ILE A N 1
ATOM 3512 C CA . ILE A 1 466 ? 4.309 6.798 -10.156 1.00 66.69 466 ILE A CA 1
ATOM 3513 C C . ILE A 1 466 ? 2.941 6.209 -10.517 1.00 66.69 466 ILE A C 1
ATOM 3515 O O . ILE A 1 466 ? 2.260 5.657 -9.657 1.00 66.69 466 ILE A O 1
ATOM 3519 N N . ARG A 1 467 ? 2.549 6.332 -11.788 1.00 74.50 467 ARG A N 1
ATOM 3520 C CA . ARG A 1 467 ? 1.312 5.763 -12.339 1.00 74.50 467 ARG A CA 1
ATOM 3521 C C . ARG A 1 467 ? 1.666 4.744 -13.411 1.00 74.50 467 ARG A C 1
ATOM 3523 O O . ARG A 1 467 ? 2.042 5.125 -14.522 1.00 74.50 467 ARG A O 1
ATOM 3530 N N . LEU A 1 468 ? 1.585 3.469 -13.051 1.00 76.38 468 LEU A N 1
ATOM 3531 C CA . LEU A 1 468 ? 1.801 2.361 -13.974 1.00 76.38 468 LEU A CA 1
ATOM 3532 C C . LEU A 1 468 ? 0.448 1.807 -14.434 1.00 76.38 468 LEU A C 1
ATOM 3534 O O . LEU A 1 468 ? -0.468 1.719 -13.617 1.00 76.38 468 LEU A O 1
ATOM 3538 N N . PRO A 1 469 ? 0.313 1.437 -15.714 1.00 74.25 469 PRO A N 1
ATOM 3539 C CA . PRO A 1 469 ? -0.857 0.720 -16.191 1.00 74.25 469 PRO A CA 1
ATOM 3540 C C . PRO A 1 469 ? -0.928 -0.686 -15.578 1.00 74.25 469 PRO A C 1
ATOM 3542 O O . PRO A 1 469 ? 0.094 -1.280 -15.218 1.00 74.25 469 PRO A O 1
ATOM 3545 N N . SER A 1 470 ? -2.142 -1.234 -15.500 1.00 63.31 470 SER A N 1
ATOM 3546 C CA . SER A 1 470 ? -2.383 -2.606 -15.042 1.00 63.31 470 SER A CA 1
ATOM 3547 C C . SER A 1 470 ? -1.596 -3.621 -15.878 1.00 63.31 470 SER A C 1
ATOM 3549 O O . SER A 1 470 ? -1.566 -3.519 -17.104 1.00 63.31 470 SER A O 1
ATOM 3551 N N . GLY A 1 471 ? -1.008 -4.628 -15.228 1.00 65.88 471 GLY A N 1
ATOM 3552 C CA . GLY A 1 471 ? -0.249 -5.689 -15.902 1.00 65.88 471 GLY A CA 1
ATOM 3553 C C . GLY A 1 471 ? 1.195 -5.320 -16.255 1.00 65.88 471 GLY A C 1
ATOM 3554 O O . GLY A 1 471 ? 1.783 -5.962 -17.124 1.00 65.88 471 GLY A O 1
ATOM 3555 N N . TRP A 1 472 ? 1.764 -4.300 -15.599 1.00 79.38 472 TRP A N 1
ATOM 3556 C CA . TRP A 1 472 ? 3.161 -3.892 -15.768 1.00 79.38 472 TRP A CA 1
ATOM 3557 C C . TRP A 1 472 ? 4.112 -5.102 -15.792 1.00 79.38 472 TRP A C 1
ATOM 3559 O O . TRP A 1 472 ? 4.134 -5.866 -14.827 1.00 79.38 472 TRP A O 1
ATOM 3569 N N . PRO A 1 473 ? 4.936 -5.289 -16.842 1.00 62.22 473 PRO A N 1
ATOM 3570 C CA . PRO A 1 473 ? 5.666 -6.542 -17.054 1.00 62.22 473 PRO A CA 1
ATOM 3571 C C . PRO A 1 473 ? 6.794 -6.800 -16.043 1.00 62.22 473 PRO A C 1
ATOM 3573 O O . PRO A 1 473 ? 7.450 -7.838 -16.123 1.00 62.22 473 PRO A O 1
ATOM 3576 N N . GLY A 1 474 ? 7.023 -5.873 -15.106 1.00 61.56 474 GLY A N 1
ATOM 3577 C CA . GLY A 1 474 ? 8.061 -5.965 -14.084 1.00 61.56 474 GLY A CA 1
ATOM 3578 C C . GLY A 1 474 ? 9.475 -6.035 -14.668 1.00 61.56 474 GLY A C 1
ATOM 3579 O O . GLY A 1 474 ? 9.697 -5.869 -15.869 1.00 61.56 474 GLY A O 1
ATOM 3580 N N . LEU A 1 475 ? 10.457 -6.289 -13.801 1.00 53.19 475 LEU A N 1
ATOM 3581 C CA . LEU A 1 475 ? 11.766 -6.758 -14.250 1.00 53.19 475 LEU A CA 1
ATOM 3582 C C . LEU A 1 475 ? 11.601 -8.228 -14.642 1.00 53.19 475 LEU A C 1
ATOM 3584 O O . LEU A 1 475 ? 11.403 -9.071 -13.769 1.00 53.19 475 LEU A O 1
ATOM 3588 N N . ARG A 1 476 ? 11.649 -8.534 -15.943 1.00 41.91 476 ARG A N 1
ATOM 3589 C CA . ARG A 1 476 ? 11.676 -9.929 -16.399 1.00 41.91 476 ARG A CA 1
ATOM 3590 C C . ARG A 1 476 ? 12.981 -10.574 -15.893 1.00 41.91 476 ARG A C 1
ATOM 3592 O O . ARG A 1 476 ? 14.026 -9.946 -16.083 1.00 41.91 476 ARG A O 1
ATOM 3599 N N . PRO A 1 477 ? 12.923 -11.728 -15.204 1.00 33.84 477 PRO A N 1
ATOM 3600 C CA . PRO A 1 477 ? 14.109 -12.405 -14.678 1.00 33.84 477 PRO A CA 1
ATOM 3601 C C . PRO A 1 477 ? 15.084 -12.845 -15.772 1.00 33.84 477 PRO A C 1
ATOM 3603 O O . PRO A 1 477 ? 14.624 -13.132 -16.904 1.00 33.84 477 PRO A O 1
#